Protein AF-0000000068272107 (afdb_homodimer)

Organism: Malus domestica (NCBI:txid3750)

Secondary structure (DSSP, 8-state):
-HHHHHHHT--EEEEEESSHHHHHHHHTSTTEEEEEEEEEETTEEEEEEEETTEEEEEEE--SHHHHHHHHHHHHHHHS-EEEEEEEEEEEE--TT--TT-EEEEEEEEETT-EEEPPTT--TTSPPTTTTTTS--SSS-EEEGGGGEESPPTT---EETT-EEEE-PEEE--TTSPTT--EEES-EEPPHHHHHHHGGGGG-----BSSSS-B-SS---EEEEEEEEE-SEEE--HHHHHHHHHHH-EEEEESSHHHHHHHHHHHT--EEEEEEE-S-TTS-S-HHHHHHHHHHHHHHHHHHHHHHHHHHHHHHHH-/-HHHHHHHT--EEEEEESSHHHHHHHHTSTTEEEEEEEEEETTEEEEEEEETTEEEEEEE--SHHHHHHHHHHHHHHHS-EEEEEEEEEEEE--TT--TT-EEEEEEEEETT-EEEPPTT--TTSPPTTTTTTS--SSS-EEEGGGGEESPPTT---EETT-EEEE-PEEE--TTSPTT--EEESSEEPPHHHHHHHGGGGG-----BSSSS-B-SS---EEEEEEEEE-SEEE--HHHHHHHHHHH-EEEEESSHHHHHHHHHHHT--EEEEEEE-S-TTS-S-HHHHHHHHHHHHHHHHHHHHHHHHHHHHHHHH-

Foldseek 3Di:
DVLVVQQVPDDAEEEEEADCLLVVLLVPDPQWAFPPDWDDDPNKIWTWTDGLNGTYIYIHQYFFAPSLLVRLLCPVVRHNYQFYEYEEAFAWLDQVAFALAKEWAFKEFAFPPKQQDAPPDDLVDDTPCVVVVQWDSPQDWDAPQVPDDPDDPPDDDHDRSGIIGGGWDWAAAPPDDPPDTDTDGIFGADPVLLVLLVVQQPPFADAAPDPVRGHPDGHGYYYAHYAYAGCDPDLDNVVSNVCCVRPVHTTYGRYVNSSRRSCRRHVHGYIYMHGYQDGSVSPDDPVVSVSCSSSSSNRRSSSVSVSVSSVVVVVVVD/DVLVVQQVPDDAEEEEEADCLLVVLLVPDPQWAFPPDWDDDPNKIWTWTDGLNGTYIYIHQYFFAPSLLVRLLCPVVRHNYQFYEYEEAFAWLDQVAFALAKEWAFKEFAFPPWQQDAPPDDLVDDTPCVVVVQWDSVQDWDAPQVPDDPDDPPDDDHDRSGIIGGGWDWAAAPPDDPPDTDTDGIFGADPVLLVLLVVQQPPFADAAPDPVRGDPDGHGYYYAHYAYAGCDPDLDLVVSNVCCVRPVHTTYGRYVNSSRRSCRRHVHGYIYMHGYQDGNVSPDDPVVSVSCSSSSSNRRSSSVSVSVSSVVVVVVVD

Radius of gyration: 24.65 Å; Cα contacts (8 Å, |Δi|>4): 1538; chains: 2; bounding box: 72×69×59 Å

Nearest PDB structures (foldseek):
  5b7p-assembly1_B  TM=8.555E-01  e=1.037E-16  Aeromonas hydrophila subsp. hydrophila ATCC 7966
  4bmy-assembly1_B  TM=8.231E-01  e=4.256E-17  Helicobacter pylori 26695
  4bn0-assembly2_D  TM=8.377E-01  e=5.085E-17  Helicobacter pylori 26695
  3bl6-assembly1_A-2  TM=8.206E-01  e=9.773E-17  unclassified
  6if8-assembly2_D  TM=8.158E-01  e=1.101E-16  Aeromonas hydrophila subsp. hydrophila ATCC 7966

Solvent-accessible surface area (backbone atoms only — not comparable to full-atom values): 32388 Å² total; per-residue (Å²): 109,70,53,60,57,54,39,71,70,43,65,20,40,32,35,46,24,46,42,64,81,49,40,46,57,42,73,68,31,92,61,41,46,73,66,84,43,66,47,77,55,89,21,32,45,39,36,35,31,28,40,71,84,36,47,30,36,40,32,60,33,40,65,28,34,53,34,19,25,37,42,48,46,48,51,62,72,63,41,44,60,68,29,37,42,34,46,29,60,22,38,52,39,41,84,91,61,54,58,32,18,30,40,34,41,45,25,31,19,50,73,54,33,31,43,31,34,35,58,92,61,56,94,87,50,84,57,84,53,29,92,77,67,69,37,59,82,81,79,38,65,48,56,56,42,80,38,58,34,70,70,63,87,89,62,62,70,40,29,47,66,26,37,40,26,40,32,49,43,68,40,40,33,50,89,48,62,56,86,50,73,44,74,45,47,68,41,68,42,25,68,65,56,53,57,58,49,60,70,44,48,76,49,86,49,70,40,50,78,49,98,84,46,61,54,96,56,74,27,46,43,41,80,44,65,23,26,35,12,26,40,42,52,78,47,26,59,56,59,34,44,48,44,20,74,75,65,53,25,31,43,37,33,32,32,61,24,30,42,47,51,47,26,58,22,63,72,41,45,34,44,52,40,29,2,22,34,36,58,69,69,72,63,59,57,71,66,59,37,57,64,38,37,59,45,3,27,48,32,22,41,54,51,50,53,52,46,45,38,52,51,48,54,50,63,72,75,104,107,69,53,59,58,56,39,71,72,42,65,21,42,33,36,46,25,46,41,63,82,49,40,48,56,43,72,68,30,93,61,41,46,75,67,84,43,68,51,78,55,90,22,34,46,39,34,36,31,28,40,71,83,35,48,31,34,41,33,60,32,39,65,27,34,54,33,19,27,38,43,48,46,49,50,61,72,62,40,46,60,68,28,37,42,34,45,28,60,20,39,52,39,41,84,88,62,54,57,31,18,28,41,35,42,45,26,31,20,50,74,55,32,31,42,30,34,35,57,92,62,54,94,86,50,83,57,81,54,29,92,78,66,69,37,58,82,81,78,39,64,50,56,57,37,80,37,57,35,67,69,63,90,91,63,64,68,40,29,48,64,25,37,40,27,40,33,50,44,64,40,39,33,48,89,48,63,58,86,50,73,45,73,46,48,70,41,68,40,26,68,66,56,55,58,58,51,59,69,44,48,76,48,88,49,69,41,51,78,50,99,85,47,60,53,98,56,73,28,46,42,41,81,44,66,23,27,34,11,27,39,42,52,78,48,25,62,56,60,34,46,47,44,21,74,73,65,53,25,31,43,37,31,31,31,61,22,28,43,46,50,47,26,60,22,63,71,40,44,33,44,51,39,28,2,21,33,38,58,70,74,71,64,59,57,70,65,59,37,56,64,38,36,58,45,3,29,46,32,21,41,53,51,50,54,52,46,46,39,53,50,46,54,49,63,74,74,102

InterPro domains:
  IPR000845 Nucleoside phosphorylase domain [PF01048] (13-309)
  IPR022357 Major intrinsic protein, conserved site [PS00221] (92-100)
  IPR035994 Nucleoside phosphorylase superfamily [G3DSA:3.40.50.1580] (13-311)
  IPR035994 Nucleoside phosphorylase superfamily [SSF53167] (14-311)

Structure (mmCIF, N/CA/C/O backbone):
data_AF-0000000068272107-model_v1
#
loop_
_entity.id
_entity.type
_entity.pdbx_description
1 polymer 'Nucleoside phosphorylase domain-containing protein'
#
loop_
_atom_site.group_PDB
_atom_site.id
_atom_site.type_symbol
_atom_site.label_atom_id
_atom_site.label_alt_id
_atom_site.label_comp_id
_atom_site.label_asym_id
_atom_site.label_entity_id
_atom_site.label_seq_id
_atom_site.pdbx_PDB_ins_code
_atom_site.Cartn_x
_atom_site.Cartn_y
_atom_site.Cartn_z
_atom_site.occupancy
_atom_site.B_iso_or_equiv
_atom_site.auth_seq_id
_atom_site.auth_comp_id
_atom_site.auth_asym_id
_atom_site.auth_atom_id
_atom_site.pdbx_PDB_model_num
ATOM 1 N N . MET A 1 1 ? -29.422 -3.615 -4.031 1 76.62 1 MET A N 1
ATOM 2 C CA . MET A 1 1 ? -30.375 -4.672 -4.371 1 76.62 1 MET A CA 1
ATOM 3 C C . MET A 1 1 ? -29.656 -5.852 -5.027 1 76.62 1 MET A C 1
ATOM 5 O O . MET A 1 1 ? -29.75 -6.98 -4.547 1 76.62 1 MET A O 1
ATOM 9 N N . LEU A 1 2 ? -28.828 -5.637 -6.035 1 91.19 2 LEU A N 1
ATOM 10 C CA . LEU A 1 2 ? -28.172 -6.723 -6.758 1 91.19 2 LEU A CA 1
ATOM 11 C C . LEU A 1 2 ? -27.219 -7.477 -5.848 1 91.19 2 LEU A C 1
ATOM 13 O O . LEU A 1 2 ? -27.156 -8.711 -5.879 1 91.19 2 LEU A O 1
ATOM 17 N N . ILE A 1 3 ? -26.562 -6.781 -4.984 1 94.88 3 ILE A N 1
ATOM 18 C CA . ILE A 1 3 ? -25.594 -7.395 -4.082 1 94.88 3 ILE A CA 1
ATOM 19 C C . ILE A 1 3 ? -26.328 -8.25 -3.053 1 94.88 3 ILE A C 1
ATOM 21 O O . ILE A 1 3 ? -25.891 -9.367 -2.75 1 94.88 3 ILE A O 1
ATOM 25 N N . GLU A 1 4 ? -27.422 -7.719 -2.564 1 94.06 4 GLU A N 1
ATOM 26 C CA . GLU A 1 4 ? -28.219 -8.484 -1.612 1 94.06 4 GLU A CA 1
ATOM 27 C C . GLU A 1 4 ? -28.719 -9.789 -2.232 1 94.06 4 GLU A C 1
ATOM 29 O O . GLU A 1 4 ? -28.672 -10.844 -1.591 1 94.06 4 GLU A O 1
ATOM 34 N N . GLU A 1 5 ? -29.156 -9.695 -3.393 1 95 5 GLU A N 1
ATOM 35 C CA . GLU A 1 5 ? -29.641 -10.875 -4.102 1 95 5 GLU A CA 1
ATOM 36 C C . GLU A 1 5 ? -28.5 -11.875 -4.316 1 95 5 GLU A C 1
ATOM 38 O O . GLU A 1 5 ? -28.688 -13.086 -4.137 1 95 5 GLU A O 1
ATOM 43 N N . ALA A 1 6 ? -27.375 -11.359 -4.742 1 96.38 6 ALA A N 1
ATOM 44 C CA . ALA A 1 6 ? -26.219 -12.227 -4.93 1 96.38 6 ALA A CA 1
ATOM 45 C C . ALA A 1 6 ? -25.844 -12.945 -3.631 1 96.38 6 ALA A C 1
ATOM 47 O O . ALA A 1 6 ? -25.516 -14.133 -3.645 1 96.38 6 ALA A O 1
ATOM 48 N N . ASN A 1 7 ? -25.953 -12.242 -2.525 1 96.94 7 ASN A N 1
ATOM 49 C CA . ASN A 1 7 ? -25.547 -12.781 -1.234 1 96.94 7 ASN A CA 1
ATOM 50 C C . ASN A 1 7 ? -26.516 -13.852 -0.734 1 96.94 7 ASN A C 1
ATOM 52 O O . ASN A 1 7 ? -26.156 -14.672 0.108 1 96.94 7 ASN A O 1
ATOM 56 N N . MET A 1 8 ? -27.719 -13.859 -1.234 1 95.81 8 MET A N 1
ATOM 57 C CA . MET A 1 8 ? -28.688 -14.891 -0.881 1 95.81 8 MET A CA 1
ATOM 58 C C . MET A 1 8 ? -28.266 -16.25 -1.438 1 95.81 8 MET A C 1
ATOM 60 O O . MET A 1 8 ? -28.641 -17.297 -0.903 1 95.81 8 MET A O 1
ATOM 64 N N . SER A 1 9 ? -27.422 -16.25 -2.447 1 93.94 9 SER A N 1
ATOM 65 C CA . SER A 1 9 ? -26.984 -17.484 -3.098 1 93.94 9 SER A CA 1
ATOM 66 C C . SER A 1 9 ? -25.594 -17.891 -2.621 1 93.94 9 SER A C 1
ATOM 68 O O . SER A 1 9 ? -25.016 -18.859 -3.133 1 93.94 9 SER A O 1
ATOM 70 N N . GLY A 1 10 ? -25.078 -17.125 -1.678 1 93.44 10 GLY A N 1
ATOM 71 C CA . GLY A 1 10 ? -23.766 -17.453 -1.148 1 93.44 10 GLY A CA 1
ATOM 72 C C . GLY A 1 10 ? -23.797 -18.578 -0.116 1 93.44 10 GLY A C 1
ATOM 73 O O . GLY A 1 10 ? -24.844 -19.203 0.097 1 93.44 10 GLY A O 1
ATOM 74 N N . PRO A 1 11 ? -22.672 -18.875 0.46 1 97.81 11 PRO A N 1
ATOM 75 C CA . PRO A 1 11 ? -21.391 -18.172 0.375 1 97.81 11 PRO A CA 1
ATOM 76 C C . PRO A 1 11 ? -20.594 -18.531 -0.873 1 97.81 11 PRO A C 1
ATOM 78 O O . PRO A 1 11 ? -20.844 -19.578 -1.485 1 97.81 11 PRO A O 1
ATOM 81 N N . TYR A 1 12 ? -19.656 -17.688 -1.314 1 98.75 12 TYR A N 1
ATOM 82 C CA . TYR A 1 12 ? -18.797 -17.875 -2.473 1 98.75 12 TYR A CA 1
ATOM 83 C C . TYR A 1 12 ? -17.344 -18.016 -2.047 1 98.75 12 TYR A C 1
ATOM 85 O O . TYR A 1 12 ? -16.953 -17.547 -0.975 1 98.75 12 TYR A O 1
ATOM 93 N N . LEU A 1 13 ? -16.578 -18.75 -2.775 1 98.88 13 LEU A N 1
ATOM 94 C CA . LEU A 1 13 ? -15.125 -18.625 -2.736 1 98.88 13 LEU A CA 1
ATOM 95 C C . LEU A 1 13 ? -14.656 -17.453 -3.588 1 98.88 13 LEU A C 1
ATOM 97 O O . LEU A 1 13 ? -15 -17.359 -4.766 1 98.88 13 LEU A O 1
ATOM 101 N N . GLY A 1 14 ? -13.969 -16.516 -2.961 1 98.94 14 GLY A N 1
ATOM 102 C CA . GLY A 1 14 ? -13.453 -15.375 -3.707 1 98.94 14 GLY A CA 1
ATOM 103 C C . GLY A 1 14 ? -12.125 -15.656 -4.375 1 98.94 14 GLY A C 1
ATOM 104 O O . GLY A 1 14 ? -11.18 -16.109 -3.723 1 98.94 14 GLY A O 1
ATOM 105 N N . LEU A 1 15 ? -12.031 -15.469 -5.648 1 98.94 15 LEU A N 1
ATOM 106 C CA . LEU A 1 15 ? -10.773 -15.5 -6.379 1 98.94 15 LEU A CA 1
ATOM 107 C C . LEU A 1 15 ? -10.289 -14.094 -6.707 1 98.94 15 LEU A C 1
ATOM 109 O O . LEU A 1 15 ? -10.961 -13.359 -7.441 1 98.94 15 LEU A O 1
ATOM 113 N N . VAL A 1 16 ? -9.18 -13.695 -6.156 1 98.94 16 VAL A N 1
ATOM 114 C CA . VAL A 1 16 ? -8.586 -12.367 -6.332 1 98.94 16 VAL A CA 1
ATOM 115 C C . VAL A 1 16 ? -7.395 -12.461 -7.277 1 98.94 16 VAL A C 1
ATOM 117 O O . VAL A 1 16 ? -6.453 -13.219 -7.031 1 98.94 16 VAL A O 1
ATOM 120 N N . ILE A 1 17 ? -7.438 -11.711 -8.383 1 98.81 17 ILE A N 1
ATOM 121 C CA . ILE A 1 17 ? -6.504 -11.914 -9.484 1 98.81 17 ILE A CA 1
ATOM 122 C C . ILE A 1 17 ? -5.902 -10.57 -9.898 1 98.81 17 ILE A C 1
ATOM 124 O O . ILE A 1 17 ? -6.621 -9.586 -10.07 1 98.81 17 ILE A O 1
ATOM 128 N N . PRO A 1 18 ? -4.629 -10.461 -10.125 1 97.06 18 PRO A N 1
ATOM 129 C CA . PRO A 1 18 ? -3.961 -9.164 -10.273 1 97.06 18 PRO A CA 1
ATOM 130 C C . PRO A 1 18 ? -4.328 -8.461 -11.578 1 97.06 18 PRO A C 1
ATOM 132 O O . PRO A 1 18 ? -4.441 -7.234 -11.609 1 97.06 18 PRO A O 1
ATOM 135 N N . ASN A 1 19 ? -4.43 -9.18 -12.648 1 95.12 19 ASN A N 1
ATOM 136 C CA . ASN A 1 19 ? -4.598 -8.547 -13.953 1 95.12 19 ASN A CA 1
ATOM 137 C C . ASN A 1 19 ? -5.219 -9.508 -14.969 1 95.12 19 ASN A C 1
ATOM 139 O O . ASN A 1 19 ? -5.473 -10.672 -14.648 1 95.12 19 ASN A O 1
ATOM 143 N N . SER A 1 20 ? -5.43 -9.008 -16.172 1 94 20 SER A N 1
ATOM 144 C CA . SER A 1 20 ? -6.133 -9.789 -17.188 1 94 20 SER A CA 1
ATOM 145 C C . SER A 1 20 ? -5.266 -10.938 -17.703 1 94 20 SER A C 1
ATOM 147 O O . SER A 1 20 ? -5.781 -12 -18.047 1 94 20 SER A O 1
ATOM 149 N N . TYR A 1 21 ? -4.012 -10.703 -17.75 1 91.5 21 TYR A N 1
ATOM 150 C CA . TYR A 1 21 ? -3.084 -11.742 -18.188 1 91.5 21 TYR A CA 1
ATOM 151 C C . TYR A 1 21 ? -3.227 -12.992 -17.328 1 91.5 21 TYR A C 1
ATOM 153 O O . TYR A 1 21 ? -3.084 -14.109 -17.828 1 91.5 21 TYR A O 1
ATOM 161 N N . GLU A 1 22 ? -3.504 -12.875 -16.062 1 96 22 GLU A N 1
ATOM 162 C CA . GLU A 1 22 ? -3.627 -13.969 -15.109 1 96 22 GLU A CA 1
ATOM 163 C C . GLU A 1 22 ? -5.07 -14.453 -15.008 1 96 22 GLU A C 1
ATOM 165 O O . GLU A 1 22 ? -5.316 -15.625 -14.711 1 96 22 GLU A O 1
ATOM 170 N N . MET A 1 23 ? -6.012 -13.625 -15.344 1 97.44 23 MET A N 1
ATOM 171 C CA . MET A 1 23 ? -7.426 -13.969 -15.211 1 97.44 23 MET A CA 1
ATOM 172 C C . MET A 1 23 ? -7.934 -14.68 -16.469 1 97.44 23 MET A C 1
ATOM 174 O O . MET A 1 23 ? -8.719 -15.625 -16.359 1 97.44 23 MET A O 1
ATOM 178 N N . ASP A 1 24 ? -7.465 -14.305 -17.625 1 96.88 24 ASP A N 1
ATOM 179 C CA . ASP A 1 24 ? -8 -14.766 -18.906 1 96.88 24 ASP A CA 1
ATOM 180 C C . ASP A 1 24 ? -7.875 -16.281 -19.031 1 96.88 24 ASP A C 1
ATOM 182 O O . ASP A 1 24 ? -8.805 -16.953 -19.484 1 96.88 24 ASP A O 1
ATOM 186 N N . PRO A 1 25 ? -6.711 -16.812 -18.672 1 96.38 25 PRO A N 1
ATOM 187 C CA . PRO A 1 25 ? -6.609 -18.281 -18.781 1 96.38 25 PRO A CA 1
ATOM 188 C C . PRO A 1 25 ? -7.688 -19 -17.969 1 96.38 25 PRO A C 1
ATOM 190 O O . PRO A 1 25 ? -8.164 -20.062 -18.391 1 96.38 25 PRO A O 1
ATOM 193 N N . LEU A 1 26 ? -8.086 -18.516 -16.797 1 98.25 26 LEU A N 1
ATOM 194 C CA . LEU A 1 26 ? -9.148 -19.125 -16.016 1 98.25 26 LEU A CA 1
ATOM 195 C C . LEU A 1 26 ? -10.5 -18.938 -16.703 1 98.25 26 LEU A C 1
ATOM 197 O O . LEU A 1 26 ? -11.289 -19.875 -16.781 1 98.25 26 LEU A O 1
ATOM 201 N N . LEU A 1 27 ? -10.781 -17.734 -17.172 1 97.56 27 LEU A N 1
ATOM 202 C CA . LEU A 1 27 ? -12.039 -17.453 -17.844 1 97.56 27 LEU A CA 1
ATOM 203 C C . LEU A 1 27 ? -12.227 -18.344 -19.078 1 97.56 27 LEU A C 1
ATOM 205 O O . LEU A 1 27 ? -13.352 -18.688 -19.438 1 97.56 27 LEU A O 1
ATOM 209 N N . GLN A 1 28 ? -11.117 -18.734 -19.641 1 96.19 28 GLN A N 1
ATOM 210 C CA . GLN A 1 28 ? -11.141 -19.547 -20.859 1 96.19 28 GLN A CA 1
ATOM 211 C C . GLN A 1 28 ? -11.055 -21.031 -20.516 1 96.19 28 GLN A C 1
ATOM 213 O O . GLN A 1 28 ? -11.188 -21.891 -21.406 1 96.19 28 GLN A O 1
ATOM 218 N N . SER A 1 29 ? -10.797 -21.344 -19.344 1 95.88 29 SER A N 1
ATOM 219 C CA . SER A 1 29 ? -10.688 -22.734 -18.906 1 95.88 29 SER A CA 1
ATOM 220 C C . SER A 1 29 ? -12.039 -23.438 -18.969 1 95.88 29 SER A C 1
ATOM 222 O O . SER A 1 29 ? -13.062 -22.859 -18.609 1 95.88 29 SER A O 1
ATOM 224 N N . PRO A 1 30 ? -12.062 -24.719 -19.422 1 96.31 30 PRO A N 1
ATOM 225 C CA . PRO A 1 30 ? -13.312 -25.5 -19.406 1 96.31 30 PRO A CA 1
ATOM 226 C C . PRO A 1 30 ? -13.812 -25.781 -18 1 96.31 30 PRO A C 1
ATOM 228 O O . PRO A 1 30 ? -14.953 -26.219 -17.812 1 96.31 30 PRO A O 1
ATOM 231 N N . ASN A 1 31 ? -12.984 -25.516 -17.031 1 96.88 31 ASN A N 1
ATOM 232 C CA . ASN A 1 31 ? -13.344 -25.828 -15.641 1 96.88 31 ASN A CA 1
ATOM 233 C C . ASN A 1 31 ? -14.078 -24.656 -14.977 1 96.88 31 ASN A C 1
ATOM 235 O O . ASN A 1 31 ? -14.578 -24.797 -13.859 1 96.88 31 ASN A O 1
ATOM 239 N N . PHE A 1 32 ? -14.117 -23.516 -15.609 1 98.06 32 PHE A N 1
ATOM 240 C CA . PHE A 1 32 ? -14.875 -22.375 -15.117 1 98.06 32 PHE A CA 1
ATOM 241 C C . PHE A 1 32 ? -16.188 -22.219 -15.891 1 98.06 32 PHE A C 1
ATOM 243 O O . PHE A 1 32 ? -16.172 -22.141 -17.125 1 98.06 32 PHE A O 1
ATOM 250 N N . THR A 1 33 ? -17.281 -22.219 -15.203 1 98.38 33 THR A N 1
ATOM 251 C CA . THR A 1 33 ? -18.594 -21.953 -15.797 1 98.38 33 THR A CA 1
ATOM 252 C C . THR A 1 33 ? -19.141 -20.609 -15.328 1 98.38 33 THR A C 1
ATOM 254 O O . THR A 1 33 ? -19.484 -20.453 -14.156 1 98.38 33 THR A O 1
ATOM 257 N N . SER A 1 34 ? -19.25 -19.719 -16.266 1 97.94 34 SER A N 1
ATOM 258 C CA . SER A 1 34 ? -19.781 -18.406 -15.945 1 97.94 34 SER A CA 1
ATOM 259 C C . SER A 1 34 ? -21.281 -18.453 -15.688 1 97.94 34 SER A C 1
ATOM 261 O O . SER A 1 34 ? -22.016 -19.156 -16.391 1 97.94 34 SER A O 1
ATOM 263 N N . SER A 1 35 ? -21.766 -17.672 -14.719 1 96.56 35 SER A N 1
ATOM 264 C CA . SER A 1 35 ? -23.203 -17.516 -14.531 1 96.56 35 SER A CA 1
ATOM 265 C C . SER A 1 35 ? -23.75 -16.406 -15.422 1 96.56 35 SER A C 1
ATOM 267 O O . SER A 1 35 ? -24.969 -16.203 -15.477 1 96.56 35 SER A O 1
ATOM 269 N N . ASN A 1 36 ? -22.906 -15.688 -16.047 1 95.25 36 ASN A N 1
ATOM 270 C CA . ASN A 1 36 ? -23.219 -14.523 -16.859 1 95.25 36 ASN A CA 1
ATOM 271 C C . ASN A 1 36 ? -23.703 -13.352 -15.984 1 95.25 36 ASN A C 1
ATOM 273 O O . ASN A 1 36 ? -24.344 -12.438 -16.484 1 95.25 36 ASN A O 1
ATOM 277 N N . LEU A 1 37 ? -23.453 -13.469 -14.742 1 95.75 37 LEU A N 1
ATOM 278 C CA . LEU A 1 37 ? -23.703 -12.367 -13.82 1 95.75 37 LEU A CA 1
ATOM 279 C C . LEU A 1 37 ? -22.406 -11.656 -13.453 1 95.75 37 LEU A C 1
ATOM 281 O O . LEU A 1 37 ? -21.391 -12.305 -13.203 1 95.75 37 LEU A O 1
ATOM 285 N N . PHE A 1 38 ? -22.406 -10.391 -13.523 1 97.06 38 PHE A N 1
ATOM 286 C CA . PHE A 1 38 ? -21.344 -9.578 -12.945 1 97.06 38 PHE A CA 1
ATOM 287 C C . PHE A 1 38 ? -21.906 -8.336 -12.266 1 97.06 38 PHE A C 1
ATOM 289 O O . PHE A 1 38 ? -22.984 -7.867 -12.625 1 97.06 38 PHE A O 1
ATOM 296 N N . ILE A 1 39 ? -21.281 -7.93 -11.289 1 97.94 39 ILE A N 1
ATOM 297 C CA . ILE A 1 39 ? -21.641 -6.723 -10.547 1 97.94 39 ILE A CA 1
ATOM 298 C C . ILE A 1 39 ? -20.469 -5.754 -10.539 1 97.94 39 ILE A C 1
ATOM 300 O O . ILE A 1 39 ? -19.375 -6.094 -10.078 1 97.94 39 ILE A O 1
ATOM 304 N N . ASP A 1 40 ? -20.656 -4.566 -11.141 1 97.19 40 ASP A N 1
ATOM 305 C CA . ASP A 1 40 ? -19.672 -3.496 -11.062 1 97.19 40 ASP A CA 1
ATOM 306 C C . ASP A 1 40 ? -19.875 -2.648 -9.812 1 97.19 40 ASP A C 1
ATOM 308 O O . ASP A 1 40 ? -20.984 -2.176 -9.547 1 97.19 40 ASP A O 1
ATOM 312 N N . PHE A 1 41 ? -18.844 -2.539 -9.016 1 96.38 41 PHE A N 1
ATOM 313 C CA . PHE A 1 41 ? -18.922 -1.777 -7.777 1 96.38 41 PHE A CA 1
ATOM 314 C C . PHE A 1 41 ? -17.594 -1.082 -7.5 1 96.38 41 PHE A C 1
ATOM 316 O O . PHE A 1 41 ? -16.547 -1.732 -7.418 1 96.38 41 PHE A O 1
ATOM 323 N N . SER A 1 42 ? -17.609 0.283 -7.344 1 96.56 42 SER A N 1
ATOM 324 C CA . SER A 1 42 ? -16.469 1.097 -6.949 1 96.56 42 SER A CA 1
ATOM 325 C C . SER A 1 42 ? -15.273 0.861 -7.875 1 96.56 42 SER A C 1
ATOM 327 O O . SER A 1 42 ? -14.141 0.693 -7.414 1 96.56 42 SER A O 1
ATOM 329 N N . GLY A 1 43 ? -15.492 0.733 -9.086 1 96.31 43 GLY A N 1
ATOM 330 C CA . GLY A 1 43 ? -14.438 0.655 -10.078 1 96.31 43 GLY A CA 1
ATOM 331 C C . GLY A 1 43 ? -13.938 -0.759 -10.312 1 96.31 43 GLY A C 1
ATOM 332 O O . GLY A 1 43 ? -12.977 -0.97 -11.055 1 96.31 43 GLY A O 1
ATOM 333 N N . ARG A 1 44 ? -14.594 -1.759 -9.633 1 97.62 44 ARG A N 1
ATOM 334 C CA . ARG A 1 44 ? -14.227 -3.162 -9.797 1 97.62 44 ARG A CA 1
ATOM 335 C C . ARG A 1 44 ? -15.383 -3.963 -10.383 1 97.62 44 ARG A C 1
ATOM 337 O O . ARG A 1 44 ? -16.547 -3.629 -10.172 1 97.62 44 ARG A O 1
ATOM 344 N N . ARG A 1 45 ? -15.094 -4.977 -11.203 1 98.38 45 ARG A N 1
ATOM 345 C CA . ARG A 1 45 ? -16.078 -5.926 -11.703 1 98.38 45 ARG A CA 1
ATOM 346 C C . ARG A 1 45 ? -15.977 -7.262 -10.977 1 98.38 45 ARG A C 1
ATOM 348 O O . ARG A 1 45 ? -14.906 -7.879 -10.969 1 98.38 45 ARG A O 1
ATOM 355 N N . PHE A 1 46 ? -17.031 -7.641 -10.352 1 98.75 46 PHE A N 1
ATOM 356 C CA . PHE A 1 46 ? -17.141 -8.945 -9.711 1 98.75 46 PHE A CA 1
ATOM 357 C C . PHE A 1 46 ? -17.906 -9.922 -10.602 1 98.75 46 PHE A C 1
ATOM 359 O O . PHE A 1 46 ? -19.078 -9.711 -10.898 1 98.75 46 PHE A O 1
ATOM 366 N N . ARG A 1 47 ? -17.203 -11.008 -10.992 1 98.5 47 ARG A N 1
ATOM 367 C CA . ARG A 1 47 ? -17.797 -12.008 -11.875 1 98.5 47 ARG A CA 1
ATOM 368 C C . ARG A 1 47 ? -18.203 -13.258 -11.102 1 98.5 47 ARG A C 1
ATOM 370 O O . ARG A 1 47 ? -17.453 -13.766 -10.281 1 98.5 47 ARG A O 1
ATOM 377 N N . PHE A 1 48 ? -19.359 -13.711 -11.414 1 98.62 48 PHE A N 1
ATOM 378 C CA . PHE A 1 48 ? -19.891 -14.867 -10.711 1 98.62 48 PHE A CA 1
ATOM 379 C C . PHE A 1 48 ? -19.844 -16.109 -11.586 1 98.62 48 PHE A C 1
ATOM 381 O O . PHE A 1 48 ? -20.031 -16.031 -12.797 1 98.62 48 PHE A O 1
ATOM 388 N N . GLY A 1 49 ? -19.594 -17.281 -10.977 1 98.44 49 GLY A N 1
ATOM 389 C CA . GLY A 1 49 ? -19.562 -18.562 -11.672 1 98.44 49 GLY A CA 1
ATOM 390 C C . GLY A 1 49 ? -19.312 -19.734 -10.75 1 98.44 49 GLY A C 1
ATOM 391 O O . GLY A 1 49 ? -19.641 -19.672 -9.555 1 98.44 49 GLY A O 1
ATOM 392 N N . THR A 1 50 ? -18.844 -20.828 -11.367 1 98.44 50 THR A N 1
ATOM 393 C CA . THR A 1 50 ? -18.516 -22.016 -10.602 1 98.44 50 THR A CA 1
ATOM 394 C C . THR A 1 50 ? -17.234 -22.656 -11.125 1 98.44 50 THR A C 1
ATOM 396 O O . THR A 1 50 ? -16.906 -22.531 -12.305 1 98.44 50 THR A O 1
ATOM 399 N N . ILE A 1 51 ? -16.484 -23.156 -10.234 1 98.31 51 ILE A N 1
ATOM 400 C CA . ILE A 1 51 ? -15.367 -24.047 -10.492 1 98.31 51 ILE A CA 1
ATOM 401 C C . ILE A 1 51 ? -15.539 -25.344 -9.711 1 98.31 51 ILE A C 1
ATOM 403 O O . ILE A 1 51 ? -15.656 -25.328 -8.484 1 98.31 51 ILE A O 1
ATOM 407 N N . ALA A 1 52 ? -15.57 -26.547 -10.375 1 93.31 52 ALA A N 1
ATOM 408 C CA . ALA A 1 52 ? -15.852 -27.828 -9.719 1 93.31 52 ALA A CA 1
ATOM 409 C C . ALA A 1 52 ? -17.109 -27.75 -8.867 1 93.31 52 ALA A C 1
ATOM 411 O O . ALA A 1 52 ? -17.109 -28.125 -7.695 1 93.31 52 ALA A O 1
ATOM 412 N N . ASN A 1 53 ? -18.094 -27.078 -9.359 1 91.81 53 ASN A N 1
ATOM 413 C CA . ASN A 1 53 ? -19.422 -26.922 -8.766 1 91.81 53 ASN A CA 1
ATOM 414 C C . ASN A 1 53 ? -19.391 -26.031 -7.531 1 91.81 53 ASN A C 1
ATOM 416 O O . ASN A 1 53 ? -20.375 -25.922 -6.809 1 91.81 53 ASN A O 1
ATOM 420 N N . LYS A 1 54 ? -18.25 -25.484 -7.25 1 96.69 54 LYS A N 1
ATOM 421 C CA . LYS A 1 54 ? -18.141 -24.516 -6.16 1 96.69 54 LYS A CA 1
ATOM 422 C C . LYS A 1 54 ? -18.469 -23.109 -6.641 1 96.69 54 LYS A C 1
ATOM 424 O O . LYS A 1 54 ? -17.906 -22.641 -7.633 1 96.69 54 LYS A O 1
ATOM 429 N N . PRO A 1 55 ? -19.453 -22.453 -5.992 1 98.31 55 PRO A N 1
ATOM 430 C CA . PRO A 1 55 ? -19.719 -21.047 -6.359 1 98.31 55 PRO A CA 1
ATOM 431 C C . PRO A 1 55 ? -18.531 -20.141 -6.086 1 98.31 55 PRO A C 1
ATOM 433 O O . PRO A 1 55 ? -17.953 -20.188 -5 1 98.31 55 PRO A O 1
ATOM 436 N N . VAL A 1 56 ? -18.141 -19.328 -7.078 1 98.88 56 VAL A N 1
ATOM 437 C CA . VAL A 1 56 ? -16.984 -18.469 -6.941 1 98.88 56 VAL A CA 1
ATOM 438 C C . VAL A 1 56 ? -17.312 -17.047 -7.406 1 98.88 56 VAL A C 1
ATOM 440 O O . VAL A 1 56 ? -18.266 -16.859 -8.172 1 98.88 56 VAL A O 1
ATOM 443 N N . ILE A 1 57 ? -16.672 -16.031 -6.891 1 98.88 57 ILE A N 1
ATOM 444 C CA . ILE A 1 57 ? -16.609 -14.672 -7.402 1 98.88 57 ILE A CA 1
ATOM 445 C C . ILE A 1 57 ? -15.18 -14.352 -7.824 1 98.88 57 ILE A C 1
ATOM 447 O O . ILE A 1 57 ? -14.242 -14.516 -7.043 1 98.88 57 ILE A O 1
ATOM 451 N N . LEU A 1 58 ? -14.984 -13.992 -9.086 1 98.88 58 LEU A N 1
ATOM 452 C CA . LEU A 1 58 ? -13.688 -13.539 -9.586 1 98.88 58 LEU A CA 1
ATOM 453 C C . LEU A 1 58 ? -13.609 -12.023 -9.586 1 98.88 58 LEU A C 1
ATOM 455 O O . LEU A 1 58 ? -14.555 -11.344 -10.016 1 98.88 58 LEU A O 1
ATOM 459 N N . VAL A 1 59 ? -12.523 -11.477 -9.133 1 98.88 59 VAL A N 1
ATOM 460 C CA . VAL A 1 59 ? -12.328 -10.031 -9.219 1 98.88 59 VAL A CA 1
ATOM 461 C C . VAL A 1 59 ? -10.867 -9.727 -9.516 1 98.88 59 VAL A C 1
ATOM 463 O O . VAL A 1 59 ? -9.969 -10.375 -8.969 1 98.88 59 VAL A O 1
ATOM 466 N N . MET A 1 60 ? -10.633 -8.797 -10.422 1 98.5 60 MET A N 1
ATOM 467 C CA . MET A 1 60 ? -9.297 -8.32 -10.766 1 98.5 60 MET A CA 1
ATOM 468 C C . MET A 1 60 ? -8.898 -7.141 -9.891 1 98.5 60 MET A C 1
ATOM 470 O O . MET A 1 60 ? -9.672 -6.188 -9.742 1 98.5 60 MET A O 1
ATOM 474 N N . THR A 1 61 ? -7.742 -7.117 -9.336 1 97.69 61 THR A N 1
ATOM 475 C CA . THR A 1 61 ? -7.352 -6.086 -8.375 1 97.69 61 THR A CA 1
ATOM 476 C C . THR A 1 61 ? -6.688 -4.91 -9.086 1 97.69 61 THR A C 1
ATOM 478 O O . THR A 1 61 ? -6.875 -3.756 -8.695 1 97.69 61 THR A O 1
ATOM 481 N N . GLY A 1 62 ? -5.938 -5.16 -10.086 1 95.12 62 GLY A N 1
ATOM 482 C CA . GLY A 1 62 ? -4.898 -4.246 -10.531 1 95.12 62 GLY A CA 1
ATOM 483 C C . GLY A 1 62 ? -3.578 -4.449 -9.812 1 95.12 62 GLY A C 1
ATOM 484 O O . GLY A 1 62 ? -3.531 -5.082 -8.758 1 95.12 62 GLY A O 1
ATOM 485 N N . LEU A 1 63 ? -2.602 -3.818 -10.32 1 94.88 63 LEU A N 1
ATOM 486 C CA . LEU A 1 63 ? -1.27 -4.086 -9.789 1 94.88 63 LEU A CA 1
ATOM 487 C C . LEU A 1 63 ? -1.058 -3.367 -8.461 1 94.88 63 LEU A C 1
ATOM 489 O O . LEU A 1 63 ? -1.643 -2.309 -8.219 1 94.88 63 LEU A O 1
ATOM 493 N N . SER A 1 64 ? -0.245 -4.035 -7.641 1 96.06 64 SER A N 1
ATOM 494 C CA . SER A 1 64 ? 0.481 -3.529 -6.48 1 96.06 64 SER A CA 1
ATOM 495 C C . SER A 1 64 ? -0.405 -3.512 -5.238 1 96.06 64 SER A C 1
ATOM 497 O O . SER A 1 64 ? -1.547 -3.971 -5.277 1 96.06 64 SER A O 1
ATOM 499 N N . MET A 1 65 ? 0.145 -3.1 -4.137 1 98.56 65 MET A N 1
ATOM 500 C CA . MET A 1 65 ? -0.32 -3.334 -2.773 1 98.56 65 MET A CA 1
ATOM 501 C C . MET A 1 65 ? -1.638 -2.611 -2.516 1 98.56 65 MET A C 1
ATOM 503 O O . MET A 1 65 ? -2.568 -3.191 -1.953 1 98.56 65 MET A O 1
ATOM 507 N N . ILE A 1 66 ? -1.782 -1.382 -2.998 1 98.62 66 ILE A N 1
ATOM 508 C CA . ILE A 1 66 ? -2.934 -0.542 -2.689 1 98.62 66 ILE A CA 1
ATOM 509 C C . ILE A 1 66 ? -4.184 -1.113 -3.359 1 98.62 66 ILE A C 1
ATOM 511 O O . ILE A 1 66 ? -5.203 -1.328 -2.703 1 98.62 66 ILE A O 1
ATOM 515 N N . ASN A 1 67 ? -4.098 -1.458 -4.609 1 98.5 67 ASN A N 1
ATOM 516 C CA . ASN A 1 67 ? -5.234 -1.98 -5.355 1 98.5 67 ASN A CA 1
ATOM 517 C C . ASN A 1 67 ? -5.652 -3.359 -4.852 1 98.5 67 ASN A C 1
ATOM 519 O O . ASN A 1 67 ? -6.844 -3.656 -4.754 1 98.5 67 ASN A O 1
ATOM 523 N N . ALA A 1 68 ? -4.672 -4.176 -4.57 1 98.81 68 ALA A N 1
ATOM 524 C CA . ALA A 1 68 ? -4.977 -5.5 -4.043 1 98.81 68 ALA A CA 1
ATOM 525 C C . ALA A 1 68 ? -5.734 -5.406 -2.721 1 98.81 68 ALA A C 1
ATOM 527 O O . ALA A 1 68 ? -6.695 -6.145 -2.494 1 98.81 68 ALA A O 1
ATOM 528 N N . ALA A 1 69 ? -5.316 -4.492 -1.876 1 98.75 69 ALA A N 1
ATOM 529 C CA . ALA A 1 69 ? -5.957 -4.309 -0.577 1 98.75 69 ALA A CA 1
ATOM 530 C C . ALA A 1 69 ? -7.395 -3.82 -0.739 1 98.75 69 ALA A C 1
ATOM 532 O O . ALA A 1 69 ? -8.32 -4.387 -0.15 1 98.75 69 ALA A O 1
ATOM 533 N N . ILE A 1 70 ? -7.578 -2.799 -1.596 1 98.62 70 ILE A N 1
ATOM 534 C CA . ILE A 1 70 ? -8.891 -2.188 -1.794 1 98.62 70 ILE A CA 1
ATOM 535 C C . ILE A 1 70 ? -9.859 -3.221 -2.363 1 98.62 70 ILE A C 1
ATOM 537 O O . ILE A 1 70 ? -10.977 -3.377 -1.861 1 98.62 70 ILE A O 1
ATOM 541 N N . THR A 1 71 ? -9.414 -3.924 -3.34 1 98.81 71 THR A N 1
ATOM 542 C CA . THR A 1 71 ? -10.273 -4.871 -4.043 1 98.81 71 THR A CA 1
ATOM 543 C C . THR A 1 71 ? -10.656 -6.031 -3.129 1 98.81 71 THR A C 1
ATOM 545 O O . THR A 1 71 ? -11.82 -6.438 -3.09 1 98.81 71 THR A O 1
ATOM 548 N N . THR A 1 72 ? -9.664 -6.547 -2.408 1 98.94 72 THR A N 1
ATOM 549 C CA . THR A 1 72 ? -9.945 -7.637 -1.48 1 98.94 72 THR A CA 1
ATOM 550 C C . THR A 1 72 ? -10.922 -7.188 -0.397 1 98.94 72 THR A C 1
ATOM 552 O O . THR A 1 72 ? -11.867 -7.902 -0.07 1 98.94 72 THR A O 1
ATOM 555 N N . GLN A 1 73 ? -10.711 -6.012 0.138 1 98.81 73 GLN A N 1
ATOM 556 C CA . GLN A 1 73 ? -11.602 -5.477 1.166 1 98.81 73 GLN A CA 1
ATOM 557 C C . GLN A 1 73 ? -13.016 -5.301 0.63 1 98.81 73 GLN A C 1
ATOM 559 O O . GLN A 1 73 ? -13.992 -5.621 1.318 1 98.81 73 GLN A O 1
ATOM 564 N N . LEU A 1 74 ? -13.164 -4.773 -0.601 1 98.69 74 LEU A N 1
ATOM 565 C CA . LEU A 1 74 ? -14.477 -4.613 -1.214 1 98.69 74 LEU A CA 1
ATOM 566 C C . LEU A 1 74 ? -15.172 -5.965 -1.359 1 98.69 74 LEU A C 1
ATOM 568 O O . LEU A 1 74 ? -16.359 -6.09 -1.047 1 98.69 74 LEU A O 1
ATOM 572 N N . LEU A 1 75 ? -14.406 -6.949 -1.843 1 98.88 75 LEU A N 1
ATOM 573 C CA . LEU A 1 75 ? -14.953 -8.289 -1.993 1 98.88 75 LEU A CA 1
ATOM 574 C C . LEU A 1 75 ? -15.531 -8.797 -0.673 1 98.88 75 LEU A C 1
ATOM 576 O O . LEU A 1 75 ? -16.672 -9.25 -0.624 1 98.88 75 LEU A O 1
ATOM 580 N N . LEU A 1 76 ? -14.781 -8.633 0.416 1 98.75 76 LEU A N 1
ATOM 581 C CA . LEU A 1 76 ? -15.148 -9.211 1.705 1 98.75 76 LEU A CA 1
ATOM 582 C C . LEU A 1 76 ? -16.234 -8.391 2.385 1 98.75 76 LEU A C 1
ATOM 584 O O . LEU A 1 76 ? -16.984 -8.906 3.211 1 98.75 76 LEU A O 1
ATOM 588 N N . SER A 1 77 ? -16.328 -7.105 2.016 1 97.69 77 SER A N 1
ATOM 589 C CA . SER A 1 77 ? -17.297 -6.227 2.646 1 97.69 77 SER A CA 1
ATOM 590 C C . SER A 1 77 ? -18.656 -6.305 1.942 1 97.69 77 SER A C 1
ATOM 592 O O . SER A 1 77 ? -19.703 -6.082 2.561 1 97.69 77 SER A O 1
ATOM 594 N N . GLN A 1 78 ? -18.656 -6.648 0.642 1 97.62 78 GLN A N 1
ATOM 595 C CA . GLN A 1 78 ? -19.875 -6.543 -0.146 1 97.62 78 GLN A CA 1
ATOM 596 C C . GLN A 1 78 ? -20.531 -7.906 -0.33 1 97.62 78 GLN A C 1
ATOM 598 O O . GLN A 1 78 ? -21.75 -7.992 -0.505 1 97.62 78 GLN A O 1
ATOM 603 N N . PHE A 1 79 ? -19.75 -8.969 -0.29 1 98.44 79 PHE A N 1
ATOM 604 C CA . PHE A 1 79 ? -20.312 -10.266 -0.664 1 98.44 79 PHE A CA 1
ATOM 605 C C . PHE A 1 79 ? -20.125 -11.281 0.457 1 98.44 79 PHE A C 1
ATOM 607 O O . PHE A 1 79 ? -19.281 -11.086 1.342 1 98.44 79 PHE A O 1
ATOM 614 N N . ASP A 1 80 ? -20.953 -12.289 0.478 1 98.5 80 ASP A N 1
ATOM 615 C CA . ASP A 1 80 ? -20.828 -13.406 1.405 1 98.5 80 ASP A CA 1
ATOM 616 C C . ASP A 1 80 ? -19.734 -14.375 0.952 1 98.5 80 ASP A C 1
ATOM 618 O O . ASP A 1 80 ? -19.984 -15.25 0.123 1 98.5 80 ASP A O 1
ATOM 622 N N . ILE A 1 81 ? -18.547 -14.297 1.555 1 98.81 81 ILE A N 1
ATOM 623 C CA . ILE A 1 81 ? -17.359 -15.016 1.108 1 98.81 81 ILE A CA 1
ATOM 624 C C . ILE A 1 81 ? -16.938 -16.031 2.17 1 98.81 81 ILE A C 1
ATOM 626 O O . ILE A 1 81 ? -16.797 -15.68 3.348 1 98.81 81 ILE A O 1
ATOM 630 N N . GLU A 1 82 ? -16.672 -17.234 1.787 1 98.56 82 GLU A N 1
ATOM 631 C CA . GLU A 1 82 ? -16.266 -18.25 2.74 1 98.56 82 GLU A CA 1
ATOM 632 C C . GLU A 1 82 ? -14.742 -18.359 2.811 1 98.56 82 GLU A C 1
ATOM 634 O O . GLU A 1 82 ? -14.203 -18.953 3.752 1 98.56 82 GLU A O 1
ATOM 639 N N . GLY A 1 83 ? -14.055 -17.891 1.858 1 98.88 83 GLY A N 1
ATOM 640 C CA . GLY A 1 83 ? -12.602 -17.922 1.759 1 98.88 83 GLY A CA 1
ATOM 641 C C . GLY A 1 83 ? -12.07 -17.25 0.511 1 98.88 83 GLY A C 1
ATOM 642 O O . GLY A 1 83 ? -12.836 -16.906 -0.39 1 98.88 83 GLY A O 1
ATOM 643 N N . VAL A 1 84 ? -10.789 -17.031 0.507 1 99 84 VAL A N 1
ATOM 644 C CA . VAL A 1 84 ? -10.156 -16.328 -0.609 1 99 84 VAL A CA 1
ATOM 645 C C . VAL A 1 84 ? -9.023 -17.172 -1.179 1 99 84 VAL A C 1
ATOM 647 O O . VAL A 1 84 ? -8.227 -17.75 -0.428 1 99 84 VAL A O 1
ATOM 650 N N . VAL A 1 85 ? -9.016 -17.328 -2.479 1 98.94 85 VAL A N 1
ATOM 651 C CA . VAL A 1 85 ? -7.863 -17.844 -3.217 1 98.94 85 VAL A CA 1
ATOM 652 C C . VAL A 1 85 ? -7.258 -16.719 -4.059 1 98.94 85 VAL A C 1
ATOM 654 O O . VAL A 1 85 ? -7.922 -16.172 -4.941 1 98.94 85 VAL A O 1
ATOM 657 N N . HIS A 1 86 ? -6.086 -16.344 -3.691 1 98.94 86 HIS A N 1
ATOM 658 C CA . HIS A 1 86 ? -5.316 -15.445 -4.539 1 98.94 86 HIS A CA 1
ATOM 659 C C . HIS A 1 86 ? -4.305 -16.203 -5.387 1 98.94 86 HIS A C 1
ATOM 661 O O . HIS A 1 86 ? -3.592 -17.078 -4.879 1 98.94 86 HIS A O 1
ATOM 667 N N . TYR A 1 87 ? -4.293 -15.891 -6.664 1 98.81 87 TYR A N 1
ATOM 668 C CA . TYR A 1 87 ? -3.357 -16.609 -7.516 1 98.81 87 TYR A CA 1
ATOM 669 C C . TYR A 1 87 ? -2.797 -15.711 -8.609 1 98.81 87 TYR A C 1
ATOM 671 O O . TYR A 1 87 ? -3.277 -14.594 -8.805 1 98.81 87 TYR A O 1
ATOM 679 N N . GLY A 1 88 ? -1.838 -16.188 -9.273 1 97.88 88 GLY A N 1
ATOM 680 C CA . GLY A 1 88 ? -1.178 -15.484 -10.367 1 97.88 88 GLY A CA 1
ATOM 681 C C . GLY A 1 88 ? 0.255 -15.93 -10.578 1 97.88 88 GLY A C 1
ATOM 682 O O . GLY A 1 88 ? 0.566 -17.125 -10.461 1 97.88 88 GLY A O 1
ATOM 683 N N . ILE A 1 89 ? 1.073 -14.984 -11.055 1 96.44 89 ILE A N 1
ATOM 684 C CA . ILE A 1 89 ? 2.477 -15.289 -11.312 1 96.44 89 ILE A CA 1
ATOM 685 C C . ILE A 1 89 ? 3.361 -14.469 -10.367 1 96.44 89 ILE A C 1
ATOM 687 O O . ILE A 1 89 ? 2.902 -13.5 -9.766 1 96.44 89 ILE A O 1
ATOM 691 N N . ALA A 1 90 ? 4.551 -14.852 -10.172 1 96.44 90 ALA A N 1
ATOM 692 C CA . ALA A 1 90 ? 5.496 -14.188 -9.281 1 96.44 90 ALA A CA 1
ATOM 693 C C . ALA A 1 90 ? 6.934 -14.406 -9.75 1 96.44 90 ALA A C 1
ATOM 695 O O . ALA A 1 90 ? 7.223 -15.367 -10.469 1 96.44 90 ALA A O 1
ATOM 696 N N . GLY A 1 91 ? 7.777 -13.414 -9.375 1 93.69 91 GLY A N 1
ATOM 697 C CA . GLY A 1 91 ? 9.203 -13.719 -9.398 1 93.69 91 GLY A CA 1
ATOM 698 C C . GLY A 1 91 ? 9.633 -14.609 -8.25 1 93.69 91 GLY A C 1
ATOM 699 O O . GLY A 1 91 ? 8.805 -15.055 -7.449 1 93.69 91 GLY A O 1
ATOM 700 N N . HIS A 1 92 ? 10.875 -14.945 -8.25 1 93.44 92 HIS A N 1
ATOM 701 C CA . HIS A 1 92 ? 11.336 -15.773 -7.141 1 93.44 92 HIS A CA 1
ATOM 702 C C . HIS A 1 92 ? 12.797 -15.492 -6.816 1 93.44 92 HIS A C 1
ATOM 704 O O . HIS A 1 92 ? 13.523 -14.914 -7.629 1 93.44 92 HIS A O 1
ATOM 710 N N . ALA A 1 93 ? 13.156 -15.844 -5.582 1 94.06 93 ALA A N 1
ATOM 711 C CA . ALA A 1 93 ? 14.508 -15.656 -5.066 1 94.06 93 ALA A CA 1
ATOM 712 C C . ALA A 1 93 ? 15.148 -16.984 -4.695 1 94.06 93 ALA A C 1
ATOM 714 O O . ALA A 1 93 ? 16.344 -17.047 -4.375 1 94.06 93 ALA A O 1
ATOM 715 N N . ASN A 1 94 ? 14.477 -18.047 -4.715 1 94.19 94 ASN A N 1
ATOM 716 C CA . ASN A 1 94 ? 14.93 -19.375 -4.301 1 94.19 94 ASN A CA 1
ATOM 717 C C . ASN A 1 94 ? 15.586 -20.125 -5.453 1 94.19 94 ASN A C 1
ATOM 719 O O . ASN A 1 94 ? 14.906 -20.516 -6.41 1 94.19 94 ASN A O 1
ATOM 723 N N . PRO A 1 95 ? 16.875 -20.453 -5.367 1 91.94 95 PRO A N 1
ATOM 724 C CA . PRO A 1 95 ? 17.594 -21.047 -6.492 1 91.94 95 PRO A CA 1
ATOM 725 C C . PRO A 1 95 ? 17.156 -22.484 -6.762 1 91.94 95 PRO A C 1
ATOM 727 O O . PRO A 1 95 ? 17.484 -23.047 -7.812 1 91.94 95 PRO A O 1
ATOM 730 N N . SER A 1 96 ? 16.469 -23.078 -5.891 1 93 96 SER A N 1
ATOM 731 C CA . SER A 1 96 ? 16.062 -24.469 -6.066 1 93 96 SER A CA 1
ATOM 732 C C . SER A 1 96 ? 14.781 -24.578 -6.891 1 93 96 SER A C 1
ATOM 734 O O . SER A 1 96 ? 14.352 -25.672 -7.254 1 93 96 SER A O 1
ATOM 736 N N . LEU A 1 97 ? 14.148 -23.453 -7.195 1 94.12 97 LEU A N 1
ATOM 737 C CA . LEU A 1 97 ? 12.898 -23.438 -7.953 1 94.12 97 LEU A CA 1
ATOM 738 C C . LEU A 1 97 ? 13.156 -23.047 -9.406 1 94.12 97 LEU A C 1
ATOM 740 O O . LEU A 1 97 ? 14.203 -22.469 -9.727 1 94.12 97 LEU A O 1
ATOM 744 N N . SER A 1 98 ? 12.188 -23.359 -10.242 1 90.75 98 SER A N 1
ATOM 745 C CA . SER A 1 98 ? 12.375 -23.141 -11.672 1 90.75 98 SER A CA 1
ATOM 746 C C . SER A 1 98 ? 11.172 -22.438 -12.281 1 90.75 98 SER A C 1
ATOM 748 O O . SER A 1 98 ? 10.086 -22.406 -11.688 1 90.75 98 SER A O 1
ATOM 750 N N . LEU A 1 99 ? 11.43 -21.953 -13.414 1 91.38 99 LEU A N 1
ATOM 751 C CA . LEU A 1 99 ? 10.391 -21.297 -14.195 1 91.38 99 LEU A CA 1
ATOM 752 C C . LEU A 1 99 ? 9.164 -22.188 -14.336 1 91.38 99 LEU A C 1
ATOM 754 O O . LEU A 1 99 ? 9.297 -23.391 -14.578 1 91.38 99 LEU A O 1
ATOM 758 N N . ALA A 1 100 ? 8.008 -21.656 -14.133 1 94.31 100 ALA A N 1
ATOM 759 C CA . ALA A 1 100 ? 6.684 -22.25 -14.328 1 94.31 100 ALA A CA 1
ATOM 760 C C . ALA A 1 100 ? 6.352 -23.234 -13.211 1 94.31 100 ALA A C 1
ATOM 762 O O . ALA A 1 100 ? 5.258 -23.812 -13.188 1 94.31 100 ALA A O 1
ATOM 763 N N . ASP A 1 101 ? 7.277 -23.453 -12.242 1 96.38 101 ASP A N 1
ATOM 764 C CA . ASP A 1 101 ? 6.859 -24.125 -11.016 1 96.38 101 ASP A CA 1
ATOM 765 C C . ASP A 1 101 ? 5.715 -23.359 -10.344 1 96.38 101 ASP A C 1
ATOM 767 O O . ASP A 1 101 ? 5.621 -22.141 -10.461 1 96.38 101 ASP A O 1
ATOM 771 N N . VAL A 1 102 ? 4.855 -24.109 -9.742 1 98.5 102 VAL A N 1
ATOM 772 C CA . VAL A 1 102 ? 3.834 -23.484 -8.906 1 98.5 102 VAL A CA 1
ATOM 773 C C . VAL A 1 102 ? 4.262 -23.547 -7.438 1 98.5 102 VAL A C 1
ATOM 775 O O . VAL A 1 102 ? 4.707 -24.594 -6.961 1 98.5 102 VAL A O 1
ATOM 778 N N . VAL A 1 103 ? 4.195 -22.422 -6.758 1 98.69 103 VAL A N 1
ATOM 779 C CA . VAL A 1 103 ? 4.621 -22.375 -5.363 1 98.69 103 VAL A CA 1
ATOM 780 C C . VAL A 1 103 ? 3.455 -21.938 -4.484 1 98.69 103 VAL A C 1
ATOM 782 O O . VAL A 1 103 ? 2.648 -21.094 -4.879 1 98.69 103 VAL A O 1
ATOM 785 N N . ILE A 1 104 ? 3.344 -22.516 -3.303 1 98.94 104 ILE A N 1
ATOM 786 C CA . ILE A 1 104 ? 2.311 -22.234 -2.312 1 98.94 104 ILE A CA 1
ATOM 787 C C . ILE A 1 104 ? 2.959 -21.969 -0.956 1 98.94 104 ILE A C 1
ATOM 789 O O . ILE A 1 104 ? 3.236 -22.891 -0.196 1 98.94 104 ILE A O 1
ATOM 793 N N . PRO A 1 105 ? 3.205 -20.719 -0.618 1 98.88 105 PRO A N 1
ATOM 794 C CA . PRO A 1 105 ? 3.854 -20.391 0.652 1 98.88 105 PRO A CA 1
ATOM 795 C C . PRO A 1 105 ? 2.922 -20.562 1.851 1 98.88 105 PRO A C 1
ATOM 797 O O . PRO A 1 105 ? 1.728 -20.266 1.753 1 98.88 105 PRO A O 1
ATOM 800 N N . GLN A 1 106 ? 3.525 -20.875 2.992 1 98.88 106 GLN A N 1
ATOM 801 C CA . GLN A 1 106 ? 2.799 -20.953 4.254 1 98.88 106 GLN A CA 1
ATOM 802 C C . GLN A 1 106 ? 2.578 -19.578 4.859 1 98.88 106 GLN A C 1
ATOM 804 O O . GLN A 1 106 ? 1.568 -19.328 5.527 1 98.88 106 GLN A O 1
ATOM 809 N N . TYR A 1 107 ? 3.535 -18.656 4.711 1 98.88 107 TYR A N 1
ATOM 810 C CA . TYR A 1 107 ? 3.473 -17.312 5.277 1 98.88 107 TYR A CA 1
ATOM 811 C C . TYR A 1 107 ? 3.732 -16.25 4.207 1 98.88 107 TYR A C 1
ATOM 813 O O . TYR A 1 107 ? 4.543 -16.469 3.303 1 98.88 107 TYR A O 1
ATOM 821 N N . TRP A 1 108 ? 3.09 -15.172 4.332 1 98.94 108 TRP A N 1
ATOM 822 C CA . TRP A 1 108 ? 3.328 -14.023 3.459 1 98.94 108 TRP A CA 1
ATOM 823 C C . TRP A 1 108 ? 3.686 -12.789 4.273 1 98.94 108 TRP A C 1
ATOM 825 O O . TRP A 1 108 ? 3.115 -12.555 5.344 1 98.94 108 TRP A O 1
ATOM 835 N N . SER A 1 109 ? 4.566 -11.938 3.777 1 98.88 109 SER A N 1
ATOM 836 C CA . SER A 1 109 ? 4.93 -10.68 4.43 1 98.88 109 SER A CA 1
ATOM 837 C C . SER A 1 109 ? 4.926 -9.523 3.438 1 98.88 109 SER A C 1
ATOM 839 O O . SER A 1 109 ? 5.09 -9.734 2.232 1 98.88 109 SER A O 1
ATOM 841 N N . HIS A 1 110 ? 4.629 -8.352 3.906 1 98.81 110 HIS A N 1
ATOM 842 C CA . HIS A 1 110 ? 4.898 -7.105 3.195 1 98.81 110 HIS A CA 1
ATOM 843 C C . HIS A 1 110 ? 6.305 -6.598 3.492 1 98.81 110 HIS A C 1
ATOM 845 O O . HIS A 1 110 ? 6.594 -6.176 4.613 1 98.81 110 HIS A O 1
ATOM 851 N N . SER A 1 111 ? 7.145 -6.586 2.516 1 98.38 111 SER A N 1
ATOM 852 C CA . SER A 1 111 ? 8.555 -6.312 2.777 1 98.38 111 SER A CA 1
ATOM 853 C C . SER A 1 111 ? 8.922 -4.883 2.393 1 98.38 111 SER A C 1
ATOM 855 O O . SER A 1 111 ? 10.086 -4.582 2.137 1 98.38 111 SER A O 1
ATOM 857 N N . ALA A 1 112 ? 7.906 -4.051 2.301 1 98.25 112 ALA A N 1
ATOM 858 C CA . ALA A 1 112 ? 8.242 -2.678 1.926 1 98.25 112 ALA A CA 1
ATOM 859 C C . ALA A 1 112 ? 7.566 -1.675 2.857 1 98.25 112 ALA A C 1
ATOM 861 O O . ALA A 1 112 ? 7.25 -0.554 2.451 1 98.25 112 ALA A O 1
ATOM 862 N N . LEU A 1 113 ? 7.191 -1.998 4.012 1 98.56 113 LEU A N 1
ATOM 863 C CA . LEU A 1 113 ? 7.039 -1.057 5.117 1 98.56 113 LEU A CA 1
ATOM 864 C C . LEU A 1 113 ? 8.367 -0.863 5.848 1 98.56 113 LEU A C 1
ATOM 866 O O . LEU A 1 113 ? 8.898 -1.808 6.43 1 98.56 113 LEU A O 1
ATOM 870 N N . TRP A 1 114 ? 8.852 0.41 5.77 1 98.69 114 TRP A N 1
ATOM 871 C CA . TRP A 1 114 ? 10.234 0.6 6.184 1 98.69 114 TRP A CA 1
ATOM 872 C C . TRP A 1 114 ? 10.352 1.74 7.191 1 98.69 114 TRP A C 1
ATOM 874 O O . TRP A 1 114 ? 9.555 2.676 7.172 1 98.69 114 TRP A O 1
ATOM 884 N N . SER A 1 115 ? 11.258 1.647 8.125 1 97.69 115 SER A N 1
ATOM 885 C CA . SER A 1 115 ? 11.898 2.773 8.789 1 97.69 115 SER A CA 1
ATOM 886 C C . SER A 1 115 ? 13.273 3.059 8.195 1 97.69 115 SER A C 1
ATOM 888 O O . SER A 1 115 ? 14.195 2.26 8.344 1 97.69 115 SER A O 1
ATOM 890 N N . TRP A 1 116 ? 13.328 4.094 7.438 1 97.81 116 TRP A N 1
ATOM 891 C CA . TRP A 1 116 ? 14.594 4.445 6.797 1 97.81 116 TRP A CA 1
ATOM 892 C C . TRP A 1 116 ? 15.469 5.262 7.738 1 97.81 116 TRP A C 1
ATOM 894 O O . TRP A 1 116 ? 15.219 6.449 7.957 1 97.81 116 TRP A O 1
ATOM 904 N N . GLN A 1 117 ? 16.531 4.691 8.219 1 97.12 117 GLN A N 1
ATOM 905 C CA . GLN A 1 117 ? 17.328 5.168 9.352 1 97.12 117 GLN A CA 1
ATOM 906 C C . GLN A 1 117 ? 18.188 6.355 8.945 1 97.12 117 GLN A C 1
ATOM 908 O O . GLN A 1 117 ? 18.766 6.367 7.859 1 97.12 117 GLN A O 1
ATOM 913 N N . ARG A 1 118 ? 18.344 7.262 9.828 1 95.88 118 ARG A N 1
ATOM 914 C CA . ARG A 1 118 ? 19.219 8.414 9.672 1 95.88 118 ARG A CA 1
ATOM 915 C C . ARG A 1 118 ? 20.656 7.977 9.445 1 95.88 118 ARG A C 1
ATOM 917 O O . ARG A 1 118 ? 21.141 7.047 10.102 1 95.88 118 ARG A O 1
ATOM 924 N N . TYR A 1 119 ? 21.266 8.703 8.547 1 96.56 119 TYR A N 1
ATOM 925 C CA . TYR A 1 119 ? 22.688 8.445 8.367 1 96.56 119 TYR A CA 1
ATOM 926 C C . TYR A 1 119 ? 23.469 8.758 9.633 1 96.56 119 TYR A C 1
ATOM 928 O O . TYR A 1 119 ? 23.219 9.773 10.289 1 96.56 119 TYR A O 1
ATOM 936 N N . GLY A 1 120 ? 24.406 7.922 10 1 94.94 120 GLY A N 1
ATOM 937 C CA . GLY A 1 120 ? 25.188 8.094 11.227 1 94.94 120 GLY A CA 1
ATOM 938 C C . GLY A 1 120 ? 24.734 7.176 12.344 1 94.94 120 GLY A C 1
ATOM 939 O O . GLY A 1 120 ? 25.5 6.895 13.273 1 94.94 120 GLY A O 1
ATOM 940 N N . ASN A 1 121 ? 23.453 6.75 12.289 1 96.31 121 ASN A N 1
ATOM 941 C CA . ASN A 1 121 ? 22.969 5.773 13.258 1 96.31 121 ASN A CA 1
ATOM 942 C C . ASN A 1 121 ? 23.219 4.344 12.781 1 96.31 121 ASN A C 1
ATOM 944 O O . ASN A 1 121 ? 23.297 4.09 11.586 1 96.31 121 ASN A O 1
ATOM 948 N N . GLY A 1 122 ? 23.375 3.428 13.742 1 96.56 122 GLY A N 1
ATOM 949 C CA . GLY A 1 122 ? 23.562 2.016 13.453 1 96.56 122 GLY A CA 1
ATOM 950 C C . GLY A 1 122 ? 22.5 1.13 14.062 1 96.56 122 GLY A C 1
ATOM 951 O O . GLY A 1 122 ? 21.484 1.624 14.555 1 96.56 122 GLY A O 1
ATOM 952 N N . PRO A 1 123 ? 22.688 -0.194 13.93 1 96.19 123 PRO A N 1
ATOM 953 C CA . PRO A 1 123 ? 21.688 -1.17 14.367 1 96.19 123 PRO A CA 1
ATOM 954 C C . PRO A 1 123 ? 21.359 -1.056 15.852 1 96.19 123 PRO A C 1
ATOM 956 O O . PRO A 1 123 ? 20.297 -1.514 16.281 1 96.19 123 PRO A O 1
ATOM 959 N N . GLU A 1 124 ? 22.219 -0.452 16.672 1 96.81 124 GLU A N 1
ATOM 960 C CA . GLU A 1 124 ? 22.016 -0.377 18.109 1 96.81 124 GLU A CA 1
ATOM 961 C C . GLU A 1 124 ? 21.234 0.881 18.484 1 96.81 124 GLU A C 1
ATOM 963 O O . GLU A 1 124 ? 20.766 1.015 19.609 1 96.81 124 GLU A O 1
ATOM 968 N N . ASP A 1 125 ? 21.109 1.752 17.516 1 96.81 125 ASP A N 1
ATOM 969 C CA . ASP A 1 125 ? 20.391 2.994 17.781 1 96.81 125 ASP A CA 1
ATOM 970 C C . ASP A 1 125 ? 18.875 2.795 17.656 1 96.81 125 ASP A C 1
ATOM 972 O O . ASP A 1 125 ? 18.406 2.219 16.672 1 96.81 125 ASP A O 1
ATOM 976 N N . GLU A 1 126 ? 18.156 3.311 18.625 1 95.5 126 GLU A N 1
ATOM 977 C CA . GLU A 1 126 ? 16.703 3.182 18.656 1 95.5 126 GLU A CA 1
ATOM 978 C C . GLU A 1 126 ? 16.062 3.838 17.422 1 95.5 126 GLU A C 1
ATOM 980 O O . GLU A 1 126 ? 16.484 4.918 17.016 1 95.5 126 GLU A O 1
ATOM 985 N N . LEU A 1 127 ? 15.062 3.117 16.828 1 94.88 127 LEU A N 1
ATOM 986 C CA . LEU A 1 127 ? 14.305 3.689 15.727 1 94.88 127 LEU A CA 1
ATOM 987 C C . LEU A 1 127 ? 13.258 4.672 16.234 1 94.88 127 LEU A C 1
ATOM 989 O O . LEU A 1 127 ? 12.789 4.555 17.359 1 94.88 127 LEU A O 1
ATOM 993 N N . PRO A 1 128 ? 12.914 5.637 15.367 1 89.12 128 PRO A N 1
ATOM 994 C CA . PRO A 1 128 ? 11.75 6.445 15.727 1 89.12 128 PRO A CA 1
ATOM 995 C C . PRO A 1 128 ? 10.508 5.598 15.992 1 89.12 128 PRO A C 1
ATOM 997 O O . PRO A 1 128 ? 10.273 4.602 15.305 1 89.12 128 PRO A O 1
ATOM 1000 N N . LEU A 1 129 ? 9.703 5.922 17.031 1 87.81 129 LEU A N 1
ATOM 1001 C CA . LEU A 1 129 ? 8.43 5.309 17.391 1 87.81 129 LEU A CA 1
ATOM 1002 C C . LEU A 1 129 ? 8.641 3.896 17.938 1 87.81 129 LEU A C 1
ATOM 1004 O O . LEU A 1 129 ? 7.68 3.154 18.141 1 87.81 129 LEU A O 1
ATOM 1008 N N . GLU A 1 130 ? 9.906 3.482 18.125 1 92.88 130 GLU A N 1
ATOM 1009 C CA . GLU A 1 130 ? 10.18 2.154 18.656 1 92.88 130 GLU A CA 1
ATOM 1010 C C . GLU A 1 130 ? 9.719 2.045 20.109 1 92.88 130 GLU A C 1
ATOM 1012 O O . GLU A 1 130 ? 9.102 1.052 20.5 1 92.88 130 GLU A O 1
ATOM 1017 N N . LYS A 1 131 ? 10 3.055 20.859 1 89.38 131 LYS A N 1
ATOM 1018 C CA . LYS A 1 131 ? 9.648 3.07 22.281 1 89.38 131 LYS A CA 1
ATOM 1019 C C . LYS A 1 131 ? 8.141 2.998 22.469 1 89.38 131 LYS A C 1
ATOM 1021 O O . LYS A 1 131 ? 7.66 2.459 23.469 1 89.38 131 LYS A O 1
ATOM 1026 N N . ASP A 1 132 ? 7.418 3.521 21.469 1 85.5 132 ASP A N 1
ATOM 1027 C CA . ASP A 1 132 ? 5.961 3.537 21.531 1 85.5 132 ASP A CA 1
ATOM 1028 C C . ASP A 1 132 ? 5.375 2.211 21.047 1 85.5 132 ASP A C 1
ATOM 1030 O O . ASP A 1 132 ? 4.16 2.008 21.094 1 85.5 132 ASP A O 1
ATOM 1034 N N . GLY A 1 133 ? 6.25 1.273 20.562 1 88.31 133 GLY A N 1
ATOM 1035 C CA . GLY A 1 133 ? 5.812 -0.04 20.109 1 88.31 133 GLY A CA 1
ATOM 1036 C C . GLY A 1 133 ? 5.359 -0.061 18.672 1 88.31 133 GLY A C 1
ATOM 1037 O O . GLY A 1 133 ? 4.781 -1.046 18.203 1 88.31 133 GLY A O 1
ATOM 1038 N N . ASP A 1 134 ? 5.594 1.027 17.953 1 88.12 134 ASP A N 1
ATOM 1039 C CA . ASP A 1 134 ? 5.141 1.117 16.562 1 88.12 134 ASP A CA 1
ATOM 1040 C C . ASP A 1 134 ? 6.105 0.397 15.625 1 88.12 134 ASP A C 1
ATOM 1042 O O . ASP A 1 134 ? 5.68 -0.246 14.664 1 88.12 134 ASP A O 1
ATOM 1046 N N . TYR A 1 135 ? 7.355 0.564 15.883 1 94.06 135 TYR A N 1
ATOM 1047 C CA . TYR A 1 135 ? 8.375 -0.041 15.039 1 94.06 135 TYR A CA 1
ATOM 1048 C C . TYR A 1 135 ? 9.297 -0.94 15.852 1 94.06 135 TYR A C 1
ATOM 1050 O O . TYR A 1 135 ? 9.297 -0.888 17.078 1 94.06 135 TYR A O 1
ATOM 1058 N N . THR A 1 136 ? 10.016 -1.788 15.211 1 97.5 136 THR A N 1
ATOM 1059 C CA . THR A 1 136 ? 10.883 -2.75 15.883 1 97.5 136 THR A CA 1
ATOM 1060 C C . THR A 1 136 ? 12.18 -2.943 15.109 1 97.5 136 THR A C 1
ATOM 1062 O O . THR A 1 136 ? 12.203 -2.814 13.883 1 97.5 136 THR A O 1
ATOM 1065 N N . ARG A 1 137 ? 13.266 -3.211 15.852 1 97.75 137 ARG A N 1
ATOM 1066 C CA . ARG A 1 137 ? 14.555 -3.541 15.25 1 97.75 137 ARG A CA 1
ATOM 1067 C C . ARG A 1 137 ? 14.742 -5.051 15.148 1 97.75 137 ARG A C 1
ATOM 1069 O O . ARG A 1 137 ? 15.766 -5.523 14.664 1 97.75 137 ARG A O 1
ATOM 1076 N N . GLU A 1 138 ? 13.633 -5.812 15.453 1 97.31 138 GLU A N 1
ATOM 1077 C CA . GLU A 1 138 ? 13.758 -7.262 15.602 1 97.31 138 GLU A CA 1
ATOM 1078 C C . GLU A 1 138 ? 13.695 -7.957 14.242 1 97.31 138 GLU A C 1
ATOM 1080 O O . GLU A 1 138 ? 14.203 -9.07 14.086 1 97.31 138 GLU A O 1
ATOM 1085 N N . ILE A 1 139 ? 13.094 -7.422 13.242 1 98.06 139 ILE A N 1
ATOM 1086 C CA . ILE A 1 139 ? 12.859 -8.086 11.969 1 98.06 139 ILE A CA 1
ATOM 1087 C C . ILE A 1 139 ? 14.133 -8.07 11.133 1 98.06 139 ILE A C 1
ATOM 1089 O O . ILE A 1 139 ? 14.508 -9.078 10.531 1 98.06 139 ILE A O 1
ATOM 1093 N N . GLY A 1 140 ? 14.781 -6.902 11.148 1 97.69 140 GLY A N 1
ATOM 1094 C CA . GLY A 1 140 ? 16.031 -6.793 10.414 1 97.69 140 GLY A CA 1
ATOM 1095 C C . GLY A 1 140 ? 16.062 -5.617 9.453 1 97.69 140 GLY A C 1
ATOM 1096 O O . GLY A 1 140 ? 15.086 -4.871 9.352 1 97.69 140 GLY A O 1
ATOM 1097 N N . TYR A 1 141 ? 17.234 -5.395 8.859 1 98.44 141 TYR A N 1
ATOM 1098 C CA . TYR A 1 141 ? 17.453 -4.246 7.988 1 98.44 141 TYR A CA 1
ATOM 1099 C C . TYR A 1 141 ? 18.375 -4.602 6.832 1 98.44 141 TYR A C 1
ATOM 1101 O O . TYR A 1 141 ? 19.047 -5.633 6.859 1 98.44 141 TYR A O 1
ATOM 1109 N N . LEU A 1 142 ? 18.328 -3.875 5.785 1 98.5 142 LEU A N 1
ATOM 1110 C CA . LEU A 1 142 ? 19.297 -3.855 4.695 1 98.5 142 LEU A CA 1
ATOM 1111 C C . LEU A 1 142 ? 20.234 -2.666 4.828 1 98.5 142 LEU A C 1
ATOM 1113 O O . LEU A 1 142 ? 19.797 -1.524 4.961 1 98.5 142 LEU A O 1
ATOM 1117 N N . ASN A 1 143 ? 21.516 -2.914 4.914 1 98.06 143 ASN A N 1
ATOM 1118 C CA . ASN A 1 143 ? 22.5 -1.851 4.871 1 98.06 143 ASN A CA 1
ATOM 1119 C C . ASN A 1 143 ? 22.969 -1.568 3.443 1 98.06 143 ASN A C 1
ATOM 1121 O O . ASN A 1 143 ? 23.625 -2.4 2.824 1 98.06 143 ASN A O 1
ATOM 1125 N N . VAL A 1 144 ? 22.703 -0.417 2.941 1 98.12 144 VAL A N 1
ATOM 1126 C CA . VAL A 1 144 ? 22.906 -0.068 1.54 1 98.12 144 VAL A CA 1
ATOM 1127 C C . VAL A 1 144 ? 24.406 -0.138 1.2 1 98.12 144 VAL A C 1
ATOM 1129 O O . VAL A 1 144 ? 24.766 -0.569 0.107 1 98.12 144 VAL A O 1
ATOM 1132 N N . ALA A 1 145 ? 25.219 0.19 2.104 1 95.81 145 ALA A N 1
ATOM 1133 C CA . ALA A 1 145 ? 26.656 0.254 1.865 1 95.81 145 ALA A CA 1
ATOM 1134 C C . ALA A 1 145 ? 27.234 -1.13 1.57 1 95.81 145 ALA A C 1
ATOM 1136 O O . ALA A 1 145 ? 28.266 -1.255 0.906 1 95.81 145 ALA A O 1
ATOM 1137 N N . ASN A 1 146 ? 26.578 -2.162 2.066 1 94.88 146 ASN A N 1
ATOM 1138 C CA . ASN A 1 146 ? 27.078 -3.525 1.935 1 94.88 146 ASN A CA 1
ATOM 1139 C C . ASN A 1 146 ? 27.094 -3.977 0.477 1 94.88 146 ASN A C 1
ATOM 1141 O O . ASN A 1 146 ? 27.703 -4.996 0.146 1 94.88 146 ASN A O 1
ATOM 1145 N N . TYR A 1 147 ? 26.547 -3.225 -0.428 1 96.12 147 TYR A N 1
ATOM 1146 C CA . TYR A 1 147 ? 26.406 -3.646 -1.817 1 96.12 147 TYR A CA 1
ATOM 1147 C C . TYR A 1 147 ? 27.312 -2.82 -2.73 1 96.12 147 TYR A C 1
ATOM 1149 O O . TYR A 1 147 ? 27.219 -2.916 -3.957 1 96.12 147 TYR A O 1
ATOM 1157 N N . THR A 1 148 ? 28.094 -1.991 -2.154 1 93.81 148 THR A N 1
ATOM 1158 C CA . THR A 1 148 ? 29.047 -1.202 -2.92 1 93.81 148 THR A CA 1
ATOM 1159 C C . THR A 1 148 ? 30.078 -2.105 -3.6 1 93.81 148 THR A C 1
ATOM 1161 O O . THR A 1 148 ? 30.547 -3.074 -3.004 1 93.81 148 THR A O 1
ATOM 1164 N N . THR A 1 149 ? 30.312 -1.813 -4.871 1 90.62 149 THR A N 1
ATOM 1165 C CA . THR A 1 149 ? 31.297 -2.586 -5.621 1 90.62 149 THR A CA 1
ATOM 1166 C C . THR A 1 149 ? 32.344 -1.668 -6.254 1 90.62 149 THR A C 1
ATOM 1168 O O . THR A 1 149 ? 32.25 -0.444 -6.152 1 90.62 149 THR A O 1
ATOM 1171 N N . ASN A 1 150 ? 33.312 -2.295 -6.898 1 83.75 150 ASN A N 1
ATOM 1172 C CA . ASN A 1 150 ? 34.438 -1.6 -7.508 1 83.75 150 ASN A CA 1
ATOM 1173 C C . ASN A 1 150 ? 35.25 -0.809 -6.473 1 83.75 150 ASN A C 1
ATOM 1175 O O . ASN A 1 150 ? 35.594 0.355 -6.699 1 83.75 150 ASN A O 1
ATOM 1179 N N . VAL A 1 151 ? 35.375 -1.451 -5.328 1 77 151 VAL A N 1
ATOM 1180 C CA . VAL A 1 151 ? 36.094 -0.812 -4.234 1 77 151 VAL A CA 1
ATOM 1181 C C . VAL A 1 151 ? 37.5 -1.394 -4.145 1 77 151 VAL A C 1
ATOM 1183 O O . VAL A 1 151 ? 37.719 -2.551 -4.504 1 77 151 VAL A O 1
ATOM 1186 N N . THR A 1 152 ? 38.438 -0.47 -3.98 1 69 152 THR A N 1
ATOM 1187 C CA . THR A 1 152 ? 39.812 -0.932 -3.797 1 69 152 THR A CA 1
ATOM 1188 C C . THR A 1 152 ? 40 -1.546 -2.412 1 69 152 THR A C 1
ATOM 1190 O O . THR A 1 152 ? 39.406 -1.095 -1.441 1 69 152 THR A O 1
ATOM 1193 N N . ASP A 1 153 ? 40.719 -2.576 -2.324 1 62.5 153 ASP A N 1
ATOM 1194 C CA . ASP A 1 153 ? 41.031 -3.303 -1.091 1 62.5 153 ASP A CA 1
ATOM 1195 C C . ASP A 1 153 ? 41.438 -2.348 0.027 1 62.5 153 ASP A C 1
ATOM 1197 O O . ASP A 1 153 ? 42.219 -1.432 -0.192 1 62.5 153 ASP A O 1
ATOM 1201 N N . GLY A 1 154 ? 40.906 -2.523 1.212 1 63.56 154 GLY A N 1
ATOM 1202 C CA . GLY A 1 154 ? 41.25 -1.785 2.416 1 63.56 154 GLY A CA 1
ATOM 1203 C C . GLY A 1 154 ? 40.5 -0.477 2.553 1 63.56 154 GLY A C 1
ATOM 1204 O O . GLY A 1 154 ? 40.625 0.218 3.562 1 63.56 154 GLY A O 1
ATOM 1205 N N . SER A 1 155 ? 39.844 -0.064 1.475 1 62.56 155 SER A N 1
ATOM 1206 C CA . SER A 1 155 ? 39.125 1.205 1.572 1 62.56 155 SER A CA 1
ATOM 1207 C C . SER A 1 155 ? 37.781 1.037 2.299 1 62.56 155 SER A C 1
ATOM 1209 O O . SER A 1 155 ? 37.188 -0.028 2.236 1 62.56 155 SER A O 1
ATOM 1211 N N . SER A 1 156 ? 37.656 1.951 3.293 1 72.81 156 SER A N 1
ATOM 1212 C CA . SER A 1 156 ? 36.375 1.958 3.992 1 72.81 156 SER A CA 1
ATOM 1213 C C . SER A 1 156 ? 35.281 2.703 3.191 1 72.81 156 SER A C 1
ATOM 1215 O O . SER A 1 156 ? 35.594 3.734 2.58 1 72.81 156 SER A O 1
ATOM 1217 N N . TYR A 1 157 ? 34.25 2.1 2.881 1 83.5 157 TYR A N 1
ATOM 1218 C CA . TYR A 1 157 ? 33.156 2.773 2.186 1 83.5 157 TYR A CA 1
ATOM 1219 C C . TYR A 1 157 ? 31.906 2.795 3.041 1 83.5 157 TYR A C 1
ATOM 1221 O O . TYR A 1 157 ? 31.766 2.004 3.977 1 83.5 157 TYR A O 1
ATOM 1229 N N . ASP A 1 158 ? 31.188 3.857 2.84 1 92.56 158 ASP A N 1
ATOM 1230 C CA . ASP A 1 158 ? 29.875 4.023 3.457 1 92.56 158 ASP A CA 1
ATOM 1231 C C . ASP A 1 158 ? 28.844 4.539 2.445 1 92.56 158 ASP A C 1
ATOM 1233 O O . ASP A 1 158 ? 29.172 4.703 1.266 1 92.56 158 ASP A O 1
ATOM 1237 N N . ASN A 1 159 ? 27.625 4.586 2.764 1 96.75 159 ASN A N 1
ATOM 1238 C CA . ASN A 1 159 ? 26.562 5.078 1.897 1 96.75 159 ASN A CA 1
ATOM 1239 C C . ASN A 1 159 ? 25.562 5.949 2.666 1 96.75 159 ASN A C 1
ATOM 1241 O O . ASN A 1 159 ? 25.062 5.547 3.715 1 96.75 159 ASN A O 1
ATOM 1245 N N . LEU A 1 160 ? 25.234 7.141 2.156 1 97.62 160 LEU A N 1
ATOM 1246 C CA . LEU A 1 160 ? 24.406 8.125 2.83 1 97.62 160 LEU A CA 1
ATOM 1247 C C . LEU A 1 160 ? 22.984 7.598 3.031 1 97.62 160 LEU A C 1
ATOM 1249 O O . LEU A 1 160 ? 22.234 8.109 3.867 1 97.62 160 LEU A O 1
ATOM 1253 N N . LEU A 1 161 ? 22.562 6.562 2.289 1 98.31 161 LEU A N 1
ATOM 1254 C CA . LEU A 1 161 ? 21.219 5.992 2.412 1 98.31 161 LEU A CA 1
ATOM 1255 C C . LEU A 1 161 ? 21.125 5.094 3.641 1 98.31 161 LEU A C 1
ATOM 1257 O O . LEU A 1 161 ? 20.031 4.82 4.129 1 98.31 161 LEU A O 1
ATOM 1261 N N . ASN A 1 162 ? 22.188 4.578 4.148 1 98.12 162 ASN A N 1
ATOM 1262 C CA . ASN A 1 162 ? 22.297 3.91 5.441 1 98.12 162 ASN A CA 1
ATOM 1263 C C . ASN A 1 162 ? 21.391 2.678 5.508 1 98.12 162 ASN A C 1
ATOM 1265 O O . ASN A 1 162 ? 21.344 1.889 4.562 1 98.12 162 ASN A O 1
ATOM 1269 N N . ASN A 1 163 ? 20.766 2.395 6.676 1 98.56 163 ASN A N 1
ATOM 1270 C CA . ASN A 1 163 ? 20.016 1.168 6.914 1 98.56 163 ASN A CA 1
ATOM 1271 C C . ASN A 1 163 ? 18.531 1.363 6.645 1 98.56 163 ASN A C 1
ATOM 1273 O O . ASN A 1 163 ? 17.953 2.387 7.02 1 98.56 163 ASN A O 1
ATOM 1277 N N . ILE A 1 164 ? 17.922 0.41 5.98 1 98.69 164 ILE A N 1
ATOM 1278 C CA . ILE A 1 164 ? 16.484 0.327 5.77 1 98.69 164 ILE A CA 1
ATOM 1279 C C . ILE A 1 164 ? 15.906 -0.817 6.602 1 98.69 164 ILE A C 1
ATOM 1281 O O . ILE A 1 164 ? 16.141 -1.99 6.301 1 98.69 164 ILE A O 1
ATOM 1285 N N . TRP A 1 165 ? 15.133 -0.468 7.613 1 98.75 165 TRP A N 1
ATOM 1286 C CA . TRP A 1 165 ? 14.594 -1.447 8.555 1 98.75 165 TRP A CA 1
ATOM 1287 C C . TRP A 1 165 ? 13.203 -1.906 8.117 1 98.75 165 TRP A C 1
ATOM 1289 O O . TRP A 1 165 ? 12.328 -1.082 7.852 1 98.75 165 TRP A O 1
ATOM 1299 N N . PHE A 1 166 ? 12.992 -3.234 8.055 1 98.81 166 PHE A N 1
ATOM 1300 C CA . PHE A 1 166 ? 11.68 -3.797 7.754 1 98.81 166 PHE A CA 1
ATOM 1301 C C . PHE A 1 166 ? 10.766 -3.707 8.969 1 98.81 166 PHE A C 1
ATOM 1303 O O . PHE A 1 166 ? 11.195 -3.943 10.102 1 98.81 166 PHE A O 1
ATOM 1310 N N . GLN A 1 167 ? 9.516 -3.314 8.758 1 98.69 167 GLN A N 1
ATOM 1311 C CA . GLN A 1 167 ? 8.562 -3.131 9.852 1 98.69 167 GLN A CA 1
ATOM 1312 C C . GLN A 1 167 ? 7.289 -3.938 9.609 1 98.69 167 GLN A C 1
ATOM 1314 O O . GLN A 1 167 ? 6.914 -4.191 8.461 1 98.69 167 GLN A O 1
ATOM 1319 N N . PRO A 1 168 ? 6.613 -4.363 10.664 1 98.38 168 PRO A N 1
ATOM 1320 C CA . PRO A 1 168 ? 5.316 -5.023 10.516 1 98.38 168 PRO A CA 1
ATOM 1321 C C . PRO A 1 168 ? 4.18 -4.043 10.242 1 98.38 168 PRO A C 1
ATOM 1323 O O . PRO A 1 168 ? 4.211 -2.906 10.719 1 98.38 168 PRO A O 1
ATOM 1326 N N . GLU A 1 169 ? 3.191 -4.492 9.531 1 98.12 169 GLU A N 1
ATOM 1327 C CA . GLU A 1 169 ? 1.993 -3.693 9.289 1 98.12 169 GLU A CA 1
ATOM 1328 C C . GLU A 1 169 ? 1.123 -3.611 10.539 1 98.12 169 GLU A C 1
ATOM 1330 O O . GLU A 1 169 ? 1.084 -4.551 11.336 1 98.12 169 GLU A O 1
ATOM 1335 N N . GLU A 1 170 ? 0.49 -2.436 10.695 1 97.44 170 GLU A N 1
ATOM 1336 C CA . GLU A 1 170 ? -0.626 -2.404 11.633 1 97.44 170 GLU A CA 1
ATOM 1337 C C . GLU A 1 170 ? -1.835 -3.154 11.086 1 97.44 170 GLU A C 1
ATOM 1339 O O . GLU A 1 170 ? -2.121 -3.088 9.883 1 97.44 170 GLU A O 1
ATOM 1344 N N . VAL A 1 171 ? -2.477 -3.867 11.93 1 97.62 171 VAL A N 1
ATOM 1345 C CA . VAL A 1 171 ? -3.695 -4.559 11.523 1 97.62 171 VAL A CA 1
ATOM 1346 C C . VAL A 1 171 ? -4.812 -4.266 12.523 1 97.62 171 VAL A C 1
ATOM 1348 O O . VAL A 1 171 ? -4.559 -4.109 13.719 1 97.62 171 VAL A O 1
ATOM 1351 N N . PHE A 1 172 ? -6.023 -4.172 12.031 1 97.44 172 PHE A N 1
ATOM 1352 C CA . PHE A 1 172 ? -7.227 -3.889 12.805 1 97.44 172 PHE A CA 1
ATOM 1353 C C . PHE A 1 172 ? -8.266 -4.984 12.602 1 97.44 172 PHE A C 1
ATOM 1355 O O . PHE A 1 172 ? -9.188 -4.836 11.789 1 97.44 172 PHE A O 1
ATOM 1362 N N . PRO A 1 173 ? -8.172 -6.039 13.383 1 96.81 173 PRO A N 1
ATOM 1363 C CA . PRO A 1 173 ? -9.062 -7.184 13.18 1 96.81 173 PRO A CA 1
ATOM 1364 C C . PRO A 1 173 ? -10.531 -6.836 13.43 1 96.81 173 PRO A C 1
ATOM 1366 O O . PRO A 1 173 ? -10.836 -6.062 14.344 1 96.81 173 PRO A O 1
ATOM 1369 N N . ILE A 1 174 ? -11.422 -7.453 12.68 1 96.38 174 ILE A N 1
ATOM 1370 C CA . ILE A 1 174 ? -12.852 -7.172 12.711 1 96.38 174 ILE A CA 1
ATOM 1371 C C . ILE A 1 174 ? -13.414 -7.539 14.086 1 96.38 174 ILE A C 1
ATOM 1373 O O . ILE A 1 174 ? -14.414 -6.965 14.523 1 96.38 174 ILE A O 1
ATOM 1377 N N . ASP A 1 175 ? -12.758 -8.422 14.773 1 95.56 175 ASP A N 1
ATOM 1378 C CA . ASP A 1 175 ? -13.227 -8.859 16.078 1 95.56 175 ASP A CA 1
ATOM 1379 C C . ASP A 1 175 ? -12.445 -8.18 17.203 1 95.56 175 ASP A C 1
ATOM 1381 O O . ASP A 1 175 ? -12.586 -8.539 18.375 1 95.56 175 ASP A O 1
ATOM 1385 N N . GLY A 1 176 ? -11.57 -7.246 16.844 1 92.62 176 GLY A N 1
ATOM 1386 C CA . GLY A 1 176 ? -10.844 -6.477 17.828 1 92.62 176 GLY A CA 1
ATOM 1387 C C . GLY A 1 176 ? -11.508 -5.156 18.172 1 92.62 176 GLY A C 1
ATOM 1388 O O . GLY A 1 176 ? -12.547 -4.812 17.609 1 92.62 176 GLY A O 1
ATOM 1389 N N . THR A 1 177 ? -10.984 -4.457 19.219 1 93.25 177 THR A N 1
ATOM 1390 C CA . THR A 1 177 ? -11.414 -3.09 19.484 1 93.25 177 THR A CA 1
ATOM 1391 C C . THR A 1 177 ? -10.977 -2.158 18.359 1 93.25 177 THR A C 1
ATOM 1393 O O . THR A 1 177 ? -9.781 -2.039 18.078 1 93.25 177 THR A O 1
ATOM 1396 N N . PRO A 1 178 ? -12.078 -1.59 17.734 1 91.38 178 PRO A N 1
ATOM 1397 C CA . PRO A 1 178 ? -11.664 -0.664 16.672 1 91.38 178 PRO A CA 1
ATOM 1398 C C . PRO A 1 178 ? -10.656 0.378 17.172 1 91.38 178 PRO A C 1
ATOM 1400 O O . PRO A 1 178 ? -10.727 0.805 18.328 1 91.38 178 PRO A O 1
ATOM 1403 N N . GLU A 1 179 ? -9.656 0.729 16.328 1 92.94 179 GLU A N 1
ATOM 1404 C CA . GLU A 1 179 ? -8.672 1.779 16.578 1 92.94 179 GLU A CA 1
ATOM 1405 C C . GLU A 1 179 ? -7.551 1.282 17.484 1 92.94 179 GLU A C 1
ATOM 1407 O O . GLU A 1 179 ? -6.582 2.002 17.734 1 92.94 179 GLU A O 1
ATOM 1412 N N . GLU A 1 180 ? -7.719 0.098 18.047 1 93.5 180 GLU A N 1
ATOM 1413 C CA . GLU A 1 180 ? -6.59 -0.562 18.703 1 93.5 180 GLU A CA 1
ATOM 1414 C C . GLU A 1 180 ? -5.805 -1.414 17.719 1 93.5 180 GLU A C 1
ATOM 1416 O O . GLU A 1 180 ? -6.301 -2.434 17.234 1 93.5 180 GLU A O 1
ATOM 1421 N N . ARG A 1 181 ? -4.641 -1.096 17.578 1 93.12 181 ARG A N 1
ATOM 1422 C CA . ARG A 1 181 ? -3.834 -1.706 16.516 1 93.12 181 ARG A CA 1
ATOM 1423 C C . ARG A 1 181 ? -3.17 -2.988 17.016 1 93.12 181 ARG A C 1
ATOM 1425 O O . ARG A 1 181 ? -2.895 -3.133 18.203 1 93.12 181 ARG A O 1
ATOM 1432 N N . GLN A 1 182 ? -2.947 -3.932 16.234 1 96.25 182 GLN A N 1
ATOM 1433 C CA . GLN A 1 182 ? -2.012 -5.047 16.297 1 96.25 182 GLN A CA 1
ATOM 1434 C C . GLN A 1 182 ? -0.968 -4.961 15.188 1 96.25 182 GLN A C 1
ATOM 1436 O O . GLN A 1 182 ? -0.989 -4.027 14.383 1 96.25 182 GLN A O 1
ATOM 1441 N N . HIS A 1 183 ? 0 -5.848 15.258 1 97.31 183 HIS A N 1
ATOM 1442 C CA . HIS A 1 183 ? 1.044 -5.832 14.242 1 97.31 183 HIS A CA 1
ATOM 1443 C C . HIS A 1 183 ? 1.222 -7.211 13.609 1 97.31 183 HIS A C 1
ATOM 1445 O O . HIS A 1 183 ? 1.09 -8.227 14.289 1 97.31 183 HIS A O 1
ATOM 1451 N N . ALA A 1 184 ? 1.496 -7.211 12.367 1 98.25 184 ALA A N 1
ATOM 1452 C CA . ALA A 1 184 ? 1.761 -8.461 11.656 1 98.25 184 ALA A CA 1
ATOM 1453 C C . ALA A 1 184 ? 2.834 -8.273 10.586 1 98.25 184 ALA A C 1
ATOM 1455 O O . ALA A 1 184 ? 2.699 -7.414 9.711 1 98.25 184 ALA A O 1
ATOM 1456 N N . PHE A 1 185 ? 3.906 -9.047 10.695 1 98.56 185 PHE A N 1
ATOM 1457 C CA . PHE A 1 185 ? 4.887 -9.109 9.617 1 98.56 185 PHE A CA 1
ATOM 1458 C C . PHE A 1 185 ? 4.672 -10.359 8.766 1 98.56 185 PHE A C 1
ATOM 1460 O O . PHE A 1 185 ? 4.641 -10.281 7.535 1 98.56 185 PHE A O 1
ATOM 1467 N N . TRP A 1 186 ? 4.496 -11.477 9.391 1 98.81 186 TRP A N 1
ATOM 1468 C CA . TRP A 1 186 ? 4.164 -12.734 8.719 1 98.81 186 TRP A CA 1
ATOM 1469 C C . TRP A 1 186 ? 2.691 -13.078 8.906 1 98.81 186 TRP A C 1
ATOM 1471 O O . TRP A 1 186 ? 2.193 -13.109 10.039 1 98.81 186 TRP A O 1
ATOM 1481 N N . VAL A 1 187 ? 2.01 -13.328 7.855 1 98.94 187 VAL A N 1
ATOM 1482 C CA . VAL A 1 187 ? 0.62 -13.773 7.887 1 98.94 187 VAL A CA 1
ATOM 1483 C C . VAL A 1 187 ? 0.528 -15.211 7.383 1 98.94 187 VAL A C 1
ATOM 1485 O O . VAL A 1 187 ? 0.905 -15.5 6.246 1 98.94 187 VAL A O 1
ATOM 1488 N N . ALA A 1 188 ? -0.009 -16.062 8.141 1 98.88 188 ALA A N 1
ATOM 1489 C CA . ALA A 1 188 ? -0.122 -17.484 7.781 1 98.88 188 ALA A CA 1
ATOM 1490 C C . ALA A 1 188 ? -1.362 -17.734 6.93 1 98.88 188 ALA A C 1
ATOM 1492 O O . ALA A 1 188 ? -2.424 -17.156 7.184 1 98.88 188 ALA A O 1
ATOM 1493 N N . VAL A 1 189 ? -1.209 -18.594 5.906 1 98.88 189 VAL A N 1
ATOM 1494 C CA . VAL A 1 189 ? -2.387 -19.047 5.172 1 98.88 189 VAL A CA 1
ATOM 1495 C C . VAL A 1 189 ? -3.244 -19.938 6.074 1 98.88 189 VAL A C 1
ATOM 1497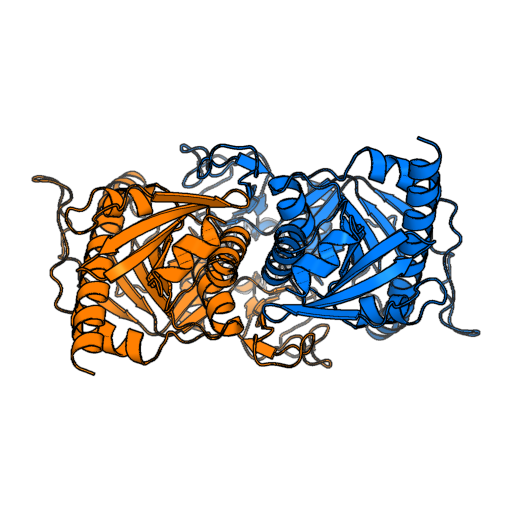 O O . VAL A 1 189 ? -2.777 -20.422 7.109 1 98.88 189 VAL A O 1
ATOM 1500 N N . ASP A 1 190 ? -4.473 -20.109 5.703 1 98.81 190 ASP A N 1
ATOM 1501 C CA . ASP A 1 190 ? -5.387 -20.938 6.48 1 98.81 190 ASP A CA 1
ATOM 1502 C C . ASP A 1 190 ? -4.855 -22.359 6.621 1 98.81 190 ASP A C 1
ATOM 1504 O O . ASP A 1 190 ? -4.449 -22.984 5.633 1 98.81 190 ASP A O 1
ATOM 1508 N N . PRO A 1 191 ? -4.855 -22.875 7.863 1 98.56 191 PRO A N 1
ATOM 1509 C CA . PRO A 1 191 ? -4.262 -24.203 8.07 1 98.56 191 PRO A CA 1
ATOM 1510 C C . PRO A 1 191 ? -4.961 -25.281 7.258 1 98.56 191 PRO A C 1
ATOM 1512 O O . PRO A 1 191 ? -4.301 -26.188 6.738 1 98.56 191 PRO A O 1
ATOM 1515 N N . LEU A 1 192 ? -6.25 -25.234 7.145 1 98.56 192 LEU A N 1
ATOM 1516 C CA . LEU A 1 192 ? -6.969 -26.219 6.355 1 98.56 192 LEU A CA 1
ATOM 1517 C C . LEU A 1 192 ? -6.633 -26.094 4.875 1 98.56 192 LEU A C 1
ATOM 1519 O O . LEU A 1 192 ? -6.387 -27.094 4.195 1 98.56 192 LEU A O 1
ATOM 1523 N N . TYR A 1 193 ? -6.672 -24.828 4.387 1 98.88 193 TYR A N 1
ATOM 1524 C CA . TYR A 1 193 ? -6.309 -24.594 2.992 1 98.88 193 TYR A CA 1
ATOM 1525 C C . TYR A 1 193 ? -4.902 -25.094 2.701 1 98.88 193 TYR A C 1
ATOM 1527 O O . TYR A 1 193 ? -4.664 -25.719 1.667 1 98.88 193 TYR A O 1
ATOM 1535 N N . TYR A 1 194 ? -4.043 -24.828 3.629 1 98.81 194 TYR A N 1
ATOM 1536 C CA . TYR A 1 194 ? -2.666 -25.25 3.439 1 98.81 194 TYR A CA 1
ATOM 1537 C C . TYR A 1 194 ? -2.566 -26.781 3.434 1 98.81 194 TYR A C 1
ATOM 1539 O O . TYR A 1 194 ? -1.815 -27.359 2.643 1 98.81 194 TYR A O 1
ATOM 1547 N N . GLU A 1 195 ? -3.258 -27.406 4.297 1 98.5 195 GLU A N 1
ATOM 1548 C CA . GLU A 1 195 ? -3.289 -28.859 4.328 1 98.5 195 GLU A CA 1
ATOM 1549 C C . GLU A 1 195 ? -3.803 -29.438 3.01 1 98.5 195 GLU A C 1
ATOM 1551 O O . GLU A 1 195 ? -3.211 -30.359 2.455 1 98.5 195 GLU A O 1
ATOM 1556 N N . ILE A 1 196 ? -4.824 -28.922 2.508 1 98.31 196 ILE A N 1
ATOM 1557 C CA . ILE A 1 196 ? -5.418 -29.375 1.254 1 98.31 196 ILE A CA 1
ATOM 1558 C C . ILE A 1 196 ? -4.418 -29.188 0.115 1 98.31 196 ILE A C 1
ATOM 1560 O O . ILE A 1 196 ? -4.344 -30.016 -0.796 1 98.31 196 ILE A O 1
ATOM 1564 N N . SER A 1 197 ? -3.621 -28.109 0.189 1 98.69 197 SER A N 1
ATOM 1565 C CA . SER A 1 197 ? -2.67 -27.797 -0.875 1 98.69 197 SER A CA 1
ATOM 1566 C C . SER A 1 197 ? -1.619 -28.891 -1.015 1 98.69 197 SER A C 1
ATOM 1568 O O . SER A 1 197 ? -0.952 -29 -2.047 1 98.69 197 SER A O 1
ATOM 1570 N N . GLN A 1 198 ? -1.435 -29.734 0.013 1 98.31 198 GLN A N 1
ATOM 1571 C CA . GLN A 1 198 ? -0.503 -30.844 -0.062 1 98.31 198 GLN A CA 1
ATOM 1572 C C . GLN A 1 198 ? -0.873 -31.797 -1.199 1 98.31 198 GLN A C 1
ATOM 1574 O O . GLN A 1 198 ? 0.005 -32.375 -1.837 1 98.31 198 GLN A O 1
ATOM 1579 N N . LYS A 1 199 ? -2.09 -31.906 -1.485 1 97 199 LYS A N 1
ATOM 1580 C CA . LYS A 1 199 ? -2.598 -32.812 -2.51 1 97 199 LYS A CA 1
ATOM 1581 C C . LYS A 1 199 ? -2.254 -32.312 -3.908 1 97 199 LYS A C 1
ATOM 1583 O O . LYS A 1 199 ? -2.371 -33.062 -4.887 1 97 199 LYS A O 1
ATOM 1588 N N . LEU A 1 200 ? -1.828 -31.094 -4.008 1 98.38 200 LEU A N 1
ATOM 1589 C CA . LEU A 1 200 ? -1.499 -30.516 -5.305 1 98.38 200 LEU A CA 1
ATOM 1590 C C . LEU A 1 200 ? -0.085 -30.891 -5.73 1 98.38 200 LEU A C 1
ATOM 1592 O O . LEU A 1 200 ? 0.284 -30.734 -6.895 1 98.38 200 LEU A O 1
ATOM 1596 N N . GLU A 1 201 ? 0.692 -31.422 -4.844 1 97.31 201 GLU A N 1
ATOM 1597 C CA . GLU A 1 201 ? 2.104 -31.688 -5.113 1 97.31 201 GLU A CA 1
ATOM 1598 C C . GLU A 1 201 ? 2.271 -32.719 -6.211 1 97.31 201 GLU A C 1
ATOM 1600 O O . GLU A 1 201 ? 3.297 -32.75 -6.895 1 97.31 201 GLU A O 1
ATOM 1605 N N . ASP A 1 202 ? 1.262 -33.562 -6.516 1 95.5 202 ASP A N 1
ATOM 1606 C CA . ASP A 1 202 ? 1.323 -34.594 -7.535 1 95.5 202 ASP A CA 1
ATOM 1607 C C . ASP A 1 202 ? 0.663 -34.125 -8.828 1 95.5 202 ASP A C 1
ATOM 1609 O O . ASP A 1 202 ? 0.564 -34.906 -9.789 1 95.5 202 ASP A O 1
ATOM 1613 N N . LEU A 1 203 ? 0.196 -32.906 -8.812 1 97.75 203 LEU A N 1
ATOM 1614 C CA . LEU A 1 203 ? -0.47 -32.375 -10 1 97.75 203 LEU A CA 1
ATOM 1615 C C . LEU A 1 203 ? 0.501 -32.281 -11.172 1 97.75 203 LEU A C 1
ATOM 1617 O O . LEU A 1 203 ? 1.604 -31.766 -11.023 1 97.75 203 LEU A O 1
ATOM 1621 N N . GLU A 1 204 ? 0.159 -32.875 -12.305 1 95.81 204 GLU A N 1
ATOM 1622 C CA . GLU A 1 204 ? 0.96 -32.75 -13.516 1 95.81 204 GLU A CA 1
ATOM 1623 C C . GLU A 1 204 ? 0.748 -31.391 -14.172 1 95.81 204 GLU A C 1
ATOM 1625 O O . GLU A 1 204 ? -0.342 -31.094 -14.664 1 95.81 204 GLU A O 1
ATOM 1630 N N . LEU A 1 205 ? 1.779 -30.594 -14.188 1 97.31 205 LEU A N 1
ATOM 1631 C CA . LEU A 1 205 ? 1.719 -29.25 -14.766 1 97.31 205 LEU A CA 1
ATOM 1632 C C . LEU A 1 205 ? 2.193 -29.266 -16.219 1 97.31 205 LEU A C 1
ATOM 1634 O O . LEU A 1 205 ? 2.799 -30.234 -16.656 1 97.31 205 LEU A O 1
ATOM 1638 N N . GLU A 1 206 ? 1.827 -28.25 -16.875 1 95.06 206 GLU A N 1
ATOM 1639 C CA . GLU A 1 206 ? 2.217 -28.125 -18.266 1 95.06 206 GLU A CA 1
ATOM 1640 C C . GLU A 1 206 ? 3.686 -27.734 -18.406 1 95.06 206 GLU A C 1
ATOM 1642 O O . GLU A 1 206 ? 4.152 -26.828 -17.703 1 95.06 206 GLU A O 1
ATOM 1647 N N . ARG A 1 207 ? 4.332 -28.406 -19.297 1 94.19 207 ARG A N 1
ATOM 1648 C CA . ARG A 1 207 ? 5.754 -28.188 -19.547 1 94.19 207 ARG A CA 1
ATOM 1649 C C . ARG A 1 207 ? 5.969 -27.406 -20.844 1 94.19 207 ARG A C 1
ATOM 1651 O O . ARG A 1 207 ? 6.973 -26.703 -20.984 1 94.19 207 ARG A O 1
ATOM 1658 N N . CYS A 1 208 ? 5.02 -27.562 -21.75 1 93.19 208 CYS A N 1
ATOM 1659 C CA . CYS A 1 208 ? 5.211 -27.031 -23.094 1 93.19 208 CYS A CA 1
ATOM 1660 C C . CYS A 1 208 ? 4.191 -25.938 -23.391 1 93.19 208 CYS A C 1
ATOM 1662 O O . CYS A 1 208 ? 3.02 -26.062 -23.031 1 93.19 208 CYS A O 1
ATOM 1664 N N . LEU A 1 209 ? 4.688 -24.859 -23.969 1 87.12 209 LEU A N 1
ATOM 1665 C CA . LEU A 1 209 ? 3.805 -23.812 -24.453 1 87.12 209 LEU A CA 1
ATOM 1666 C C . LEU A 1 209 ? 3.027 -24.281 -25.688 1 87.12 209 LEU A C 1
ATOM 1668 O O . LEU A 1 209 ? 1.859 -23.922 -25.859 1 87.12 209 LEU A O 1
ATOM 1672 N N . ASN A 1 210 ? 3.762 -24.859 -26.516 1 85.69 210 ASN A N 1
ATOM 1673 C CA . ASN A 1 210 ? 3.246 -25.516 -27.703 1 85.69 210 ASN A CA 1
ATOM 1674 C C . ASN A 1 210 ? 4.086 -26.734 -28.078 1 85.69 210 ASN A C 1
ATOM 1676 O O . ASN A 1 210 ? 4.906 -27.203 -27.281 1 85.69 210 ASN A O 1
ATOM 1680 N N . SER A 1 211 ? 3.842 -27.25 -29.281 1 87.69 211 SER A N 1
ATOM 1681 C CA . SER A 1 211 ? 4.43 -28.516 -29.672 1 87.69 211 SER A CA 1
ATOM 1682 C C . SER A 1 211 ? 5.945 -28.422 -29.812 1 87.69 211 SER A C 1
ATOM 1684 O O . SER A 1 211 ? 6.652 -29.422 -29.75 1 87.69 211 SER A O 1
ATOM 1686 N N . THR A 1 212 ? 6.488 -27.188 -29.938 1 88.31 212 THR A N 1
ATOM 1687 C CA . THR A 1 212 ? 7.91 -27.047 -30.25 1 88.31 212 THR A CA 1
ATOM 1688 C C . THR A 1 212 ? 8.633 -26.297 -29.141 1 88.31 212 THR A C 1
ATOM 1690 O O . THR A 1 212 ? 9.859 -26.188 -29.172 1 88.31 212 THR A O 1
ATOM 1693 N N . THR A 1 213 ? 7.891 -25.703 -28.25 1 88.69 213 THR A N 1
ATOM 1694 C CA . THR A 1 213 ? 8.5 -24.875 -27.203 1 88.69 213 THR A CA 1
ATOM 1695 C C . THR A 1 213 ? 8.188 -25.422 -25.812 1 88.69 213 THR A C 1
ATOM 1697 O O . THR A 1 213 ? 7.117 -25.141 -25.266 1 88.69 213 THR A O 1
ATOM 1700 N N . CYS A 1 214 ? 9.234 -26.156 -25.344 1 92.06 214 CYS A N 1
ATOM 1701 C CA . CYS A 1 214 ? 9.047 -26.797 -24.047 1 92.06 214 CYS A CA 1
ATOM 1702 C C . CYS A 1 214 ? 10.188 -26.469 -23.094 1 92.06 214 CYS A C 1
ATOM 1704 O O . CYS A 1 214 ? 11.312 -26.219 -23.531 1 92.06 214 CYS A O 1
ATOM 1706 N N . LEU A 1 215 ? 9.797 -26.484 -21.812 1 90.06 215 LEU A N 1
ATOM 1707 C CA . LEU A 1 215 ? 10.828 -26.375 -20.797 1 90.06 215 LEU A CA 1
ATOM 1708 C C . LEU A 1 215 ? 11.648 -27.656 -20.703 1 90.06 215 LEU A C 1
ATOM 1710 O O . LEU A 1 215 ? 11.156 -28.734 -21.016 1 90.06 215 LEU A O 1
ATOM 1714 N N . PRO A 1 216 ? 12.969 -27.438 -20.297 1 88 216 PRO A N 1
ATOM 1715 C CA . PRO A 1 216 ? 13.812 -28.625 -20.156 1 88 216 PRO A CA 1
ATOM 1716 C C . PRO A 1 216 ? 13.375 -29.547 -19.016 1 88 216 PRO A C 1
ATOM 1718 O O . PRO A 1 216 ? 13.727 -30.719 -19 1 88 216 PRO A O 1
ATOM 1721 N N . HIS A 1 217 ? 12.656 -29.078 -18.078 1 88.56 217 HIS A N 1
ATOM 1722 C CA . HIS A 1 217 ? 12.133 -29.844 -16.953 1 88.56 217 HIS A CA 1
ATOM 1723 C C . HIS A 1 217 ? 10.617 -29.703 -16.844 1 88.56 217 HIS A C 1
ATOM 1725 O O . HIS A 1 217 ? 10.047 -28.719 -17.328 1 88.56 217 HIS A O 1
ATOM 1731 N N . THR A 1 218 ? 10.008 -30.703 -16.219 1 93.12 218 THR A N 1
ATOM 1732 C CA . THR A 1 218 ? 8.578 -30.578 -15.945 1 93.12 218 THR A CA 1
ATOM 1733 C C . THR A 1 218 ? 8.336 -29.781 -14.672 1 93.12 218 THR A C 1
ATOM 1735 O O . THR A 1 218 ? 8.82 -30.141 -13.602 1 93.12 218 THR A O 1
ATOM 1738 N N . PRO A 1 219 ? 7.598 -28.688 -14.812 1 96.12 219 PRO A N 1
ATOM 1739 C CA . PRO A 1 219 ? 7.293 -27.891 -13.617 1 96.12 219 PRO A CA 1
ATOM 1740 C C . PRO A 1 219 ? 6.566 -28.703 -12.547 1 96.12 219 PRO A C 1
ATOM 1742 O O . PRO A 1 219 ? 5.848 -29.656 -12.867 1 96.12 219 PRO A O 1
ATOM 1745 N N . LYS A 1 220 ? 6.711 -28.344 -11.281 1 97.44 220 LYS A N 1
ATOM 1746 C CA . LYS A 1 220 ? 6.09 -29.016 -10.148 1 97.44 220 LYS A CA 1
ATOM 1747 C C . LYS A 1 220 ? 5.422 -28.016 -9.211 1 97.44 220 LYS A C 1
ATOM 1749 O O . LYS A 1 220 ? 5.711 -26.812 -9.266 1 97.44 220 LYS A O 1
ATOM 1754 N N . VAL A 1 221 ? 4.516 -28.547 -8.406 1 98.62 221 VAL A N 1
ATOM 1755 C CA . VAL A 1 221 ? 3.953 -27.766 -7.309 1 98.62 221 VAL A CA 1
ATOM 1756 C C . VAL A 1 221 ? 4.82 -27.922 -6.062 1 98.62 221 VAL A C 1
ATOM 1758 O O . VAL A 1 221 ? 5.105 -29.047 -5.637 1 98.62 221 VAL A O 1
ATOM 1761 N N . ASN A 1 222 ? 5.27 -26.828 -5.551 1 98.25 222 ASN A N 1
ATOM 1762 C CA . ASN A 1 222 ? 6.09 -26.828 -4.348 1 98.25 222 ASN A CA 1
ATOM 1763 C C . ASN A 1 222 ? 5.438 -26.016 -3.227 1 98.25 222 ASN A C 1
ATOM 1765 O O . ASN A 1 222 ? 5.129 -24.844 -3.404 1 98.25 222 ASN A O 1
ATOM 1769 N N . ARG A 1 223 ? 5.176 -26.688 -2.092 1 98.38 223 ARG A N 1
ATOM 1770 C CA . ARG A 1 223 ? 4.855 -25.938 -0.883 1 98.38 223 ARG A CA 1
ATOM 1771 C C . ARG A 1 223 ? 6.113 -25.375 -0.23 1 98.38 223 ARG A C 1
ATOM 1773 O O . ARG A 1 223 ? 7.074 -26.109 0.012 1 98.38 223 ARG A O 1
ATOM 1780 N N . VAL A 1 224 ? 6.188 -24.062 -0.092 1 98.31 224 VAL A N 1
ATOM 1781 C CA . VAL A 1 224 ? 7.371 -23.391 0.457 1 98.31 224 VAL A CA 1
ATOM 1782 C C . VAL A 1 224 ? 7 -22.656 1.736 1 98.31 224 VAL A C 1
ATOM 1784 O O . VAL A 1 224 ? 5.816 -22.531 2.07 1 98.31 224 VAL A O 1
ATOM 1787 N N . GLU A 1 225 ? 7.996 -22.156 2.455 1 98.56 225 GLU A N 1
ATOM 1788 C CA . GLU A 1 225 ? 7.738 -21.594 3.773 1 98.56 225 GLU A CA 1
ATOM 1789 C C . GLU A 1 225 ? 7.207 -20.156 3.662 1 98.56 225 GLU A C 1
ATOM 1791 O O . GLU A 1 225 ? 6.238 -19.797 4.336 1 98.56 225 GLU A O 1
ATOM 1796 N N . ARG A 1 226 ? 7.898 -19.359 2.777 1 98.88 226 ARG A N 1
ATOM 1797 C CA . ARG A 1 226 ? 7.617 -17.922 2.885 1 98.88 226 ARG A CA 1
ATOM 1798 C C . ARG A 1 226 ? 7.59 -17.266 1.508 1 98.88 226 ARG A C 1
ATOM 1800 O O . ARG A 1 226 ? 8.414 -17.578 0.646 1 98.88 226 ARG A O 1
ATOM 1807 N N . GLY A 1 227 ? 6.625 -16.438 1.286 1 98.75 227 GLY A N 1
ATOM 1808 C CA . GLY A 1 227 ? 6.586 -15.461 0.204 1 98.75 227 GLY A CA 1
ATOM 1809 C C . GLY A 1 227 ? 6.516 -14.031 0.691 1 98.75 227 GLY A C 1
ATOM 1810 O O . GLY A 1 227 ? 6.293 -13.781 1.878 1 98.75 227 GLY A O 1
ATOM 1811 N N . THR A 1 228 ? 6.777 -13.086 -0.193 1 98.81 228 THR A N 1
ATOM 1812 C CA . THR A 1 228 ? 6.652 -11.68 0.179 1 98.81 228 THR A CA 1
ATOM 1813 C C . THR A 1 228 ? 6.102 -10.859 -0.982 1 98.81 228 THR A C 1
ATOM 1815 O O . THR A 1 228 ? 6.141 -11.297 -2.133 1 98.81 228 THR A O 1
ATOM 1818 N N . SER A 1 229 ? 5.496 -9.805 -0.651 1 98.75 229 SER A N 1
ATOM 1819 C CA . SER A 1 229 ? 5.023 -8.836 -1.637 1 98.75 229 SER A CA 1
ATOM 1820 C C . SER A 1 229 ? 5.453 -7.418 -1.271 1 98.75 229 SER A C 1
ATOM 1822 O O . SER A 1 229 ? 5.652 -7.109 -0.093 1 98.75 229 SER A O 1
ATOM 1824 N N . ALA A 1 230 ? 5.594 -6.586 -2.223 1 98.5 230 ALA A N 1
ATOM 1825 C CA . ALA A 1 230 ? 5.844 -5.152 -2.113 1 98.5 230 ALA A CA 1
ATOM 1826 C C . ALA A 1 230 ? 5.434 -4.426 -3.391 1 98.5 230 ALA A C 1
ATOM 1828 O O . ALA A 1 230 ? 5.246 -5.051 -4.438 1 98.5 230 ALA A O 1
ATOM 1829 N N . GLY A 1 231 ? 5.195 -3.09 -3.254 1 98 231 GLY A N 1
ATOM 1830 C CA . GLY A 1 231 ? 5.051 -2.285 -4.457 1 98 231 GLY A CA 1
ATOM 1831 C C . GLY A 1 231 ? 6.34 -2.146 -5.238 1 98 231 GLY A C 1
ATOM 1832 O O . GLY A 1 231 ? 6.75 -1.035 -5.582 1 98 231 GLY A O 1
ATOM 1833 N N . ILE A 1 232 ? 7.02 -3.236 -5.457 1 97.94 232 ILE A N 1
ATOM 1834 C CA . ILE A 1 232 ? 8.305 -3.26 -6.148 1 97.94 232 ILE A CA 1
ATOM 1835 C C . ILE A 1 232 ? 8.305 -4.371 -7.195 1 97.94 232 ILE A C 1
ATOM 1837 O O . ILE A 1 232 ? 8.18 -5.551 -6.855 1 97.94 232 ILE A O 1
ATOM 1841 N N . PHE A 1 233 ? 8.305 -4.008 -8.453 1 96.88 233 PHE A N 1
ATOM 1842 C CA . PHE A 1 233 ? 8.703 -4.977 -9.461 1 96.88 233 PHE A CA 1
ATOM 1843 C C . PHE A 1 233 ? 10.211 -5.234 -9.398 1 96.88 233 PHE A C 1
ATOM 1845 O O . PHE A 1 233 ? 11.008 -4.395 -9.812 1 96.88 233 PHE A O 1
ATOM 1852 N N . LEU A 1 234 ? 10.586 -6.398 -8.922 1 95.88 234 LEU A N 1
ATOM 1853 C CA . LEU A 1 234 ? 11.961 -6.629 -8.492 1 95.88 234 LEU A CA 1
ATOM 1854 C C . LEU A 1 234 ? 12.75 -7.375 -9.562 1 95.88 234 LEU A C 1
ATOM 1856 O O . LEU A 1 234 ? 12.602 -8.586 -9.711 1 95.88 234 LEU A O 1
ATOM 1860 N N . SER A 1 235 ? 13.57 -6.688 -10.258 1 93.88 235 SER A N 1
ATOM 1861 C CA . SER A 1 235 ? 14.492 -7.281 -11.219 1 93.88 235 SER A CA 1
ATOM 1862 C C . SER A 1 235 ? 15.938 -7.176 -10.75 1 93.88 235 SER A C 1
ATOM 1864 O O . SER A 1 235 ? 16.859 -7.176 -11.562 1 93.88 235 SER A O 1
ATOM 1866 N N . ASN A 1 236 ? 16.219 -7.039 -9.531 1 95.94 236 ASN A N 1
ATOM 1867 C CA . ASN A 1 236 ? 17.547 -6.875 -8.961 1 95.94 236 ASN A CA 1
ATOM 1868 C C . ASN A 1 236 ? 17.984 -8.109 -8.18 1 95.94 236 ASN A C 1
ATOM 1870 O O . ASN A 1 236 ? 17.422 -8.414 -7.125 1 95.94 236 ASN A O 1
ATOM 1874 N N . ALA A 1 237 ? 19 -8.758 -8.625 1 95.31 237 ALA A N 1
ATOM 1875 C CA . ALA A 1 237 ? 19.438 -10.039 -8.07 1 95.31 237 ALA A CA 1
ATOM 1876 C C . ALA A 1 237 ? 19.984 -9.867 -6.656 1 95.31 237 ALA A C 1
ATOM 1878 O O . ALA A 1 237 ? 19.812 -10.75 -5.809 1 95.31 237 ALA A O 1
ATOM 1879 N N . ALA A 1 238 ? 20.672 -8.758 -6.383 1 97.31 238 ALA A N 1
ATOM 1880 C CA . ALA A 1 238 ? 21.266 -8.539 -5.066 1 97.31 238 ALA A CA 1
ATOM 1881 C C . ALA A 1 238 ? 20.188 -8.422 -3.992 1 97.31 238 ALA A C 1
ATOM 1883 O O . ALA A 1 238 ? 20.297 -9.039 -2.928 1 97.31 238 ALA A O 1
ATOM 1884 N N . TYR A 1 239 ? 19.188 -7.68 -4.277 1 97.5 239 TYR A N 1
ATOM 1885 C CA . TYR A 1 239 ? 18.109 -7.527 -3.314 1 97.5 239 TYR A CA 1
ATOM 1886 C C . TYR A 1 239 ? 17.328 -8.828 -3.162 1 97.5 239 TYR A C 1
ATOM 1888 O O . TYR A 1 239 ? 16.906 -9.188 -2.057 1 97.5 239 TYR A O 1
ATOM 1896 N N . ARG A 1 240 ? 17.125 -9.57 -4.234 1 96.56 240 ARG A N 1
ATOM 1897 C CA . ARG A 1 240 ? 16.469 -10.867 -4.164 1 96.56 240 ARG A CA 1
ATOM 1898 C C . ARG A 1 240 ? 17.234 -11.82 -3.256 1 96.56 240 ARG A C 1
ATOM 1900 O O . ARG A 1 240 ? 16.625 -12.516 -2.43 1 96.56 240 ARG A O 1
ATOM 1907 N N . SER A 1 241 ? 18.5 -11.844 -3.48 1 96.69 241 SER A N 1
ATOM 1908 C CA . SER A 1 241 ? 19.344 -12.719 -2.674 1 96.69 241 SER A CA 1
ATOM 1909 C C . SER A 1 241 ? 19.266 -12.344 -1.196 1 96.69 241 SER A C 1
ATOM 1911 O O . SER A 1 241 ? 19.25 -13.219 -0.329 1 96.69 241 SER A O 1
ATOM 1913 N N . PHE A 1 242 ? 19.25 -11.078 -0.937 1 98.12 242 PHE A N 1
ATOM 1914 C CA . PHE A 1 242 ? 19.109 -10.625 0.441 1 98.12 242 PHE A CA 1
ATOM 1915 C C . PHE A 1 242 ? 17.828 -11.172 1.062 1 98.12 242 PHE A C 1
ATOM 1917 O O . PHE A 1 242 ? 17.859 -11.688 2.182 1 98.12 242 PHE A O 1
ATOM 1924 N N . LEU A 1 243 ? 16.688 -11.031 0.346 1 98 243 LEU A N 1
ATOM 1925 C CA . LEU A 1 243 ? 15.406 -11.484 0.849 1 98 243 LEU A CA 1
ATOM 1926 C C . LEU A 1 243 ? 15.414 -12.984 1.112 1 98 243 LEU A C 1
ATOM 1928 O O . LEU A 1 243 ? 14.859 -13.453 2.107 1 98 243 LEU A O 1
ATOM 1932 N N . PHE A 1 244 ? 16.016 -13.711 0.21 1 97.81 244 PHE A N 1
ATOM 1933 C CA . PHE A 1 244 ? 16.109 -15.156 0.38 1 97.81 244 PHE A CA 1
ATOM 1934 C C . PHE A 1 244 ? 16.953 -15.5 1.598 1 97.81 244 PHE A C 1
ATOM 1936 O O . PHE A 1 244 ? 16.531 -16.281 2.455 1 97.81 244 PHE A O 1
ATOM 1943 N N . ASP A 1 245 ? 18.156 -14.898 1.696 1 97.81 245 ASP A N 1
ATOM 1944 C CA . ASP A 1 245 ? 19.109 -15.227 2.748 1 97.81 245 ASP A CA 1
ATOM 1945 C C . ASP A 1 245 ? 18.578 -14.812 4.121 1 97.81 245 ASP A C 1
ATOM 1947 O O . ASP A 1 245 ? 18.719 -15.547 5.098 1 97.81 245 ASP A O 1
ATOM 1951 N N . LYS A 1 246 ? 17.953 -13.688 4.137 1 97.5 246 LYS A N 1
ATOM 1952 C CA . LYS A 1 246 ? 17.531 -13.125 5.418 1 97.5 246 LYS A CA 1
ATOM 1953 C C . LYS A 1 246 ? 16.219 -13.734 5.871 1 97.5 246 LYS A C 1
ATOM 1955 O O . LYS A 1 246 ? 16 -13.961 7.062 1 97.5 246 LYS A O 1
ATOM 1960 N N . PHE A 1 247 ? 15.258 -13.977 4.922 1 98.31 247 PHE A N 1
ATOM 1961 C CA . PHE A 1 247 ? 13.883 -14.258 5.32 1 98.31 247 PHE A CA 1
ATOM 1962 C C . PHE A 1 247 ? 13.422 -15.594 4.754 1 98.31 247 PHE A C 1
ATOM 1964 O O . PHE A 1 247 ? 12.289 -16.016 4.992 1 98.31 247 PHE A O 1
ATOM 1971 N N . ASN A 1 248 ? 14.234 -16.266 3.998 1 98 248 ASN A N 1
ATOM 1972 C CA . ASN A 1 248 ? 13.883 -17.531 3.352 1 98 248 ASN A CA 1
ATOM 1973 C C . ASN A 1 248 ? 12.695 -17.359 2.41 1 98 248 ASN A C 1
ATOM 1975 O O . ASN A 1 248 ? 11.789 -18.188 2.395 1 98 248 ASN A O 1
ATOM 1979 N N . ILE A 1 249 ? 12.75 -16.266 1.701 1 98.12 249 ILE A N 1
ATOM 1980 C CA . ILE A 1 249 ? 11.695 -15.953 0.748 1 98.12 249 ILE A CA 1
ATOM 1981 C C . ILE A 1 249 ? 11.891 -16.781 -0.526 1 98.12 249 ILE A C 1
ATOM 1983 O O . ILE A 1 249 ? 13.008 -16.875 -1.044 1 98.12 249 ILE A O 1
ATOM 1987 N N . SER A 1 250 ? 10.812 -17.328 -1.02 1 97.38 250 SER A N 1
ATOM 1988 C CA . SER A 1 250 ? 10.859 -17.984 -2.322 1 97.38 250 SER A CA 1
ATOM 1989 C C . SER A 1 250 ? 10.164 -17.141 -3.389 1 97.38 250 SER A C 1
ATOM 1991 O O . SER A 1 250 ? 10.812 -16.391 -4.117 1 97.38 250 SER A O 1
ATOM 1993 N N . PRO A 1 251 ? 8.75 -17.047 -3.395 1 97.88 251 PRO A N 1
ATOM 1994 C CA . PRO A 1 251 ? 8.156 -16.156 -4.387 1 97.88 251 PRO A CA 1
ATOM 1995 C C . PRO A 1 251 ? 8.102 -14.703 -3.904 1 97.88 251 PRO A C 1
ATOM 1997 O O . PRO A 1 251 ? 8.008 -14.453 -2.699 1 97.88 251 PRO A O 1
ATOM 2000 N N . LEU A 1 252 ? 8.219 -13.805 -4.793 1 97.38 252 LEU A N 1
ATOM 2001 C CA . LEU A 1 252 ? 8.039 -12.375 -4.59 1 97.38 252 LEU A CA 1
ATOM 2002 C C . LEU A 1 252 ? 7.043 -11.805 -5.598 1 97.38 252 LEU A C 1
ATOM 2004 O O . LEU A 1 252 ? 7.184 -12.023 -6.805 1 97.38 252 LEU A O 1
ATOM 2008 N N . ASP A 1 253 ? 6.082 -11.18 -5.145 1 97.5 253 ASP A N 1
ATOM 2009 C CA . ASP A 1 253 ? 5.109 -10.562 -6.047 1 97.5 253 ASP A CA 1
ATOM 2010 C C . ASP A 1 253 ? 4.684 -9.188 -5.539 1 97.5 253 ASP A C 1
ATOM 2012 O O . ASP A 1 253 ? 5.387 -8.57 -4.738 1 97.5 253 ASP A O 1
ATOM 2016 N N . MET A 1 254 ? 3.639 -8.648 -6.129 1 98.25 254 MET A N 1
ATOM 2017 C CA . MET A 1 254 ? 3.322 -7.258 -5.84 1 98.25 254 MET A CA 1
ATOM 2018 C C . MET A 1 254 ? 1.967 -7.137 -5.152 1 98.25 254 MET A C 1
ATOM 2020 O O . MET A 1 254 ? 1.503 -6.031 -4.875 1 98.25 254 MET A O 1
ATOM 2024 N N . GLU A 1 255 ? 1.283 -8.32 -4.848 1 98.69 255 GLU A N 1
ATOM 2025 C CA . GLU A 1 255 ? -0.095 -8.164 -4.395 1 98.69 255 GLU A CA 1
ATOM 2026 C C . GLU A 1 255 ? -0.382 -9.039 -3.18 1 98.69 255 GLU A C 1
ATOM 2028 O O . GLU A 1 255 ? -1.219 -8.695 -2.342 1 98.69 255 GLU A O 1
ATOM 2033 N N . SER A 1 256 ? 0.217 -10.164 -2.975 1 98.88 256 SER A N 1
ATOM 2034 C CA . SER A 1 256 ? -0.254 -11.266 -2.143 1 98.88 256 SER A CA 1
ATOM 2035 C C . SER A 1 256 ? -0.325 -10.859 -0.674 1 98.88 256 SER A C 1
ATOM 2037 O O . SER A 1 256 ? -1.262 -11.234 0.035 1 98.88 256 SER A O 1
ATOM 2039 N N . ALA A 1 257 ? 0.645 -10.125 -0.249 1 98.94 257 ALA A N 1
ATOM 2040 C CA . ALA A 1 257 ? 0.681 -9.75 1.162 1 98.94 257 ALA A CA 1
ATOM 2041 C C . ALA A 1 257 ? -0.502 -8.852 1.521 1 98.94 257 ALA A C 1
ATOM 2043 O O . ALA A 1 257 ? -1.018 -8.914 2.639 1 98.94 257 ALA A O 1
ATOM 2044 N N . SER A 1 258 ? -0.915 -8.008 0.6 1 98.75 258 SER A N 1
ATOM 2045 C CA . SER A 1 258 ? -2.094 -7.184 0.841 1 98.75 258 SER A CA 1
ATOM 2046 C C . SER A 1 258 ? -3.342 -8.039 1.018 1 98.75 258 SER A C 1
ATOM 2048 O O . SER A 1 258 ? -4.145 -7.797 1.92 1 98.75 258 SER A O 1
ATOM 2050 N N . VAL A 1 259 ? -3.496 -9.016 0.114 1 98.94 259 VAL A N 1
ATOM 2051 C CA . VAL A 1 259 ? -4.621 -9.938 0.221 1 98.94 259 VAL A CA 1
ATOM 2052 C C . VAL A 1 259 ? -4.578 -10.648 1.57 1 98.94 259 VAL A C 1
ATOM 2054 O O . VAL A 1 259 ? -5.594 -10.734 2.266 1 98.94 259 VAL A O 1
ATOM 2057 N N . ALA A 1 260 ? -3.396 -11.125 1.964 1 98.94 260 ALA A N 1
ATOM 2058 C CA . ALA A 1 260 ? -3.201 -11.836 3.227 1 98.94 260 ALA A CA 1
ATOM 2059 C C . ALA A 1 260 ? -3.572 -10.953 4.414 1 98.94 260 ALA A C 1
ATOM 2061 O O . ALA A 1 260 ? -4.277 -11.391 5.324 1 98.94 260 ALA A O 1
ATOM 2062 N N . LEU A 1 261 ? -3.113 -9.719 4.395 1 98.88 261 LEU A N 1
ATOM 2063 C CA . LEU A 1 261 ? -3.34 -8.789 5.5 1 98.88 261 LEU A CA 1
ATOM 2064 C C . LEU A 1 261 ? -4.824 -8.477 5.652 1 98.88 261 LEU A C 1
ATOM 2066 O O . LEU A 1 261 ? -5.336 -8.406 6.77 1 98.88 261 LEU A O 1
ATOM 2070 N N . VAL A 1 262 ? -5.516 -8.258 4.512 1 98.88 262 VAL A N 1
ATOM 2071 C CA . VAL A 1 262 ? -6.945 -7.988 4.566 1 98.88 262 VAL A CA 1
ATOM 2072 C C . VAL A 1 262 ? -7.688 -9.211 5.102 1 98.88 262 VAL A C 1
ATOM 2074 O O . VAL A 1 262 ? -8.57 -9.078 5.953 1 98.88 262 VAL A O 1
ATOM 2077 N N . CYS A 1 263 ? -7.328 -10.406 4.645 1 98.94 263 CYS A N 1
ATOM 2078 C CA . CYS A 1 263 ? -7.969 -11.625 5.121 1 98.94 263 CYS A CA 1
ATOM 2079 C C . CYS A 1 263 ? -7.715 -11.828 6.609 1 98.94 263 CYS A C 1
ATOM 2081 O O . CYS A 1 263 ? -8.609 -12.266 7.34 1 98.94 263 CYS A O 1
ATOM 2083 N N . LEU A 1 264 ? -6.484 -11.523 7.039 1 98.88 264 LEU A N 1
ATOM 2084 C CA . LEU A 1 264 ? -6.16 -11.594 8.461 1 98.88 264 LEU A CA 1
ATOM 2085 C C . LEU A 1 264 ? -7.082 -10.688 9.273 1 98.88 264 LEU A C 1
ATOM 2087 O O . LEU A 1 264 ? -7.664 -11.125 10.266 1 98.88 264 LEU A O 1
ATOM 2091 N N . GLN A 1 265 ? -7.234 -9.438 8.836 1 98.56 265 GLN A N 1
ATOM 2092 C CA . GLN A 1 265 ? -8.031 -8.445 9.547 1 98.56 265 GLN A CA 1
ATOM 2093 C C . GLN A 1 265 ? -9.508 -8.836 9.562 1 98.56 265 GLN A C 1
ATOM 2095 O O . GLN A 1 265 ? -10.219 -8.562 10.531 1 98.56 265 GLN A O 1
ATOM 2100 N N . GLN A 1 266 ? -9.977 -9.461 8.492 1 98.56 266 GLN A N 1
ATOM 2101 C CA . GLN A 1 266 ? -11.391 -9.773 8.344 1 98.56 266 GLN A CA 1
ATOM 2102 C C . GLN A 1 266 ? -11.695 -11.195 8.812 1 98.56 266 GLN A C 1
ATOM 2104 O O . GLN A 1 266 ? -12.844 -11.633 8.797 1 98.56 266 GLN A O 1
ATOM 2109 N N . ARG A 1 267 ? -10.688 -11.93 9.281 1 98.38 267 ARG A N 1
ATOM 2110 C CA . ARG A 1 267 ? -10.812 -13.297 9.766 1 98.38 267 ARG A CA 1
ATOM 2111 C C . ARG A 1 267 ? -11.422 -14.203 8.703 1 98.38 267 ARG A C 1
ATOM 2113 O O . ARG A 1 267 ? -12.359 -14.953 8.977 1 98.38 267 ARG A O 1
ATOM 2120 N N . VAL A 1 268 ? -10.891 -14.109 7.48 1 98.88 268 VAL A N 1
ATOM 2121 C CA . VAL A 1 268 ? -11.32 -14.945 6.363 1 98.88 268 VAL A CA 1
ATOM 2122 C C . VAL A 1 268 ? -10.18 -15.852 5.93 1 98.88 268 VAL A C 1
ATOM 2124 O O . VAL A 1 268 ? -9.047 -15.398 5.738 1 98.88 268 VAL A O 1
ATOM 2127 N N . PRO A 1 269 ? -10.43 -17.188 5.852 1 98.88 269 PRO A N 1
ATOM 2128 C CA . PRO A 1 269 ? -9.375 -18.078 5.352 1 98.88 269 PRO A CA 1
ATOM 2129 C C . PRO A 1 269 ? -8.875 -17.672 3.967 1 98.88 269 PRO A C 1
ATOM 2131 O O . PRO A 1 269 ? -9.656 -17.234 3.123 1 98.88 269 PRO A O 1
ATOM 2134 N N . PHE A 1 270 ? -7.578 -17.875 3.746 1 98.94 270 PHE A N 1
ATOM 2135 C CA . PHE A 1 270 ? -7.039 -17.562 2.428 1 98.94 270 PHE A CA 1
ATOM 2136 C C . PHE A 1 270 ? -5.879 -18.484 2.082 1 98.94 270 PHE A C 1
ATOM 2138 O O . PHE A 1 270 ? -5.312 -19.125 2.963 1 98.94 270 PHE A O 1
ATOM 2145 N N . ILE A 1 271 ? -5.586 -18.578 0.86 1 98.94 271 ILE A N 1
ATOM 2146 C CA . ILE A 1 271 ? -4.387 -19.219 0.338 1 98.94 271 ILE A CA 1
ATOM 2147 C C . ILE A 1 271 ? -3.912 -18.484 -0.916 1 98.94 271 ILE A C 1
ATOM 2149 O O . ILE A 1 271 ? -4.707 -17.844 -1.601 1 98.94 271 ILE A O 1
ATOM 2153 N N . VAL A 1 272 ? -2.619 -18.516 -1.113 1 98.94 272 VAL A N 1
ATOM 2154 C CA . VAL A 1 272 ? -2.02 -17.891 -2.293 1 98.94 272 VAL A CA 1
ATOM 2155 C C . VAL A 1 272 ? -1.298 -18.953 -3.119 1 98.94 272 VAL A C 1
ATOM 2157 O O . VAL A 1 272 ? -0.496 -19.734 -2.588 1 98.94 272 VAL A O 1
ATOM 2160 N N . ILE A 1 273 ? -1.603 -19 -4.391 1 98.94 273 ILE A N 1
ATOM 2161 C CA . ILE A 1 273 ? -1.002 -19.938 -5.336 1 98.94 273 ILE A CA 1
ATOM 2162 C C . ILE A 1 273 ? -0.37 -19.156 -6.492 1 98.94 273 ILE A C 1
ATOM 2164 O O . ILE A 1 273 ? -1.07 -18.5 -7.258 1 98.94 273 ILE A O 1
ATOM 2168 N N . LYS A 1 274 ? 0.922 -19.25 -6.629 1 98.69 274 LYS A N 1
ATOM 2169 C CA . LYS A 1 274 ? 1.631 -18.484 -7.652 1 98.69 274 LYS A CA 1
ATOM 2170 C C . LYS A 1 274 ? 2.484 -19.406 -8.531 1 98.69 274 LYS A C 1
ATOM 2172 O O . LYS A 1 274 ? 3.125 -20.328 -8.031 1 98.69 274 LYS A O 1
ATOM 2177 N N . ALA A 1 275 ? 2.455 -19.141 -9.812 1 97.62 275 ALA A N 1
ATOM 2178 C CA . ALA A 1 275 ? 3.436 -19.766 -10.695 1 97.62 275 ALA A CA 1
ATOM 2179 C C . ALA A 1 275 ? 4.609 -18.828 -10.961 1 97.62 275 ALA A C 1
ATOM 2181 O O . ALA A 1 275 ? 4.422 -17.625 -11.141 1 97.62 275 ALA A O 1
ATOM 2182 N N . LEU A 1 276 ? 5.793 -19.406 -11.008 1 95.38 276 LEU A N 1
ATOM 2183 C CA . LEU A 1 276 ? 6.996 -18.594 -11.172 1 95.38 276 LEU A CA 1
ATOM 2184 C C . LEU A 1 276 ? 7.191 -18.203 -12.625 1 95.38 276 LEU A C 1
ATOM 2186 O O . LEU A 1 276 ? 7.184 -19.047 -13.516 1 95.38 276 LEU A O 1
ATOM 2190 N N . SER A 1 277 ? 7.348 -16.875 -12.875 1 89.06 277 SER A N 1
ATOM 2191 C CA . SER A 1 277 ? 7.336 -16.344 -14.234 1 89.06 277 SER A CA 1
ATOM 2192 C C . SER A 1 277 ? 8.727 -15.906 -14.672 1 89.06 277 SER A C 1
ATOM 2194 O O . SER A 1 277 ? 8.906 -15.422 -15.789 1 89.06 277 SER A O 1
ATOM 2196 N N . SER A 1 278 ? 9.648 -15.859 -13.805 1 76.69 278 SER A N 1
ATOM 2197 C CA . SER A 1 278 ? 10.977 -15.398 -14.195 1 76.69 278 SER A CA 1
ATOM 2198 C C . SER A 1 278 ? 12.047 -16.391 -13.75 1 76.69 278 SER A C 1
ATOM 2200 O O . SER A 1 278 ? 11.836 -17.172 -12.82 1 76.69 278 SER A O 1
ATOM 2202 N N . SER A 1 279 ? 13.016 -16.469 -14.656 1 61.09 279 SER A N 1
ATOM 2203 C CA . SER A 1 279 ? 14.195 -17.203 -14.219 1 61.09 279 SER A CA 1
ATOM 2204 C C . SER A 1 279 ? 14.969 -16.438 -13.148 1 61.09 279 SER A C 1
ATOM 2206 O O . SER A 1 279 ? 14.812 -15.227 -13.008 1 61.09 279 SER A O 1
ATOM 2208 N N . LEU A 1 280 ? 15.547 -17.297 -12.164 1 54.28 280 LEU A N 1
ATOM 2209 C CA . LEU A 1 280 ? 16.328 -16.688 -11.102 1 54.28 280 LEU A CA 1
ATOM 2210 C C . LEU A 1 280 ? 17.375 -15.734 -11.68 1 54.28 280 LEU A C 1
ATOM 2212 O O . LEU A 1 280 ? 17.672 -14.695 -11.086 1 54.28 280 LEU A O 1
ATOM 2216 N N . SER A 1 281 ? 18.109 -16.391 -12.68 1 50.09 281 SER A N 1
ATOM 2217 C CA . SER A 1 281 ? 19.328 -15.719 -13.109 1 50.09 281 SER A CA 1
ATOM 2218 C C . SER A 1 281 ? 19.016 -14.391 -13.781 1 50.09 281 SER A C 1
ATOM 2220 O O . SER A 1 281 ? 19.922 -13.586 -14.031 1 50.09 281 SER A O 1
ATOM 2222 N N . GLY A 1 282 ? 18.094 -13.562 -13.297 1 48.66 282 GLY A N 1
ATOM 2223 C CA . GLY A 1 282 ? 17.938 -12.289 -13.984 1 48.66 282 GLY A CA 1
ATOM 2224 C C . GLY A 1 282 ? 18.531 -12.297 -15.383 1 48.66 282 GLY A C 1
ATOM 2225 O O . GLY A 1 282 ? 18.547 -11.266 -16.062 1 48.66 282 GLY A O 1
ATOM 2226 N N . THR A 1 283 ? 19.375 -13.281 -15.688 1 41.78 283 THR A N 1
ATOM 2227 C CA . THR A 1 283 ? 20.203 -13.328 -16.891 1 41.78 283 THR A CA 1
ATOM 2228 C C . THR A 1 283 ? 19.406 -13.914 -18.062 1 41.78 283 THR A C 1
ATOM 2230 O O . THR A 1 283 ? 19.938 -14.047 -19.172 1 41.78 283 THR A O 1
ATOM 2233 N N . SER A 1 284 ? 18.359 -14.469 -17.703 1 46.97 284 SER A N 1
ATOM 2234 C CA . SER A 1 284 ? 17.828 -15.07 -18.922 1 46.97 284 SER A CA 1
ATOM 2235 C C . SER A 1 284 ? 17.453 -14 -19.953 1 46.97 284 SER A C 1
ATOM 2237 O O . SER A 1 284 ? 17.125 -12.867 -19.578 1 46.97 284 SER A O 1
ATOM 2239 N N . GLU A 1 285 ? 17.656 -14.281 -21.156 1 46.44 285 GLU A N 1
ATOM 2240 C CA . GLU A 1 285 ? 17.234 -13.414 -22.25 1 46.44 285 GLU A CA 1
ATOM 2241 C C . GLU A 1 285 ? 15.773 -12.992 -22.078 1 46.44 285 GLU A C 1
ATOM 2243 O O . GLU A 1 285 ? 14.914 -13.828 -21.781 1 46.44 285 GLU A O 1
ATOM 2248 N N . PRO A 1 286 ? 15.555 -11.656 -21.844 1 48.78 286 PRO A N 1
ATOM 2249 C CA . PRO A 1 286 ? 14.219 -11.086 -21.688 1 48.78 286 PRO A CA 1
ATOM 2250 C C . PRO A 1 286 ? 13.164 -11.836 -22.516 1 48.78 286 PRO A C 1
ATOM 2252 O O . PRO A 1 286 ? 12.016 -11.977 -22.062 1 48.78 286 PRO A O 1
ATOM 2255 N N . SER A 1 287 ? 13.562 -12.273 -23.719 1 48.09 287 SER A N 1
ATOM 2256 C CA . SER A 1 287 ? 12.648 -12.938 -24.641 1 48.09 287 SER A CA 1
ATOM 2257 C C . SER A 1 287 ? 12.125 -14.25 -24.062 1 48.09 287 SER A C 1
ATOM 2259 O O . SER A 1 287 ? 10.953 -14.586 -24.234 1 48.09 287 SER A O 1
ATOM 2261 N N . GLU A 1 288 ? 12.984 -14.953 -23.531 1 50.91 288 GLU A N 1
ATOM 2262 C CA . GLU A 1 288 ? 12.578 -16.25 -23.016 1 50.91 288 GLU A CA 1
ATOM 2263 C C . GLU A 1 288 ? 11.625 -16.094 -21.828 1 50.91 288 GLU A C 1
ATOM 2265 O O . GLU A 1 288 ? 10.633 -16.828 -21.734 1 50.91 288 GLU A O 1
ATOM 2270 N N . ALA A 1 289 ? 11.906 -15.164 -21.125 1 55.41 289 ALA A N 1
ATOM 2271 C CA . ALA A 1 289 ? 11.062 -14.953 -19.953 1 55.41 289 ALA A CA 1
ATOM 2272 C C . ALA A 1 289 ? 9.648 -14.547 -20.359 1 55.41 289 ALA A C 1
ATOM 2274 O O . ALA A 1 289 ? 8.672 -15.031 -19.781 1 55.41 289 ALA A O 1
ATOM 2275 N N . ALA A 1 290 ? 9.695 -13.898 -21.422 1 62 290 ALA A N 1
ATOM 2276 C CA . ALA A 1 290 ? 8.398 -13.406 -21.891 1 62 290 ALA A CA 1
ATOM 2277 C C . ALA A 1 290 ? 7.543 -14.555 -22.422 1 62 290 ALA A C 1
ATOM 2279 O O . ALA A 1 290 ? 6.324 -14.57 -22.234 1 62 290 ALA A O 1
ATOM 2280 N N . ASN A 1 291 ? 8.195 -15.453 -22.969 1 63.34 291 ASN A N 1
ATOM 2281 C CA . ASN A 1 291 ? 7.488 -16.562 -23.609 1 63.34 291 ASN A CA 1
ATOM 2282 C C . ASN A 1 291 ? 6.871 -17.5 -22.578 1 63.34 291 ASN A C 1
ATOM 2284 O O . ASN A 1 291 ? 5.809 -18.078 -22.828 1 63.34 291 ASN A O 1
ATOM 2288 N N . PHE A 1 292 ? 7.453 -17.469 -21.484 1 79.44 292 PHE A N 1
ATOM 2289 C CA . PHE A 1 292 ? 6.977 -18.5 -20.578 1 79.44 292 PHE A CA 1
ATOM 2290 C C . PHE A 1 292 ? 6.074 -17.906 -19.5 1 79.44 292 PHE A C 1
ATOM 2292 O O . PHE A 1 292 ? 5.602 -18.625 -18.625 1 79.44 292 PHE A O 1
ATOM 2299 N N . ILE A 1 293 ? 5.832 -16.672 -19.672 1 84.69 293 ILE A N 1
ATOM 2300 C CA . ILE A 1 293 ? 4.895 -16.031 -18.75 1 84.69 293 ILE A CA 1
ATOM 2301 C C . ILE A 1 293 ? 3.498 -16.609 -18.953 1 84.69 293 ILE A C 1
ATOM 2303 O O . ILE A 1 293 ? 2.771 -16.828 -17.969 1 84.69 293 ILE A O 1
ATOM 2307 N N . SER A 1 294 ? 3.199 -16.922 -20.188 1 89.38 294 SER A N 1
ATOM 2308 C CA . SER A 1 294 ? 1.897 -17.516 -20.484 1 89.38 294 SER A CA 1
ATOM 2309 C C . SER A 1 294 ? 1.794 -18.922 -19.891 1 89.38 294 SER A C 1
ATOM 2311 O O . SER A 1 294 ? 0.737 -19.328 -19.406 1 89.38 294 SER A O 1
ATOM 2313 N N . LEU A 1 295 ? 2.887 -19.656 -20.016 1 93.12 295 LEU A N 1
ATOM 2314 C CA . LEU A 1 295 ? 2.92 -21 -19.438 1 93.12 295 LEU A CA 1
ATOM 2315 C C . LEU A 1 295 ? 2.736 -20.953 -17.922 1 93.12 295 LEU A C 1
ATOM 2317 O O . LEU A 1 295 ? 2 -21.766 -17.359 1 93.12 295 LEU A O 1
ATOM 2321 N N . ALA A 1 296 ? 3.4 -20.016 -17.297 1 94.56 296 ALA A N 1
ATOM 2322 C CA . ALA A 1 296 ? 3.264 -19.844 -15.844 1 94.56 296 ALA A CA 1
ATOM 2323 C C . ALA A 1 296 ? 1.82 -19.531 -15.469 1 94.56 296 ALA A C 1
ATOM 2325 O O . ALA A 1 296 ? 1.282 -20.109 -14.523 1 94.56 296 ALA A O 1
ATOM 2326 N N . SER A 1 297 ? 1.214 -18.656 -16.188 1 95.12 297 SER A N 1
ATOM 2327 C CA . SER A 1 297 ? -0.173 -18.297 -15.914 1 95.12 297 SER A CA 1
ATOM 2328 C C . SER A 1 297 ? -1.095 -19.5 -16.047 1 95.12 297 SER A C 1
ATOM 2330 O O . SER A 1 297 ? -1.992 -19.703 -15.234 1 95.12 297 SER A O 1
ATOM 2332 N N . LYS A 1 298 ? -0.893 -20.297 -17.078 1 95.06 298 LYS A N 1
ATOM 2333 C CA . LYS A 1 298 ? -1.678 -21.5 -17.281 1 95.06 298 LYS A CA 1
ATOM 2334 C C . LYS A 1 298 ? -1.498 -22.484 -16.125 1 95.06 298 LYS A C 1
ATOM 2336 O O . LYS A 1 298 ? -2.471 -23.062 -15.633 1 95.06 298 LYS A O 1
ATOM 2341 N N . ASN A 1 299 ? -0.263 -22.688 -15.695 1 97.38 299 ASN A N 1
ATOM 2342 C CA . ASN A 1 299 ? 0.03 -23.609 -14.602 1 97.38 299 ASN A CA 1
ATOM 2343 C C . ASN A 1 299 ? -0.598 -23.141 -13.289 1 97.38 299 ASN A C 1
ATOM 2345 O O . ASN A 1 299 ? -1.048 -23.953 -12.484 1 97.38 299 ASN A O 1
ATOM 2349 N N . SER A 1 300 ? -0.552 -21.828 -13.055 1 98.06 300 SER A N 1
ATOM 2350 C CA . SER A 1 300 ? -1.218 -21.297 -11.875 1 98.06 300 SER A CA 1
ATOM 2351 C C . SER A 1 300 ? -2.705 -21.641 -11.875 1 98.06 300 SER A C 1
ATOM 2353 O O . SER A 1 300 ? -3.264 -22.016 -10.844 1 98.06 300 SER A O 1
ATOM 2355 N N . VAL A 1 301 ? -3.35 -21.5 -13.047 1 98.12 301 VAL A N 1
ATOM 2356 C CA . VAL A 1 301 ? -4.777 -21.781 -13.172 1 98.12 301 VAL A CA 1
ATOM 2357 C C . VAL A 1 301 ? -5.031 -23.266 -12.938 1 98.12 301 VAL A C 1
ATOM 2359 O O . VAL A 1 301 ? -5.98 -23.641 -12.25 1 98.12 301 VAL A O 1
ATOM 2362 N N . MET A 1 302 ? -4.191 -24.125 -13.484 1 97.94 302 MET A N 1
ATOM 2363 C CA . MET A 1 302 ? -4.332 -25.562 -13.266 1 97.94 302 MET A CA 1
ATOM 2364 C C . MET A 1 302 ? -4.297 -25.891 -11.781 1 97.94 302 MET A C 1
ATOM 2366 O O . MET A 1 302 ? -5.121 -26.672 -11.297 1 97.94 302 MET A O 1
ATOM 2370 N N . ALA A 1 303 ? -3.365 -25.312 -11.086 1 98.75 303 ALA A N 1
ATOM 2371 C CA . ALA A 1 303 ? -3.225 -25.562 -9.648 1 98.75 303 ALA A CA 1
ATOM 2372 C C . ALA A 1 303 ? -4.441 -25.062 -8.883 1 98.75 303 ALA A C 1
ATOM 2374 O O . ALA A 1 303 ? -4.926 -25.719 -7.965 1 98.75 303 ALA A O 1
ATOM 2375 N N . VAL A 1 304 ? -4.934 -23.906 -9.219 1 98.81 304 VAL A N 1
ATOM 2376 C CA . VAL A 1 304 ? -6.07 -23.297 -8.539 1 98.81 304 VAL A CA 1
ATOM 2377 C C . VAL A 1 304 ? -7.312 -24.156 -8.734 1 98.81 304 VAL A C 1
ATOM 2379 O O . VAL A 1 304 ? -8.055 -24.406 -7.781 1 98.81 304 VAL A O 1
ATOM 2382 N N . VAL A 1 305 ? -7.574 -24.594 -9.961 1 98.56 305 VAL A N 1
ATOM 2383 C CA . VAL A 1 305 ? -8.734 -25.406 -10.273 1 98.56 305 VAL A CA 1
ATOM 2384 C C . VAL A 1 305 ? -8.672 -26.703 -9.461 1 98.56 305 VAL A C 1
ATOM 2386 O O . VAL A 1 305 ? -9.664 -27.125 -8.859 1 98.56 305 VAL A O 1
ATOM 2389 N N . GLU A 1 306 ? -7.535 -27.328 -9.453 1 98.56 306 GLU A N 1
ATOM 2390 C CA . GLU A 1 306 ? -7.379 -28.562 -8.695 1 98.56 306 GLU A CA 1
ATOM 2391 C C . GLU A 1 306 ? -7.574 -28.312 -7.199 1 98.56 306 GLU A C 1
ATOM 2393 O O . GLU A 1 306 ? -8.18 -29.141 -6.504 1 98.56 306 GLU A O 1
ATOM 2398 N N . PHE A 1 307 ? -7.004 -27.219 -6.656 1 98.81 307 PHE A N 1
ATOM 2399 C CA . PHE A 1 307 ? -7.188 -26.875 -5.254 1 98.81 307 PHE A CA 1
ATOM 2400 C C . PHE A 1 307 ? -8.672 -26.75 -4.91 1 98.81 307 PHE A C 1
ATOM 2402 O O . PHE A 1 307 ? -9.125 -27.297 -3.902 1 98.81 307 PHE A O 1
ATOM 2409 N N . ILE A 1 308 ? -9.367 -26.016 -5.719 1 98.69 308 ILE A N 1
ATOM 2410 C CA . ILE A 1 308 ? -10.781 -25.766 -5.457 1 98.69 308 ILE A CA 1
ATOM 2411 C C . ILE A 1 308 ? -11.555 -27.078 -5.523 1 98.69 308 ILE A C 1
ATOM 2413 O O . ILE A 1 308 ? -12.469 -27.312 -4.723 1 98.69 308 ILE A O 1
ATOM 2417 N N . ARG A 1 309 ? -11.227 -27.969 -6.5 1 97.81 309 ARG A N 1
ATOM 2418 C CA . ARG A 1 309 ? -11.828 -29.297 -6.574 1 97.81 309 ARG A CA 1
ATOM 2419 C C . ARG A 1 309 ? -11.625 -30.062 -5.273 1 97.81 309 ARG A C 1
ATOM 2421 O O . ARG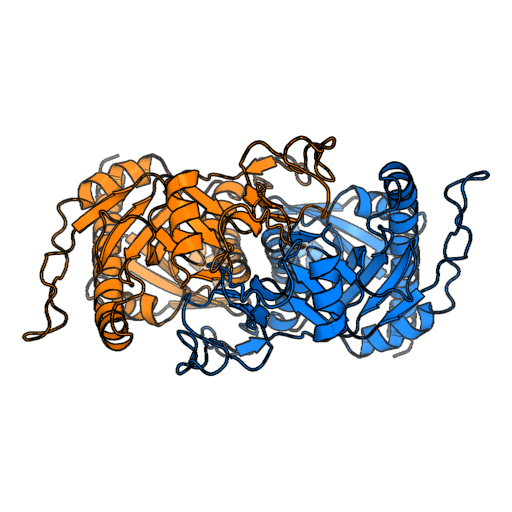 A 1 309 ? -12.57 -30.641 -4.73 1 97.81 309 ARG A O 1
ATOM 2428 N N . ARG A 1 310 ? -10.391 -30.031 -4.762 1 97.75 310 ARG A N 1
ATOM 2429 C CA . ARG A 1 310 ? -10.062 -30.75 -3.531 1 97.75 310 ARG A CA 1
ATOM 2430 C C . ARG A 1 310 ? -10.781 -30.141 -2.334 1 97.75 310 ARG A C 1
ATOM 2432 O O . ARG A 1 310 ? -11.203 -30.844 -1.422 1 97.75 310 ARG A O 1
ATOM 2439 N N . LEU A 1 311 ? -10.844 -28.812 -2.348 1 97.75 311 LEU A N 1
ATOM 2440 C CA . LEU A 1 311 ? -11.547 -28.109 -1.281 1 97.75 311 LEU A CA 1
ATOM 2441 C C . LEU A 1 311 ? -13.023 -28.516 -1.257 1 97.75 311 LEU A C 1
ATOM 2443 O O . LEU A 1 311 ? -13.578 -28.766 -0.189 1 97.75 311 LEU A O 1
ATOM 2447 N N . SER A 1 312 ? -13.633 -28.547 -2.432 1 95.56 312 SER A N 1
ATOM 2448 C CA . SER A 1 312 ? -15.031 -28.938 -2.555 1 95.56 312 SER A CA 1
ATOM 2449 C C . SER A 1 312 ? -15.266 -30.359 -2.057 1 95.56 312 SER A C 1
ATOM 2451 O O . SER A 1 312 ? -16.25 -30.625 -1.361 1 95.56 312 SER A O 1
ATOM 2453 N N . LEU A 1 313 ? -14.422 -31.25 -2.422 1 94.44 313 LEU A N 1
ATOM 2454 C CA . LEU A 1 313 ? -14.516 -32.656 -1.988 1 94.44 313 LEU A CA 1
ATOM 2455 C C . LEU A 1 313 ? -14.398 -32.75 -0.472 1 94.44 313 LEU A C 1
ATOM 2457 O O . LEU A 1 313 ? -15.117 -33.531 0.16 1 94.44 313 LEU A O 1
ATOM 2461 N N . HIS A 1 314 ? -13.5 -31.984 0.097 1 93.5 314 HIS A N 1
ATOM 2462 C CA . HIS A 1 314 ? -13.305 -32 1.543 1 93.5 314 HIS A CA 1
ATOM 2463 C C . HIS A 1 314 ? -14.555 -31.5 2.266 1 93.5 314 HIS A C 1
ATOM 2465 O O . HIS A 1 314 ? -14.953 -32.062 3.289 1 93.5 314 HIS A O 1
ATOM 2471 N N . GLN A 1 315 ? -15.172 -30.469 1.762 1 90.31 315 GLN A N 1
ATOM 2472 C CA . GLN A 1 315 ? -16.328 -29.844 2.41 1 90.31 315 GLN A CA 1
ATOM 2473 C C . GLN A 1 315 ? -17.562 -30.734 2.285 1 90.31 315 GLN A C 1
ATOM 2475 O O . GLN A 1 315 ? -18.484 -30.641 3.1 1 90.31 315 GLN A O 1
ATOM 2480 N N . GLN A 1 316 ? -17.531 -31.578 1.286 1 86.75 316 GLN A N 1
ATOM 2481 C CA . GLN A 1 316 ? -18.625 -32.531 1.116 1 86.75 316 GLN A CA 1
ATOM 2482 C C . GLN A 1 316 ? -18.516 -33.688 2.092 1 86.75 316 GLN A C 1
ATOM 2484 O O . GLN A 1 316 ? -19.516 -34.281 2.469 1 86.75 316 GLN A O 1
ATOM 2489 N N . THR A 1 317 ? -17.328 -33.969 2.486 1 86.12 317 THR A N 1
ATOM 2490 C CA . THR A 1 317 ? -17.094 -35.156 3.309 1 86.12 317 THR A CA 1
ATOM 2491 C C . THR A 1 317 ? -16.984 -34.75 4.785 1 86.12 317 THR A C 1
ATOM 2493 O O . THR A 1 317 ? -16.969 -35.625 5.652 1 86.12 317 THR A O 1
ATOM 2496 N N . HIS A 1 318 ? -16.812 -33.562 5.117 1 81.5 318 HIS A N 1
ATOM 2497 C CA . HIS A 1 318 ? -16.719 -33.094 6.496 1 81.5 318 HIS A CA 1
ATOM 2498 C C . HIS A 1 318 ? -17.734 -31.984 6.781 1 81.5 318 HIS A C 1
ATOM 2500 O O . HIS A 1 318 ? -18.297 -31.922 7.875 1 81.5 318 HIS A O 1
ATOM 2506 N N . MET B 1 1 ? -28.688 -1.798 8.102 1 76.69 1 MET B N 1
ATOM 2507 C CA . MET B 1 1 ? -29.75 -0.924 8.586 1 76.69 1 MET B CA 1
ATOM 2508 C C . MET B 1 1 ? -29.172 0.373 9.148 1 76.69 1 MET B C 1
ATOM 2510 O O . MET B 1 1 ? -29.547 1.462 8.695 1 76.69 1 MET B O 1
ATOM 2514 N N . LEU B 1 2 ? -28.188 0.322 10.023 1 91.25 2 LEU B N 1
ATOM 2515 C CA . LEU B 1 2 ? -27.641 1.517 10.648 1 91.25 2 LEU B CA 1
ATOM 2516 C C . LEU B 1 2 ? -26.969 2.416 9.617 1 91.25 2 LEU B C 1
ATOM 2518 O O . LEU B 1 2 ? -27.125 3.637 9.648 1 91.25 2 LEU B O 1
ATOM 2522 N N . ILE B 1 3 ? -26.328 1.828 8.656 1 94.81 3 ILE B N 1
ATOM 2523 C CA . ILE B 1 3 ? -25.625 2.586 7.625 1 94.81 3 ILE B CA 1
ATOM 2524 C C . ILE B 1 3 ? -26.641 3.291 6.723 1 94.81 3 ILE B C 1
ATOM 2526 O O . ILE B 1 3 ? -26.469 4.461 6.375 1 94.81 3 ILE B O 1
ATOM 2530 N N . GLU B 1 4 ? -27.688 2.566 6.402 1 94 4 GLU B N 1
ATOM 2531 C CA . GLU B 1 4 ? -28.75 3.168 5.586 1 94 4 GLU B CA 1
ATOM 2532 C C . GLU B 1 4 ? -29.359 4.375 6.289 1 94 4 GLU B C 1
ATOM 2534 O O . GLU B 1 4 ? -29.594 5.41 5.66 1 94 4 GLU B O 1
ATOM 2539 N N . GLU B 1 5 ? -29.609 4.215 7.504 1 95 5 GLU B N 1
ATOM 2540 C CA . GLU B 1 5 ? -30.172 5.309 8.289 1 95 5 GLU B CA 1
ATOM 2541 C C . GLU B 1 5 ? -29.219 6.496 8.352 1 95 5 GLU B C 1
ATOM 2543 O O . GLU B 1 5 ? -29.641 7.648 8.211 1 95 5 GLU B O 1
ATOM 2548 N N . ALA B 1 6 ? -27.969 6.195 8.586 1 96.38 6 ALA B N 1
ATOM 2549 C CA . ALA B 1 6 ? -26.953 7.254 8.609 1 96.38 6 ALA B CA 1
ATOM 2550 C C . ALA B 1 6 ? -26.922 8.008 7.285 1 96.38 6 ALA B C 1
ATOM 2552 O O . ALA B 1 6 ? -26.797 9.234 7.266 1 96.38 6 ALA B O 1
ATOM 2553 N N . ASN B 1 7 ? -27.062 7.273 6.199 1 96.94 7 ASN B N 1
ATOM 2554 C CA . ASN B 1 7 ? -26.953 7.855 4.867 1 96.94 7 ASN B CA 1
ATOM 2555 C C . ASN B 1 7 ? -28.156 8.734 4.531 1 96.94 7 ASN B C 1
ATOM 2557 O O . ASN B 1 7 ? -28.078 9.594 3.65 1 96.94 7 ASN B O 1
ATOM 2561 N N . MET B 1 8 ? -29.25 8.547 5.207 1 95.75 8 MET B N 1
ATOM 2562 C CA . MET B 1 8 ? -30.422 9.391 5.016 1 95.75 8 MET B CA 1
ATOM 2563 C C . MET B 1 8 ? -30.172 10.805 5.52 1 95.75 8 MET B C 1
ATOM 2565 O O . MET B 1 8 ? -30.812 11.75 5.066 1 95.75 8 MET B O 1
ATOM 2569 N N . SER B 1 9 ? -29.203 10.977 6.387 1 94 9 SER B N 1
ATOM 2570 C CA . SER B 1 9 ? -28.906 12.273 6.98 1 94 9 SER B CA 1
ATOM 2571 C C . SER B 1 9 ? -27.703 12.914 6.312 1 94 9 SER B C 1
ATOM 2573 O O . SER B 1 9 ? -27.219 13.969 6.754 1 94 9 SER B O 1
A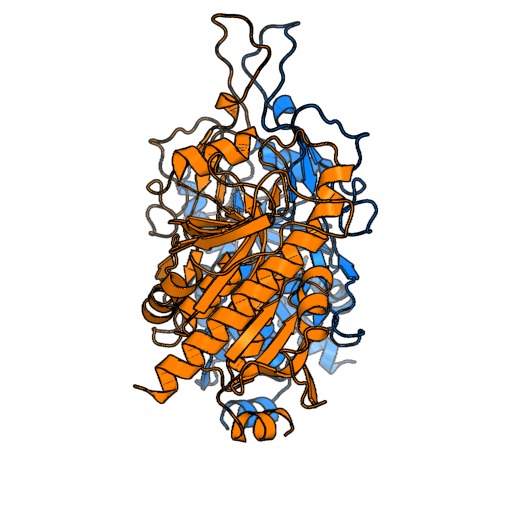TOM 2575 N N . GLY B 1 10 ? -27.188 12.234 5.301 1 93.5 10 GLY B N 1
ATOM 2576 C CA . GLY B 1 10 ? -26.047 12.781 4.59 1 93.5 10 GLY B CA 1
ATOM 2577 C C . GLY B 1 10 ? -26.438 13.852 3.584 1 93.5 10 GLY B C 1
ATOM 2578 O O . GLY B 1 10 ? -27.594 14.281 3.539 1 93.5 10 GLY B O 1
ATOM 2579 N N . PRO B 1 11 ? -25.484 14.328 2.842 1 97.75 11 PRO B N 1
ATOM 2580 C CA . PRO B 1 11 ? -24.094 13.859 2.732 1 97.75 11 PRO B CA 1
ATOM 2581 C C . PRO B 1 11 ? -23.203 14.375 3.854 1 97.75 11 PRO B C 1
ATOM 2583 O O . PRO B 1 11 ? -23.547 15.367 4.512 1 97.75 11 PRO B O 1
ATOM 2586 N N . TYR B 1 12 ? -22.078 13.719 4.148 1 98.75 12 TYR B N 1
ATOM 2587 C CA . TYR B 1 12 ? -21.094 14.078 5.168 1 98.75 12 TYR B CA 1
ATOM 2588 C C . TYR B 1 12 ? -19.766 14.477 4.531 1 98.75 12 TYR B C 1
ATOM 2590 O O . TYR B 1 12 ? -19.469 14.062 3.408 1 98.75 12 TYR B O 1
ATOM 2598 N N . LEU B 1 13 ? -19.062 15.352 5.145 1 98.88 13 LEU B N 1
ATOM 2599 C CA . LEU B 1 13 ? -17.641 15.492 4.891 1 98.88 13 LEU B CA 1
ATOM 2600 C C . LEU B 1 13 ? -16.844 14.43 5.648 1 98.88 13 LEU B C 1
ATOM 2602 O O . LEU B 1 13 ? -16.984 14.297 6.863 1 98.88 13 LEU B O 1
ATOM 2606 N N . GLY B 1 14 ? -16.109 13.617 4.918 1 98.94 14 GLY B N 1
ATOM 2607 C CA . GLY B 1 14 ? -15.289 12.602 5.566 1 98.94 14 GLY B CA 1
ATOM 2608 C C . GLY B 1 14 ? -13.938 13.125 6.035 1 98.94 14 GLY B C 1
ATOM 2609 O O . GLY B 1 14 ? -13.203 13.734 5.254 1 98.94 14 GLY B O 1
ATOM 2610 N N . LEU B 1 15 ? -13.633 12.969 7.281 1 98.94 15 LEU B N 1
ATOM 2611 C CA . LEU B 1 15 ? -12.305 13.234 7.82 1 98.94 15 LEU B CA 1
ATOM 2612 C C . LEU B 1 15 ? -11.539 11.938 8.055 1 98.94 15 LEU B C 1
ATOM 2614 O O . LEU B 1 15 ? -11.953 11.109 8.867 1 98.94 15 LEU B O 1
ATOM 2618 N N . VAL B 1 16 ? -10.461 11.734 7.344 1 98.94 16 VAL B N 1
ATOM 2619 C CA . VAL B 1 16 ? -9.633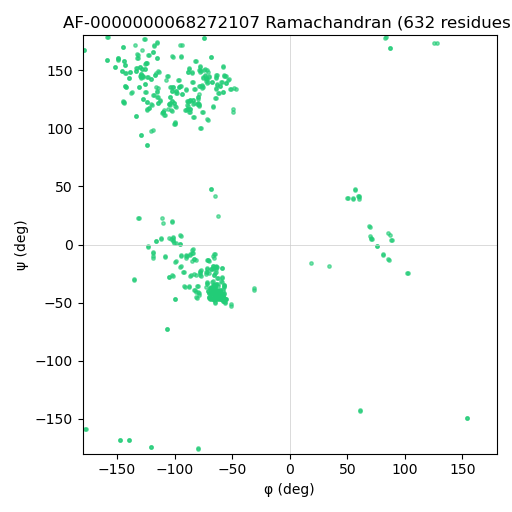 10.539 7.41 1 98.94 16 VAL B CA 1
ATOM 2620 C C . VAL B 1 16 ? -8.344 10.844 8.164 1 98.94 16 VAL B C 1
ATOM 2622 O O . VAL B 1 16 ? -7.594 11.75 7.793 1 98.94 16 VAL B O 1
ATOM 2625 N N . ILE B 1 17 ? -8.094 10.125 9.25 1 98.81 17 ILE B N 1
ATOM 2626 C CA . ILE B 1 17 ? -7.055 10.5 10.203 1 98.81 17 ILE B CA 1
ATOM 2627 C C . ILE B 1 17 ? -6.168 9.297 10.508 1 98.81 17 ILE B C 1
ATOM 2629 O O . ILE B 1 17 ? -6.672 8.195 10.766 1 98.81 17 ILE B O 1
ATOM 2633 N N . PRO B 1 18 ? -4.879 9.406 10.555 1 97 18 PRO B N 1
ATOM 2634 C CA . PRO B 1 18 ? -3.975 8.258 10.594 1 97 18 PRO B CA 1
ATOM 2635 C C . PRO B 1 18 ? -4.012 7.523 11.93 1 97 18 PRO B C 1
ATOM 2637 O O . PRO B 1 18 ? -3.898 6.293 11.969 1 97 18 PRO B O 1
ATOM 2640 N N . ASN B 1 19 ? -4.082 8.227 13.008 1 95 19 ASN B N 1
ATOM 2641 C CA . ASN B 1 19 ? -3.93 7.602 14.32 1 95 19 ASN B CA 1
ATOM 2642 C C . ASN B 1 19 ? -4.551 8.453 15.422 1 95 19 ASN B C 1
ATOM 2644 O O . ASN B 1 19 ? -5.055 9.547 15.164 1 95 19 ASN B O 1
ATOM 2648 N N . SER B 1 20 ? -4.477 7.945 16.656 1 93.88 20 SER B N 1
ATOM 2649 C CA . SER B 1 20 ? -5.145 8.602 17.766 1 93.88 20 SER B CA 1
ATOM 2650 C C . SER B 1 20 ? -4.434 9.891 18.156 1 93.88 20 SER B C 1
ATOM 2652 O O . SER B 1 20 ? -5.07 10.852 18.594 1 93.88 20 SER B O 1
ATOM 2654 N N . TYR B 1 21 ? -3.166 9.906 18 1 91.25 21 TYR B N 1
ATOM 2655 C CA . TYR B 1 21 ? -2.389 11.102 18.297 1 91.25 21 TYR B CA 1
ATOM 2656 C C . TYR B 1 21 ? -2.891 12.289 17.484 1 91.25 21 TYR B C 1
ATOM 2658 O O . TYR B 1 21 ? -2.871 13.43 17.969 1 91.25 21 TYR B O 1
ATOM 2666 N N . GLU B 1 22 ? -3.338 12.094 16.281 1 95.94 22 GLU B N 1
ATOM 2667 C CA . GLU B 1 22 ? -3.805 13.133 15.367 1 95.94 22 GLU B CA 1
ATOM 2668 C C . GLU B 1 22 ? -5.309 13.344 15.492 1 95.94 22 GLU B C 1
ATOM 2670 O O . GLU B 1 22 ? -5.809 14.445 15.258 1 95.94 22 GLU B O 1
ATOM 2675 N N . MET B 1 23 ? -6.023 12.359 15.953 1 97.44 23 MET B N 1
ATOM 2676 C CA . MET B 1 23 ? -7.48 12.43 16.031 1 97.44 23 MET B CA 1
ATOM 2677 C C . MET B 1 23 ? -7.918 13.055 17.359 1 97.44 23 MET B C 1
ATOM 2679 O O . MET B 1 23 ? -8.867 13.836 17.391 1 97.44 23 MET B O 1
ATOM 2683 N N . ASP B 1 24 ? -7.219 12.781 18.438 1 96.94 24 ASP B N 1
ATOM 2684 C CA . ASP B 1 24 ? -7.633 13.156 19.781 1 96.94 24 ASP B CA 1
ATOM 2685 C C . ASP B 1 24 ? -7.766 14.672 19.922 1 96.94 24 ASP B C 1
ATOM 2687 O O . ASP B 1 24 ? -8.727 15.172 20.5 1 96.94 24 ASP B O 1
ATOM 2691 N N . PRO B 1 25 ? -6.793 15.422 19.391 1 96.44 25 PRO B N 1
ATOM 2692 C CA . PRO B 1 25 ? -6.934 16.875 19.5 1 96.44 25 PRO B CA 1
ATOM 2693 C C . PRO B 1 25 ? -8.227 17.391 18.875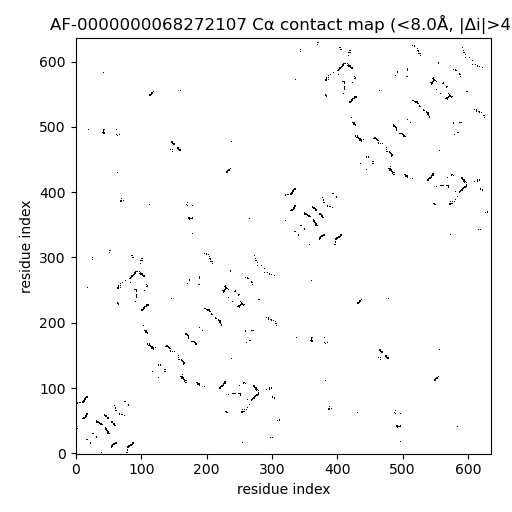 1 96.44 25 PRO B C 1
ATOM 2695 O O . PRO B 1 25 ? -8.82 18.359 19.375 1 96.44 25 PRO B O 1
ATOM 2698 N N . LEU B 1 26 ? -8.688 16.797 17.766 1 98.25 26 LEU B N 1
ATOM 2699 C CA . LEU B 1 26 ? -9.953 17.203 17.156 1 98.25 26 LEU B CA 1
ATOM 2700 C C . LEU B 1 26 ? -11.133 16.797 18.016 1 98.25 26 LEU B C 1
ATOM 2702 O O . LEU B 1 26 ? -12.062 17.578 18.234 1 98.25 26 LEU B O 1
ATOM 2706 N N . LEU B 1 27 ? -11.125 15.57 18.516 1 97.56 27 LEU B N 1
ATOM 2707 C CA . LEU B 1 27 ? -12.203 15.07 19.359 1 97.56 27 LEU B CA 1
ATOM 2708 C C . LEU B 1 27 ? -12.359 15.938 20.609 1 97.56 27 LEU B C 1
ATOM 2710 O O . LEU B 1 27 ? -13.469 16.078 21.141 1 97.56 27 LEU B O 1
ATOM 2714 N N . GLN B 1 28 ? -11.266 16.531 21.016 1 96.19 28 GLN B N 1
ATOM 2715 C CA . GLN B 1 28 ? -11.266 17.344 22.234 1 96.19 28 GLN B CA 1
ATOM 2716 C C . GLN B 1 28 ? -11.492 18.812 21.906 1 96.19 28 GLN B C 1
ATOM 2718 O O . GLN B 1 28 ? -11.648 19.641 22.812 1 96.19 28 GLN B O 1
ATOM 2723 N N . SER B 1 29 ? -11.461 19.141 20.703 1 95.88 29 SER B N 1
ATOM 2724 C CA . SER B 1 29 ? -11.664 20.531 20.281 1 95.88 29 SER B CA 1
ATOM 2725 C C . SER B 1 29 ? -13.094 20.984 20.547 1 95.88 29 SER B C 1
ATOM 2727 O O . SER B 1 29 ? -14.047 20.234 20.344 1 95.88 29 SER B O 1
ATOM 2729 N N . PRO B 1 30 ? -13.281 22.25 21.016 1 96.25 30 PRO B N 1
ATOM 2730 C CA . PRO B 1 30 ? -14.633 22.781 21.203 1 96.25 30 PRO B CA 1
ATOM 2731 C C . PRO B 1 30 ? -15.383 22.969 19.875 1 96.25 30 PRO B C 1
ATOM 2733 O O . PRO B 1 30 ? -16.594 23.188 19.875 1 96.25 30 PRO B O 1
ATOM 2736 N N . ASN B 1 31 ? -14.664 22.828 18.781 1 96.88 31 ASN B N 1
ATOM 2737 C CA . ASN B 1 31 ? -15.273 23.062 17.484 1 96.88 31 ASN B CA 1
ATOM 2738 C C . ASN B 1 31 ? -15.875 21.781 16.906 1 96.88 31 ASN B C 1
ATOM 2740 O O . ASN B 1 31 ? -16.547 21.812 15.875 1 96.88 31 ASN B O 1
ATOM 2744 N N . PHE B 1 32 ? -15.625 20.641 17.531 1 98.06 32 PHE B N 1
ATOM 2745 C CA . PHE B 1 32 ? -16.234 19.375 17.141 1 98.06 32 PHE B CA 1
ATOM 2746 C C . PHE B 1 32 ? -17.359 19.016 18.094 1 98.06 32 PHE B C 1
ATOM 2748 O O . PHE B 1 32 ? -17.172 18.953 19.312 1 98.06 32 PHE B O 1
ATOM 2755 N N . THR B 1 33 ? -18.547 18.812 17.578 1 98.38 33 THR B N 1
ATOM 2756 C CA . THR B 1 33 ? -19.688 18.328 18.359 1 98.38 33 THR B CA 1
ATOM 2757 C C . THR B 1 33 ? -20.047 16.906 17.953 1 98.38 33 THR B C 1
ATOM 2759 O O . THR B 1 33 ? -20.516 16.656 16.844 1 98.38 33 THR B O 1
ATOM 2762 N N . SER B 1 34 ? -19.859 16.016 18.891 1 97.94 34 SER B N 1
ATOM 2763 C CA . SER B 1 34 ? -20.188 14.617 18.625 1 97.94 34 SER B CA 1
ATOM 2764 C C . SER B 1 34 ? -21.703 14.406 18.594 1 97.94 34 SER B C 1
ATOM 2766 O O . SER B 1 34 ? -22.422 14.977 19.406 1 97.94 34 SER B O 1
ATOM 2768 N N . SER B 1 35 ? -22.156 13.531 17.703 1 96.56 35 SER B N 1
ATOM 2769 C CA . SER B 1 35 ? -23.562 13.117 17.719 1 96.56 35 SER B CA 1
ATOM 2770 C C . SER B 1 35 ? -23.781 11.945 18.672 1 96.56 35 SER B C 1
ATOM 2772 O O . SER B 1 35 ? -24.922 11.531 18.906 1 96.56 35 SER B O 1
ATOM 2774 N N . ASN B 1 36 ? -22.719 11.406 19.156 1 95.31 36 ASN B N 1
ATOM 2775 C CA . ASN B 1 36 ? -22.703 10.211 20 1 95.31 36 ASN B CA 1
ATOM 2776 C C . ASN B 1 36 ? -23.078 8.969 19.203 1 95.31 36 ASN B C 1
ATOM 2778 O O . ASN B 1 36 ? -23.5 7.961 19.766 1 95.31 36 ASN B O 1
ATOM 2782 N N . LEU B 1 37 ? -23.047 9.102 17.938 1 95.81 37 LEU B N 1
ATOM 2783 C CA . LEU B 1 37 ? -23.219 7.961 17.047 1 95.81 37 LEU B CA 1
ATOM 2784 C C . LEU B 1 37 ? -21.891 7.488 16.484 1 95.81 37 LEU B C 1
ATOM 2786 O O . LEU B 1 37 ? -21.047 8.305 16.094 1 95.81 37 LEU B O 1
ATOM 2790 N N . PHE B 1 38 ? -21.641 6.234 16.531 1 97.06 38 PHE B N 1
ATOM 2791 C CA . PHE B 1 38 ? -20.547 5.625 15.789 1 97.06 38 PHE B CA 1
ATOM 2792 C C . PHE B 1 38 ? -20.984 4.289 15.188 1 97.06 38 PHE B C 1
ATOM 2794 O O . PHE B 1 38 ? -21.891 3.639 15.703 1 97.06 38 PHE B O 1
ATOM 2801 N N . ILE B 1 39 ? -20.453 3.986 14.125 1 97.88 39 ILE B N 1
ATOM 2802 C CA . ILE B 1 39 ? -20.703 2.723 13.438 1 97.88 39 ILE B CA 1
ATOM 2803 C C . ILE B 1 39 ? -19.391 1.977 13.242 1 97.88 39 ILE B C 1
ATOM 2805 O O . ILE B 1 39 ? -18.453 2.498 12.617 1 97.88 39 ILE B O 1
ATOM 2809 N N . ASP B 1 40 ? -19.266 0.779 13.859 1 97.19 40 ASP B N 1
ATOM 2810 C CA . ASP B 1 40 ? -18.125 -0.103 13.617 1 97.19 40 ASP B CA 1
ATOM 2811 C C . ASP B 1 40 ? -18.375 -0.992 12.398 1 97.19 40 ASP B C 1
ATOM 2813 O O . ASP B 1 40 ? -19.406 -1.658 12.305 1 97.19 40 ASP B O 1
ATOM 2817 N N . PHE B 1 41 ? -17.469 -0.926 11.461 1 96.44 41 PHE B N 1
ATOM 2818 C CA . PHE B 1 41 ? -17.594 -1.703 10.234 1 96.44 41 PHE B CA 1
ATOM 2819 C C . PHE B 1 41 ? -16.219 -2.156 9.742 1 96.44 41 PHE B C 1
ATOM 2821 O O . PHE B 1 41 ? -15.336 -1.332 9.516 1 96.44 41 PHE B O 1
ATOM 2828 N N . SER B 1 42 ? -16.031 -3.508 9.578 1 96.62 42 SER B N 1
ATOM 2829 C CA . SER B 1 42 ? -14.828 -4.113 9.008 1 96.62 42 SER B CA 1
ATOM 2830 C C . SER B 1 42 ? -13.57 -3.66 9.742 1 96.62 42 SER B C 1
ATOM 2832 O O . SER B 1 42 ? -12.57 -3.303 9.117 1 96.62 42 SER B O 1
ATOM 2834 N N . GLY B 1 43 ? -13.625 -3.545 10.977 1 96.31 43 GLY B N 1
ATOM 2835 C CA . GLY B 1 43 ? -12.461 -3.271 11.805 1 96.31 43 GLY B CA 1
ATOM 2836 C C . GLY B 1 43 ? -12.188 -1.789 11.977 1 96.31 43 GLY B C 1
ATOM 2837 O O . GLY B 1 43 ? -11.172 -1.405 12.562 1 96.31 43 GLY B O 1
ATOM 2838 N N . ARG B 1 44 ? -13.102 -0.935 11.422 1 97.69 44 ARG B N 1
ATOM 2839 C CA . ARG B 1 44 ? -12.969 0.513 11.547 1 97.69 44 ARG B CA 1
ATOM 2840 C C . ARG B 1 44 ? -14.141 1.108 12.312 1 97.69 44 ARG B C 1
ATOM 2842 O O . ARG B 1 44 ? -15.258 0.577 12.266 1 97.69 44 ARG B O 1
ATOM 2849 N N . ARG B 1 45 ? -13.914 2.17 13.094 1 98.38 45 ARG B N 1
ATOM 2850 C CA . ARG B 1 45 ? -14.977 2.934 13.75 1 98.38 45 ARG B CA 1
ATOM 2851 C C . ARG B 1 45 ? -15.211 4.262 13.039 1 98.38 45 ARG B C 1
ATOM 2853 O O . ARG B 1 45 ? -14.281 5.059 12.867 1 98.38 45 ARG B O 1
ATOM 2860 N N . PHE B 1 46 ? -16.406 4.438 12.586 1 98.75 46 PHE B N 1
ATOM 2861 C CA . PHE B 1 46 ? -16.844 5.695 11.977 1 98.75 46 PHE B CA 1
ATOM 2862 C C . PHE B 1 46 ? -17.625 6.531 12.984 1 98.75 46 PHE B C 1
ATOM 2864 O O . PHE B 1 46 ? -18.688 6.117 13.453 1 98.75 46 PHE B O 1
ATOM 2871 N N . ARG B 1 47 ? -17.094 7.734 13.266 1 98.5 47 ARG B N 1
ATOM 2872 C CA . ARG B 1 47 ? -17.719 8.625 14.242 1 98.5 47 ARG B CA 1
ATOM 2873 C C . ARG B 1 47 ? -18.453 9.766 13.555 1 98.5 47 ARG B C 1
ATOM 2875 O O . ARG B 1 47 ? -17.922 10.391 12.633 1 98.5 47 ARG B O 1
ATOM 2882 N N . PHE B 1 48 ? -19.609 10.016 14.039 1 98.62 48 PHE B N 1
ATOM 2883 C CA . PHE B 1 48 ? -20.438 11.047 13.43 1 98.62 48 PHE B CA 1
ATOM 2884 C C . PHE B 1 48 ? -20.484 12.297 14.305 1 98.62 48 PHE B C 1
ATOM 2886 O O . PHE B 1 48 ? -20.484 12.203 15.531 1 98.62 48 PHE B O 1
ATOM 2893 N N . GLY B 1 49 ? -20.531 13.484 13.68 1 98.44 49 GLY B N 1
ATOM 2894 C CA . GLY B 1 49 ? -20.625 14.75 14.375 1 98.44 49 GLY B CA 1
ATOM 2895 C C . GLY B 1 49 ? -20.734 15.938 13.445 1 98.44 49 GLY B C 1
ATOM 2896 O O . GLY B 1 49 ? -21.203 15.805 12.312 1 98.44 49 GLY B O 1
ATOM 2897 N N . THR B 1 50 ? -20.375 17.109 14 1 98.44 50 THR B N 1
ATOM 2898 C CA . THR B 1 50 ? -20.375 18.328 13.203 1 98.44 50 THR B CA 1
ATOM 2899 C C . THR B 1 50 ? -19.172 19.188 13.539 1 98.44 50 THR B C 1
ATOM 2901 O O . THR B 1 50 ? -18.656 19.156 14.656 1 98.44 50 THR B O 1
ATOM 2904 N N . ILE B 1 51 ? -18.656 19.812 12.555 1 98.31 51 ILE B N 1
ATOM 2905 C CA . ILE B 1 51 ? -17.688 20.891 12.656 1 98.31 51 ILE B CA 1
ATOM 2906 C C . ILE B 1 51 ? -18.203 22.125 11.922 1 98.31 51 ILE B C 1
ATOM 2908 O O . ILE B 1 51 ? -18.5 22.062 10.727 1 98.31 51 ILE B O 1
ATOM 2912 N N . ALA B 1 52 ? -18.344 23.312 12.602 1 93.19 52 ALA B N 1
ATOM 2913 C CA . ALA B 1 52 ? -18.938 24.516 12.008 1 93.19 52 ALA B CA 1
ATOM 2914 C C . ALA B 1 52 ? -20.281 24.188 11.352 1 93.19 52 ALA B C 1
ATOM 2916 O O . ALA B 1 52 ? -20.516 24.547 10.188 1 93.19 52 ALA B O 1
ATOM 2917 N N . ASN B 1 53 ? -21.047 23.375 11.969 1 91.75 53 ASN B N 1
ATOM 2918 C CA . ASN B 1 53 ? -22.391 22.984 11.57 1 91.75 53 ASN B CA 1
ATOM 2919 C C . ASN B 1 53 ? -22.391 22.094 10.336 1 91.75 53 ASN B C 1
ATOM 2921 O O . ASN B 1 53 ? -23.438 21.797 9.766 1 91.75 53 ASN B O 1
ATOM 2925 N N . LYS B 1 54 ? -21.234 21.734 9.891 1 96.69 54 LYS B N 1
ATOM 2926 C CA . LYS B 1 54 ? -21.109 20.797 8.789 1 96.69 54 LYS B CA 1
ATOM 2927 C C . LYS B 1 54 ? -21.094 19.359 9.289 1 96.69 54 LYS B C 1
ATOM 2929 O O . LYS B 1 54 ? -20.328 19.016 10.188 1 96.69 54 LYS B O 1
ATOM 2934 N N . PRO B 1 55 ? -22.047 18.531 8.789 1 98.38 55 PRO B N 1
ATOM 2935 C CA . PRO B 1 55 ? -22 17.109 9.172 1 98.38 55 PRO B CA 1
ATOM 2936 C C . PRO B 1 55 ? -20.719 16.422 8.719 1 98.38 55 PRO B C 1
ATOM 2938 O O . PRO B 1 55 ? -20.328 16.547 7.559 1 98.38 55 PRO B O 1
ATOM 2941 N N . VAL B 1 56 ? -20.062 15.703 9.641 1 98.88 56 VAL B N 1
ATOM 2942 C CA . VAL B 1 56 ? -18.797 15.062 9.32 1 98.88 56 VAL B CA 1
ATOM 2943 C C . VAL B 1 56 ? -18.797 13.617 9.82 1 98.88 56 VAL B C 1
ATOM 2945 O O . VAL B 1 56 ? -19.578 13.266 10.711 1 98.88 56 VAL B O 1
ATOM 2948 N N . ILE B 1 57 ? -18.062 12.719 9.188 1 98.88 57 ILE B N 1
ATOM 2949 C CA . ILE B 1 57 ? -17.688 11.398 9.672 1 98.88 57 ILE B CA 1
ATOM 2950 C C . ILE B 1 57 ? -16.172 11.344 9.875 1 98.88 57 ILE B C 1
ATOM 2952 O O . ILE B 1 57 ? -15.398 11.656 8.969 1 98.88 57 ILE B O 1
ATOM 2956 N N . LEU B 1 58 ? -15.734 11.047 11.102 1 98.88 58 LEU B N 1
ATOM 2957 C CA . LEU B 1 58 ? -14.32 10.836 11.398 1 98.88 58 LEU B CA 1
ATOM 2958 C C . LEU B 1 58 ? -13.977 9.352 11.375 1 98.88 58 LEU B C 1
ATOM 2960 O O . LEU B 1 58 ? -14.711 8.531 11.922 1 98.88 58 LEU B O 1
ATOM 2964 N N . VAL B 1 59 ? -12.883 9 10.758 1 98.88 59 VAL B N 1
ATOM 2965 C CA . VAL B 1 59 ? -12.43 7.617 10.797 1 98.88 59 VAL B CA 1
ATOM 2966 C C . VAL B 1 59 ? -10.898 7.578 10.867 1 98.88 59 VAL B C 1
ATOM 2968 O O . VAL B 1 59 ? -10.227 8.367 10.203 1 98.88 59 VAL B O 1
ATOM 2971 N N . MET B 1 60 ? -10.375 6.715 11.719 1 98.5 60 MET B N 1
ATOM 2972 C CA . MET B 1 60 ? -8.938 6.488 11.852 1 98.5 60 MET B CA 1
ATOM 2973 C C . MET B 1 60 ? -8.477 5.383 10.906 1 98.5 60 MET B C 1
ATOM 2975 O O . MET B 1 60 ? -9.078 4.312 10.844 1 98.5 60 MET B O 1
ATOM 2979 N N . THR B 1 61 ? -7.418 5.551 10.188 1 97.75 61 THR B N 1
ATOM 2980 C CA . THR B 1 61 ? -6.996 4.598 9.164 1 97.75 61 THR B CA 1
ATOM 2981 C C . THR B 1 61 ? -6.031 3.57 9.75 1 97.75 61 THR B C 1
ATOM 2983 O O . THR B 1 61 ? -6.051 2.4 9.359 1 97.75 61 THR B O 1
ATOM 2986 N N . GLY B 1 62 ? -5.207 3.973 10.641 1 95.25 62 GLY B N 1
ATOM 2987 C CA . GLY B 1 62 ? -3.965 3.268 10.906 1 95.25 62 GLY B CA 1
ATOM 2988 C C . GLY B 1 62 ? -2.826 3.705 10.008 1 95.25 62 GLY B C 1
ATOM 2989 O O . GLY B 1 62 ? -3.055 4.336 8.969 1 95.25 62 GLY B O 1
ATOM 2990 N N . LEU B 1 63 ? -1.681 3.268 10.344 1 95.06 63 LEU B N 1
ATOM 2991 C CA . LEU B 1 63 ? -0.511 3.762 9.625 1 95.06 63 LEU B CA 1
ATOM 2992 C C . LEU B 1 63 ? -0.371 3.068 8.273 1 95.06 63 LEU B C 1
ATOM 2994 O O . LEU B 1 63 ? -0.799 1.923 8.109 1 95.06 63 LEU B O 1
ATOM 2998 N N . SER B 1 64 ? 0.21 3.852 7.359 1 96.25 64 SER B N 1
ATOM 2999 C CA . SER B 1 64 ? 0.817 3.434 6.102 1 96.25 64 SER B CA 1
ATOM 3000 C C . SER B 1 64 ? -0.236 3.258 5.012 1 96.25 64 SER B C 1
ATOM 3002 O O . SER B 1 64 ? -1.421 3.512 5.238 1 96.25 64 SER B O 1
ATOM 3004 N N . MET B 1 65 ? 0.198 2.932 3.838 1 98.62 65 MET B N 1
ATOM 3005 C CA . MET B 1 65 ? -0.508 3.068 2.566 1 98.62 65 MET B CA 1
ATOM 3006 C C . MET B 1 65 ? -1.697 2.117 2.5 1 98.62 65 MET B C 1
ATOM 3008 O O . MET B 1 65 ? -2.789 2.51 2.086 1 98.62 65 MET B O 1
ATOM 3012 N N . ILE B 1 66 ? -1.542 0.881 2.971 1 98.62 66 ILE B N 1
ATOM 3013 C CA . ILE B 1 66 ? -2.559 -0.155 2.828 1 98.62 66 ILE B CA 1
ATOM 3014 C C . ILE B 1 66 ? -3.775 0.194 3.684 1 98.62 66 ILE B C 1
ATOM 3016 O O . ILE B 1 66 ? -4.902 0.217 3.188 1 98.62 66 ILE B O 1
ATOM 3020 N N . ASN B 1 67 ? -3.568 0.568 4.91 1 98.5 67 ASN B N 1
ATOM 3021 C CA . ASN B 1 67 ? -4.66 0.893 5.82 1 98.5 67 ASN B CA 1
ATOM 3022 C C . ASN B 1 67 ? -5.383 2.168 5.398 1 98.5 67 ASN B C 1
ATOM 3024 O O . ASN B 1 67 ? -6.609 2.248 5.484 1 98.5 67 ASN B O 1
ATOM 3028 N N . ALA B 1 68 ? -4.613 3.146 4.988 1 98.81 68 ALA B N 1
ATOM 3029 C CA . ALA B 1 68 ? -5.227 4.391 4.527 1 98.81 68 ALA B CA 1
ATOM 3030 C C . ALA B 1 68 ? -6.137 4.141 3.332 1 98.81 68 ALA B C 1
ATOM 3032 O O . ALA B 1 68 ? -7.238 4.695 3.256 1 98.81 68 ALA B O 1
ATOM 3033 N N . ALA B 1 69 ? -5.695 3.303 2.428 1 98.75 69 ALA B N 1
ATOM 3034 C CA . ALA B 1 69 ? -6.477 2.992 1.233 1 98.75 69 ALA B CA 1
ATOM 3035 C C . ALA B 1 69 ? -7.766 2.26 1.598 1 98.75 69 ALA B C 1
ATOM 3037 O O . ALA B 1 69 ? -8.852 2.645 1.16 1 98.75 69 ALA B O 1
ATOM 3038 N N . ILE B 1 70 ? -7.637 1.232 2.459 1 98.56 70 ILE B N 1
ATOM 3039 C CA . ILE B 1 70 ? -8.773 0.398 2.84 1 98.56 70 ILE B CA 1
ATOM 3040 C C . ILE B 1 70 ? -9.82 1.246 3.562 1 98.56 70 ILE B C 1
ATOM 3042 O O . ILE B 1 70 ? -11.008 1.196 3.232 1 98.56 70 ILE B O 1
ATOM 3046 N N . THR B 1 71 ? -9.367 2.029 4.465 1 98.81 71 THR B N 1
ATOM 3047 C CA . THR B 1 71 ? -10.266 2.816 5.301 1 98.81 71 THR B CA 1
ATOM 3048 C C . THR B 1 71 ? -10.984 3.881 4.473 1 98.81 71 THR B C 1
ATOM 3050 O O . THR B 1 71 ? -12.195 4.07 4.609 1 98.81 71 THR B O 1
ATOM 3053 N N . THR B 1 72 ? -10.219 4.555 3.623 1 98.94 72 THR B N 1
ATOM 3054 C CA . THR B 1 72 ? -10.82 5.566 2.764 1 98.94 72 THR B CA 1
ATOM 3055 C C . THR B 1 72 ? -11.852 4.938 1.829 1 98.94 72 THR B C 1
ATOM 3057 O O . THR B 1 72 ? -12.945 5.469 1.657 1 98.94 72 THR B O 1
ATOM 3060 N N . GLN B 1 73 ? -11.523 3.812 1.251 1 98.81 73 GLN B N 1
ATOM 3061 C CA . GLN B 1 73 ? -12.445 3.117 0.358 1 98.81 73 GLN B CA 1
ATOM 3062 C C . GLN B 1 73 ? -13.711 2.697 1.095 1 98.81 73 GLN B C 1
ATOM 3064 O O . GLN B 1 73 ? -14.812 2.824 0.562 1 98.81 73 GLN B O 1
ATOM 3069 N N . LEU B 1 74 ? -13.57 2.174 2.32 1 98.69 74 LEU B N 1
ATOM 3070 C CA . LEU B 1 74 ? -14.727 1.791 3.119 1 98.69 74 LEU B CA 1
ATOM 3071 C C . LEU B 1 74 ? -15.625 2.994 3.385 1 98.69 74 LEU B C 1
ATOM 3073 O O . LEU B 1 74 ? -16.844 2.902 3.252 1 98.69 74 LEU B O 1
ATOM 3077 N N . LEU B 1 75 ? -14.992 4.102 3.762 1 98.88 75 LEU B N 1
ATOM 3078 C CA . LEU B 1 75 ? -15.742 5.328 4.008 1 98.88 75 LEU B CA 1
ATOM 3079 C C . LEU B 1 75 ? -16.578 5.707 2.797 1 98.88 75 LEU B C 1
ATOM 3081 O O . LEU B 1 75 ? -17.781 5.945 2.924 1 98.88 75 LEU B O 1
ATOM 3085 N N . LEU B 1 76 ? -15.992 5.668 1.612 1 98.75 76 LEU B N 1
ATOM 3086 C CA . LEU B 1 76 ? -16.641 6.152 0.399 1 98.75 76 LEU B CA 1
ATOM 3087 C C . LEU B 1 76 ? -17.656 5.137 -0.119 1 98.75 76 LEU B C 1
ATOM 3089 O O . LEU B 1 76 ? -18.609 5.5 -0.818 1 98.75 76 LEU B O 1
ATOM 3093 N N . SER B 1 77 ? -17.453 3.865 0.241 1 97.75 77 SER B N 1
ATOM 3094 C CA . SER B 1 77 ? -18.344 2.816 -0.247 1 97.75 77 SER B CA 1
ATOM 3095 C C . SER B 1 77 ? -19.562 2.67 0.646 1 97.75 77 SER B C 1
ATOM 3097 O O . SER B 1 77 ? -20.641 2.26 0.182 1 97.75 77 SER B O 1
ATOM 3099 N N . GLN B 1 78 ? -19.438 3.031 1.935 1 97.62 78 GLN B N 1
ATOM 3100 C CA . GLN B 1 78 ? -20.5 2.715 2.893 1 97.62 78 GLN B CA 1
ATOM 3101 C C . GLN B 1 78 ? -21.344 3.941 3.189 1 97.62 78 GLN B C 1
ATOM 3103 O O . GLN B 1 78 ? -22.516 3.814 3.547 1 97.62 78 GLN B O 1
ATOM 3108 N N . PHE B 1 79 ? -20.781 5.125 3.041 1 98.44 79 PHE B N 1
ATOM 3109 C CA . PHE B 1 79 ? -21.5 6.305 3.508 1 98.44 79 PHE B CA 1
ATOM 3110 C C . PHE B 1 79 ? -21.656 7.32 2.383 1 98.44 79 PHE B C 1
ATOM 3112 O O . PHE B 1 79 ? -20.938 7.262 1.379 1 98.44 79 PHE B O 1
ATOM 3119 N N . ASP B 1 80 ? -22.656 8.164 2.496 1 98.5 80 ASP B N 1
ATOM 3120 C CA . ASP B 1 80 ? -22.875 9.273 1.574 1 98.5 80 ASP B CA 1
ATOM 3121 C C . ASP B 1 80 ? -21.922 10.43 1.871 1 98.5 80 ASP B C 1
ATOM 3123 O O . ASP B 1 80 ? -22.188 11.258 2.736 1 98.5 80 ASP B O 1
ATOM 3127 N N . ILE B 1 81 ? -20.828 10.555 1.097 1 98.88 81 ILE B N 1
ATOM 3128 C CA . ILE B 1 81 ? -19.734 11.469 1.371 1 98.88 81 ILE B CA 1
ATOM 3129 C C . ILE B 1 81 ? -19.656 12.531 0.271 1 98.88 81 ILE B C 1
ATOM 3131 O O . ILE B 1 81 ? -19.641 12.195 -0.917 1 98.88 81 ILE B O 1
ATOM 3135 N N . GLU B 1 82 ? -19.562 13.766 0.63 1 98.56 82 GLU B N 1
ATOM 3136 C CA . GLU B 1 82 ? -19.484 14.836 -0.36 1 98.56 82 GLU B CA 1
ATOM 3137 C C . GLU B 1 82 ? -18.031 15.219 -0.652 1 98.56 82 GLU B C 1
ATOM 3139 O O . GLU B 1 82 ? -17.75 15.875 -1.654 1 98.56 82 GLU B O 1
ATOM 3144 N N . GLY B 1 83 ? -17.141 14.883 0.184 1 98.81 83 GLY B N 1
ATOM 3145 C CA . GLY B 1 83 ? -15.719 15.18 0.069 1 98.81 83 GLY B CA 1
ATOM 3146 C C . GLY B 1 83 ? -14.898 14.625 1.217 1 98.81 83 GLY B C 1
ATOM 3147 O O . GLY B 1 83 ? -15.453 14.156 2.215 1 98.81 83 GLY B O 1
ATOM 3148 N N . VAL B 1 84 ? -13.609 14.641 1.029 1 99 84 VAL B N 1
ATOM 3149 C CA . VAL B 1 84 ? -12.711 14.078 2.031 1 99 84 VAL B CA 1
ATOM 3150 C C . VAL B 1 84 ? -11.672 15.125 2.438 1 99 84 VAL B C 1
ATOM 3152 O O . VAL B 1 84 ? -11.109 15.812 1.584 1 99 84 VAL B O 1
ATOM 3155 N N . VAL B 1 85 ? -11.508 15.297 3.727 1 98.94 85 VAL B N 1
ATOM 3156 C CA . VAL B 1 85 ? -10.359 16 4.293 1 98.94 85 VAL B CA 1
ATOM 3157 C C . VAL B 1 85 ? -9.453 15.023 5.02 1 98.94 85 VAL B C 1
ATOM 3159 O O . VAL B 1 85 ? -9.867 14.367 5.977 1 98.94 85 VAL B O 1
ATOM 3162 N N . HIS B 1 86 ? -8.289 14.867 4.48 1 98.94 86 HIS B N 1
ATOM 3163 C CA . HIS B 1 86 ? -7.258 14.125 5.191 1 98.94 86 HIS B CA 1
ATOM 3164 C C . HIS B 1 86 ? -6.285 15.062 5.891 1 98.94 86 HIS B C 1
ATOM 3166 O O . HIS B 1 86 ? -5.82 16.047 5.297 1 98.94 86 HIS B O 1
ATOM 3172 N N . TYR B 1 87 ? -6.023 14.773 7.148 1 98.88 87 TYR B N 1
ATOM 3173 C CA . TYR B 1 87 ? -5.117 15.664 7.863 1 98.88 87 TYR B CA 1
ATOM 3174 C C . TYR B 1 87 ? -4.25 14.891 8.844 1 98.88 87 TYR B C 1
ATOM 3176 O O . TYR B 1 87 ? -4.488 13.703 9.094 1 98.88 87 TYR B O 1
ATOM 3184 N N . GLY B 1 88 ? -3.305 15.539 9.367 1 97.88 88 GLY B N 1
ATOM 3185 C CA . GLY B 1 88 ? -2.375 14.977 10.336 1 97.88 88 GLY B CA 1
ATOM 3186 C C . GLY B 1 88 ? -1.027 15.672 10.344 1 97.88 88 GLY B C 1
ATOM 3187 O O . GLY B 1 88 ? -0.953 16.891 10.195 1 97.88 88 GLY B O 1
ATOM 3188 N N . ILE B 1 89 ? 0.009 14.891 10.672 1 96.31 89 ILE B N 1
ATOM 3189 C CA . ILE B 1 89 ? 1.358 15.445 10.727 1 96.31 89 ILE B CA 1
ATOM 3190 C C . ILE B 1 89 ? 2.229 14.789 9.656 1 96.31 89 ILE B C 1
ATOM 3192 O O . ILE B 1 89 ? 1.866 13.742 9.109 1 96.31 89 ILE B O 1
ATOM 3196 N N . ALA B 1 90 ? 3.281 15.367 9.289 1 96.38 90 ALA B N 1
ATOM 3197 C CA . ALA B 1 90 ? 4.191 14.875 8.258 1 96.38 90 ALA B CA 1
ATOM 3198 C C . ALA B 1 90 ? 5.617 15.352 8.516 1 96.38 90 ALA B C 1
ATOM 3200 O O . ALA B 1 90 ? 5.832 16.359 9.188 1 96.38 90 ALA B O 1
ATOM 3201 N N . GLY B 1 91 ? 6.562 14.531 8.016 1 93.62 91 GLY B N 1
ATOM 3202 C CA . GLY B 1 91 ? 7.895 15.086 7.828 1 93.62 91 GLY B CA 1
ATOM 3203 C C . GLY B 1 91 ? 7.992 16.016 6.637 1 93.62 91 GLY B C 1
ATOM 3204 O O . GLY B 1 91 ? 6.992 16.297 5.969 1 93.62 91 GLY B O 1
ATOM 3205 N N . HIS B 1 92 ? 9.141 16.562 6.465 1 93.44 92 HIS B N 1
ATOM 3206 C CA . HIS B 1 92 ? 9.281 17.438 5.305 1 93.44 92 HIS B CA 1
ATOM 3207 C C . HIS B 1 92 ? 10.703 17.422 4.77 1 93.44 92 HIS B C 1
ATOM 3209 O O . HIS B 1 92 ? 11.633 17 5.461 1 93.44 92 HIS B O 1
ATOM 3215 N N . ALA B 1 93 ? 10.812 17.828 3.498 1 94 93 ALA B N 1
ATOM 3216 C CA . ALA B 1 93 ? 12.094 17.875 2.793 1 94 93 ALA B CA 1
ATOM 3217 C C . ALA B 1 93 ? 12.422 19.297 2.348 1 94 93 ALA B C 1
ATOM 3219 O O . ALA B 1 93 ? 13.516 19.562 1.843 1 94 93 ALA B O 1
ATOM 3220 N N . ASN B 1 94 ? 11.578 20.219 2.49 1 94.25 94 ASN B N 1
ATOM 3221 C CA . ASN B 1 94 ? 11.719 21.594 2.027 1 94.25 94 ASN B CA 1
ATOM 3222 C C . ASN B 1 94 ? 12.391 22.469 3.076 1 94.25 94 ASN B C 1
ATOM 3224 O O . ASN B 1 94 ? 11.812 22.75 4.125 1 94.25 94 ASN B O 1
ATOM 3228 N N . PRO B 1 95 ? 13.578 23.016 2.801 1 92 95 PRO B N 1
ATOM 3229 C CA . PRO B 1 95 ? 14.328 23.766 3.814 1 92 95 PRO B CA 1
ATOM 3230 C C . PRO B 1 95 ? 13.68 25.094 4.164 1 92 95 PRO B C 1
ATOM 3232 O O . PRO B 1 95 ? 14.047 25.734 5.16 1 92 95 PRO B O 1
ATOM 3235 N N . SER B 1 96 ? 12.781 25.547 3.414 1 93.06 96 SER B N 1
ATOM 3236 C CA . SER B 1 96 ? 12.156 26.844 3.666 1 93.06 96 SER B CA 1
ATOM 3237 C C . SER B 1 96 ? 11.016 26.719 4.672 1 93.06 96 SER B C 1
ATOM 3239 O O . SER B 1 96 ? 10.453 27.734 5.102 1 93.06 96 SER B O 1
ATOM 3241 N N . LEU B 1 97 ? 10.641 25.5 5.051 1 94.12 97 LEU B N 1
ATOM 3242 C CA . LEU B 1 97 ? 9.547 25.266 5.984 1 94.12 97 LEU B CA 1
ATOM 3243 C C . LEU B 1 97 ? 10.078 24.953 7.375 1 94.12 97 LEU B C 1
ATOM 3245 O O . LEU B 1 97 ? 11.25 24.578 7.531 1 94.12 97 LEU B O 1
ATOM 3249 N N . SER B 1 98 ? 9.211 25.109 8.352 1 90.56 98 SER B N 1
ATOM 3250 C CA . SER B 1 98 ? 9.641 24.938 9.734 1 90.56 98 SER B CA 1
ATOM 3251 C C . SER B 1 98 ? 8.68 24.047 10.508 1 90.56 98 SER B C 1
ATOM 3253 O O . SER B 1 98 ? 7.547 23.812 10.078 1 90.56 98 SER B O 1
ATOM 3255 N N . LEU B 1 99 ? 9.195 23.609 11.586 1 91.19 99 LEU B N 1
ATOM 3256 C CA . LEU B 1 99 ? 8.414 22.797 12.508 1 91.19 99 LEU B CA 1
ATOM 3257 C C . LEU B 1 99 ? 7.082 23.469 12.836 1 91.19 99 LEU B C 1
ATOM 3259 O O . LEU B 1 99 ? 7.035 24.672 13.07 1 91.19 99 LEU B O 1
ATOM 3263 N N . ALA B 1 100 ? 6.016 22.734 12.797 1 94.06 100 ALA B N 1
ATOM 3264 C CA . ALA B 1 100 ? 4.652 23.094 13.195 1 94.06 100 ALA B CA 1
ATOM 3265 C C . ALA B 1 100 ? 3.992 23.984 12.156 1 94.06 100 ALA B C 1
ATOM 3267 O O . ALA B 1 100 ? 2.822 24.344 12.297 1 94.06 100 ALA B O 1
ATOM 3268 N N . ASP B 1 101 ? 4.711 24.344 11.062 1 96.25 101 ASP B N 1
ATOM 3269 C CA . ASP B 1 101 ? 4.008 24.906 9.914 1 96.25 101 ASP B CA 1
ATOM 3270 C C . ASP B 1 101 ? 2.934 23.953 9.406 1 96.25 101 ASP B C 1
ATOM 3272 O O . ASP B 1 101 ? 3.074 22.734 9.523 1 96.25 101 ASP B O 1
ATOM 3276 N N . VAL B 1 102 ? 1.875 24.516 8.953 1 98.5 102 VAL B N 1
ATOM 3277 C CA . VAL B 1 102 ? 0.868 23.719 8.266 1 98.5 102 VAL B CA 1
ATOM 3278 C C . VAL B 1 102 ? 1.058 23.844 6.754 1 98.5 102 VAL B C 1
ATOM 3280 O O . VAL B 1 102 ? 1.234 24.953 6.23 1 98.5 102 VAL B O 1
ATOM 3283 N N . VAL B 1 103 ? 1.091 22.719 6.074 1 98.69 103 VAL B N 1
ATOM 3284 C CA . VAL B 1 103 ? 1.311 22.719 4.633 1 98.69 103 VAL B CA 1
ATOM 3285 C C . VAL B 1 103 ? 0.12 22.078 3.928 1 98.69 103 VAL B C 1
ATOM 3287 O O . VAL B 1 103 ? -0.457 21.109 4.426 1 98.69 103 VAL B O 1
ATOM 3290 N N . ILE B 1 104 ? -0.261 22.609 2.781 1 98.94 104 ILE B N 1
ATOM 3291 C CA . ILE B 1 104 ? -1.361 22.141 1.949 1 98.94 104 ILE B CA 1
ATOM 3292 C C . ILE B 1 104 ? -0.882 21.969 0.509 1 98.94 104 ILE B C 1
ATOM 3294 O O . ILE B 1 104 ? -0.885 22.922 -0.271 1 98.94 104 ILE B O 1
ATOM 3298 N N . PRO B 1 105 ? -0.481 20.781 0.126 1 98.88 105 PRO B N 1
ATOM 3299 C CA . PRO B 1 105 ? 0.022 20.547 -1.229 1 98.88 105 PRO B CA 1
ATOM 3300 C C . PRO B 1 105 ? -1.09 20.531 -2.277 1 98.88 105 PRO B C 1
ATOM 3302 O O . PRO B 1 105 ? -2.188 20.031 -2.008 1 98.88 105 PRO B O 1
ATOM 3305 N N . GLN B 1 106 ? -0.725 20.938 -3.49 1 98.88 106 GLN B N 1
ATOM 3306 C CA . GLN B 1 106 ? -1.633 20.875 -4.633 1 98.88 106 GLN B CA 1
ATOM 3307 C C . GLN B 1 106 ? -1.69 19.453 -5.211 1 98.88 106 GLN B C 1
ATOM 3309 O O . GLN B 1 106 ? -2.729 19.031 -5.727 1 98.88 106 GLN B O 1
ATOM 3314 N N . TYR B 1 107 ? -0.576 18.719 -5.219 1 98.94 107 TYR B N 1
ATOM 3315 C CA . TYR B 1 107 ? -0.482 17.391 -5.785 1 98.94 107 TYR B CA 1
ATOM 3316 C C . TYR B 1 107 ? 0.115 16.406 -4.777 1 98.94 107 TYR B C 1
ATOM 3318 O O . TYR B 1 107 ? 1 16.766 -4 1 98.94 107 TYR B O 1
ATOM 3326 N N . TRP B 1 108 ? -0.336 15.227 -4.82 1 98.94 108 TRP B N 1
ATOM 3327 C CA . TRP B 1 108 ? 0.229 14.156 -4.008 1 98.94 108 TRP B CA 1
ATOM 3328 C C . TRP B 1 108 ? 0.677 12.984 -4.883 1 98.94 108 TRP B C 1
ATOM 3330 O O . TRP B 1 108 ? 0.004 12.641 -5.855 1 98.94 108 TRP B O 1
ATOM 3340 N N . SER B 1 109 ? 1.759 12.32 -4.527 1 98.88 109 SER B N 1
ATOM 3341 C CA . SER B 1 109 ? 2.236 11.141 -5.238 1 98.88 109 SER B CA 1
ATOM 3342 C C . SER B 1 109 ? 2.588 10.016 -4.273 1 98.88 109 SER B C 1
ATOM 3344 O O . SER B 1 109 ? 2.891 10.266 -3.104 1 98.88 109 SER B O 1
ATOM 3346 N N . HIS B 1 110 ? 2.434 8.789 -4.711 1 98.81 110 HIS B N 1
ATOM 3347 C CA . HIS B 1 110 ? 3.027 7.625 -4.066 1 98.81 110 HIS B CA 1
ATOM 3348 C C . HIS B 1 110 ? 4.445 7.379 -4.574 1 98.81 110 HIS B C 1
ATOM 3350 O O . HIS B 1 110 ? 4.641 7.012 -5.734 1 98.81 110 HIS B O 1
ATOM 3356 N N . SER B 1 111 ? 5.418 7.535 -3.729 1 98.38 111 SER B N 1
ATOM 3357 C CA . SER B 1 111 ? 6.797 7.516 -4.199 1 98.38 111 SER B CA 1
ATOM 3358 C C . SER B 1 111 ? 7.469 6.18 -3.895 1 98.38 111 SER B C 1
ATOM 3360 O O . SER B 1 111 ? 8.695 6.098 -3.82 1 98.38 111 SER B O 1
ATOM 3362 N N . ALA B 1 112 ? 6.645 5.18 -3.658 1 98.31 112 ALA B N 1
ATOM 3363 C CA . ALA B 1 112 ? 7.273 3.896 -3.352 1 98.31 112 ALA B CA 1
ATOM 3364 C C . ALA B 1 112 ? 6.66 2.775 -4.188 1 98.31 112 ALA B C 1
ATOM 3366 O O . ALA B 1 112 ? 6.621 1.622 -3.756 1 98.31 112 ALA B O 1
ATOM 3367 N N . LEU B 1 113 ? 6.07 3.016 -5.273 1 98.62 113 LEU B N 1
ATOM 3368 C CA . LEU B 1 113 ? 5.918 2.047 -6.352 1 98.62 113 LEU B CA 1
ATOM 3369 C C . LEU B 1 113 ? 7.129 2.078 -7.281 1 98.62 113 LEU B C 1
ATOM 3371 O O . LEU B 1 113 ? 7.391 3.094 -7.93 1 98.62 113 LEU B O 1
ATOM 3375 N N . TRP B 1 114 ? 7.836 0.91 -7.293 1 98.69 114 TRP B N 1
ATOM 3376 C CA . TRP B 1 114 ? 9.156 0.963 -7.914 1 98.69 114 TRP B CA 1
ATOM 3377 C C . TRP B 1 114 ? 9.32 -0.154 -8.938 1 98.69 114 TRP B C 1
ATOM 3379 O O . TRP B 1 114 ? 8.703 -1.214 -8.82 1 98.69 114 TRP B O 1
ATOM 3389 N N . SER B 1 115 ? 10.047 0.081 -10 1 97.69 115 SER B N 1
ATOM 3390 C CA . SER B 1 115 ? 10.773 -0.926 -10.766 1 97.69 115 SER B CA 1
ATOM 3391 C C . SER B 1 115 ? 12.25 -0.952 -10.391 1 97.69 115 SER B C 1
ATOM 3393 O O . SER B 1 115 ? 12.984 -0.005 -10.672 1 97.69 115 SER B O 1
ATOM 3395 N N . TRP B 1 116 ? 12.594 -1.944 -9.656 1 97.88 116 TRP B N 1
ATOM 3396 C CA . TRP B 1 116 ? 13.984 -2.057 -9.219 1 97.88 116 TRP B CA 1
ATOM 3397 C C . TRP B 1 116 ? 14.844 -2.711 -10.289 1 97.88 116 TRP B C 1
ATOM 3399 O O . TRP B 1 116 ? 14.773 -3.926 -10.492 1 97.88 116 TRP B O 1
ATOM 3409 N N . GLN B 1 117 ? 15.703 -1.963 -10.906 1 97.19 117 GLN B N 1
ATOM 3410 C CA . GLN B 1 117 ? 16.391 -2.301 -12.148 1 97.19 117 GLN B CA 1
ATOM 3411 C C . GLN B 1 117 ? 17.5 -3.312 -11.898 1 97.19 117 GLN B C 1
ATOM 3413 O O . GLN B 1 117 ? 18.234 -3.215 -10.906 1 97.19 117 GLN B O 1
ATOM 3418 N N . ARG B 1 118 ? 17.672 -4.188 -12.805 1 95.88 118 ARG B N 1
ATOM 3419 C CA . ARG B 1 118 ? 18.766 -5.168 -12.797 1 95.88 118 ARG B CA 1
ATOM 3420 C C . ARG B 1 118 ? 20.125 -4.477 -12.789 1 95.88 118 ARG B C 1
ATOM 3422 O O . ARG B 1 118 ? 20.328 -3.486 -13.492 1 95.88 118 ARG B O 1
ATOM 3429 N N . TYR B 1 119 ? 20.969 -5.066 -12.008 1 96.44 119 TYR B N 1
ATOM 3430 C CA . TYR B 1 119 ? 22.344 -4.559 -12.039 1 96.44 119 TYR B CA 1
ATOM 3431 C C . TYR B 1 119 ? 22.953 -4.754 -13.414 1 96.44 119 TYR B C 1
ATOM 3433 O O . TYR B 1 119 ? 22.797 -5.809 -14.039 1 96.44 119 TYR B O 1
ATOM 3441 N N . GLY B 1 120 ? 23.672 -3.773 -13.906 1 94.69 120 GLY B N 1
ATOM 3442 C CA . GLY B 1 120 ? 24.266 -3.822 -15.234 1 94.69 120 GLY B CA 1
ATOM 3443 C C . GLY B 1 120 ? 23.484 -3.018 -16.266 1 94.69 120 GLY B C 1
ATOM 3444 O O . GLY B 1 120 ? 24.047 -2.619 -17.297 1 94.69 120 GLY B O 1
ATOM 3445 N N . ASN B 1 121 ? 22.172 -2.822 -16.016 1 96.19 121 ASN B N 1
ATOM 3446 C CA . ASN B 1 121 ? 21.375 -1.966 -16.875 1 96.19 121 ASN B CA 1
ATOM 3447 C C . ASN B 1 121 ? 21.438 -0.506 -16.438 1 96.19 121 ASN B C 1
ATOM 3449 O O . ASN B 1 121 ? 21.672 -0.215 -15.266 1 96.19 121 ASN B O 1
ATOM 3453 N N . GLY B 1 122 ? 21.281 0.403 -17.422 1 96.5 122 GLY B N 1
ATOM 3454 C CA . GLY B 1 122 ? 21.266 1.832 -17.156 1 96.5 122 GLY B CA 1
ATOM 3455 C C . GLY B 1 122 ? 19.969 2.5 -17.578 1 96.5 122 GLY B C 1
ATOM 3456 O O . GLY B 1 122 ? 19 1.824 -17.922 1 96.5 122 GLY B O 1
ATOM 3457 N N . PRO B 1 123 ? 19.953 3.838 -17.469 1 96 123 PRO B N 1
ATOM 3458 C CA . PRO B 1 123 ? 18.734 4.613 -17.75 1 96 123 PRO B CA 1
ATOM 3459 C C . PRO B 1 123 ? 18.219 4.41 -19.172 1 96 123 PRO B C 1
ATOM 3461 O O . PRO B 1 123 ? 17.031 4.664 -19.438 1 96 123 PRO B O 1
ATOM 3464 N N . GLU B 1 124 ? 19.047 3.949 -20.109 1 96.75 124 GLU B N 1
ATOM 3465 C CA . GLU B 1 124 ? 18.625 3.803 -21.5 1 96.75 124 GLU B CA 1
ATOM 3466 C C . GLU B 1 124 ? 18.047 2.42 -21.75 1 96.75 124 GLU B C 1
ATOM 3468 O O . GLU B 1 124 ? 17.438 2.18 -22.812 1 96.75 124 GLU B O 1
ATOM 3473 N N . ASP B 1 125 ? 18.219 1.57 -20.781 1 96.81 125 ASP B N 1
ATOM 3474 C CA . ASP B 1 125 ? 17.688 0.214 -20.938 1 96.81 125 ASP B CA 1
ATOM 3475 C C . ASP B 1 125 ? 16.219 0.147 -20.578 1 96.81 125 ASP B C 1
ATOM 3477 O O . ASP B 1 125 ? 15.805 0.645 -19.531 1 96.81 125 ASP B O 1
ATOM 3481 N N . GLU B 1 126 ? 15.445 -0.509 -21.438 1 95.5 126 GLU B N 1
ATOM 3482 C CA . GLU B 1 126 ? 14.008 -0.633 -21.25 1 95.5 126 GLU B CA 1
ATOM 3483 C C . GLU B 1 126 ? 13.688 -1.364 -19.938 1 95.5 126 GLU B C 1
ATOM 3485 O O . GLU B 1 126 ? 14.352 -2.348 -19.594 1 95.5 126 GLU B O 1
ATOM 3490 N N . LEU B 1 127 ? 12.68 -0.817 -19.203 1 94.88 127 LEU B N 1
ATOM 3491 C CA . LEU B 1 127 ? 12.203 -1.49 -18 1 94.88 127 LEU B CA 1
ATOM 3492 C C . LEU B 1 127 ? 11.281 -2.65 -18.359 1 94.88 127 LEU B C 1
ATOM 3494 O O . LEU B 1 127 ? 10.641 -2.637 -19.406 1 94.88 127 LEU B O 1
ATOM 3498 N N . PRO B 1 128 ? 11.242 -3.639 -17.438 1 89.25 128 PRO B N 1
ATOM 3499 C CA . PRO B 1 128 ? 10.188 -4.641 -17.625 1 89.25 128 PRO B CA 1
ATOM 3500 C C . PRO B 1 128 ? 8.797 -4.02 -17.703 1 89.25 128 PRO B C 1
ATOM 3502 O O . PRO B 1 128 ? 8.5 -3.064 -16.969 1 89.25 128 PRO B O 1
ATOM 3505 N N . LEU B 1 129 ? 7.914 -4.5 -18.609 1 88.12 129 LEU B N 1
ATOM 3506 C CA . LEU B 1 129 ? 6.516 -4.117 -18.781 1 88.12 129 LEU B CA 1
ATOM 3507 C C . LEU B 1 129 ? 6.398 -2.697 -19.328 1 88.12 129 LEU B C 1
ATOM 3509 O O . LEU B 1 129 ? 5.305 -2.133 -19.359 1 88.12 129 LEU B O 1
ATOM 3513 N N . GLU B 1 130 ? 7.531 -2.074 -19.703 1 93.25 130 GLU B N 1
ATOM 3514 C CA . GLU B 1 130 ? 7.488 -0.728 -20.266 1 93.25 130 GLU B CA 1
ATOM 3515 C C . GLU B 1 130 ? 6.809 -0.721 -21.625 1 93.25 130 GLU B C 1
ATOM 3517 O O . GLU B 1 130 ? 5.98 0.149 -21.922 1 93.25 130 GLU B O 1
ATOM 3522 N N . LYS B 1 131 ? 7.121 -1.672 -22.422 1 90.06 131 LYS B N 1
ATOM 3523 C CA . LYS B 1 131 ? 6.574 -1.771 -23.781 1 90.06 131 LYS B CA 1
ATOM 3524 C C . LYS B 1 131 ? 5.059 -1.959 -23.734 1 90.06 131 LYS B C 1
ATOM 3526 O O . LYS B 1 131 ? 4.355 -1.523 -24.656 1 90.06 131 LYS B O 1
ATOM 3531 N N . ASP B 1 132 ? 4.609 -2.578 -22.656 1 86.56 132 ASP B N 1
ATOM 3532 C CA . ASP B 1 132 ? 3.182 -2.848 -22.5 1 86.56 132 ASP B CA 1
ATOM 3533 C C . ASP B 1 132 ? 2.453 -1.64 -21.906 1 86.56 132 ASP B C 1
ATOM 3535 O O . ASP B 1 132 ? 1.228 -1.653 -21.781 1 86.56 132 ASP B O 1
ATOM 3539 N N . GLY B 1 133 ? 3.223 -0.577 -21.531 1 89.31 133 GLY B N 1
ATOM 3540 C CA . GLY B 1 133 ? 2.633 0.646 -21.016 1 89.31 133 GLY B CA 1
ATOM 3541 C C . GLY B 1 133 ? 2.41 0.609 -19.516 1 89.31 133 GLY B C 1
ATOM 3542 O O . GLY B 1 133 ? 1.755 1.492 -18.953 1 89.31 133 GLY B O 1
ATOM 3543 N N . ASP B 1 134 ? 2.916 -0.418 -18.859 1 88.88 134 ASP B N 1
ATOM 3544 C CA . ASP B 1 134 ? 2.705 -0.562 -17.422 1 88.88 134 ASP B CA 1
ATOM 3545 C C . ASP B 1 134 ? 3.666 0.326 -16.625 1 88.88 134 ASP B C 1
ATOM 3547 O O . ASP B 1 134 ? 3.285 0.913 -15.617 1 88.88 134 ASP B O 1
ATOM 3551 N N . TYR B 1 135 ? 4.871 0.357 -17.078 1 94.5 135 TYR B N 1
ATOM 3552 C CA . TYR B 1 135 ? 5.891 1.14 -16.391 1 94.5 135 TYR B CA 1
ATOM 3553 C C . TYR B 1 135 ? 6.504 2.178 -17.328 1 94.5 135 TYR B C 1
ATOM 3555 O O . TYR B 1 135 ? 6.328 2.107 -18.547 1 94.5 135 TYR B O 1
ATOM 3563 N N . THR B 1 136 ? 7.16 3.152 -16.781 1 97.62 136 THR B N 1
ATOM 3564 C CA . THR B 1 136 ? 7.727 4.246 -17.562 1 97.62 136 THR B CA 1
ATOM 3565 C C . THR B 1 136 ? 9.07 4.68 -16.984 1 97.62 136 THR B C 1
ATOM 3567 O O . THR B 1 136 ? 9.297 4.574 -15.773 1 97.62 136 THR B O 1
ATOM 3570 N N . ARG B 1 137 ? 9.977 5.125 -17.875 1 97.75 137 ARG B N 1
ATOM 3571 C CA . ARG B 1 137 ? 11.258 5.688 -17.469 1 97.75 137 ARG B CA 1
ATOM 3572 C C . ARG B 1 137 ? 11.188 7.207 -17.375 1 97.75 137 ARG B C 1
ATOM 3574 O O . ARG B 1 137 ? 12.164 7.863 -17.016 1 97.75 137 ARG B O 1
ATOM 3581 N N . GLU B 1 138 ? 9.93 7.754 -17.516 1 97.38 138 GLU B N 1
ATOM 3582 C CA . GLU B 1 138 ? 9.766 9.195 -17.641 1 97.38 138 GLU B CA 1
ATOM 3583 C C . GLU B 1 138 ? 9.797 9.883 -16.281 1 97.38 138 GLU B C 1
ATOM 3585 O O . GLU B 1 138 ? 10.133 11.07 -16.188 1 97.38 138 GLU B O 1
ATOM 3590 N N . ILE B 1 139 ? 9.461 9.25 -15.219 1 98.12 139 ILE B N 1
ATOM 3591 C CA . ILE B 1 139 ? 9.312 9.883 -13.914 1 98.12 139 ILE B CA 1
ATOM 3592 C C . ILE B 1 139 ? 10.68 10.094 -13.273 1 98.12 139 ILE B C 1
ATOM 3594 O O . ILE B 1 139 ? 10.953 11.156 -12.711 1 98.12 139 ILE B O 1
ATOM 3598 N N . GLY B 1 140 ? 11.516 9.07 -13.422 1 97.62 140 GLY B N 1
ATOM 3599 C CA . GLY B 1 140 ? 12.867 9.188 -12.891 1 97.62 140 GLY B CA 1
ATOM 3600 C C . GLY B 1 140 ? 13.242 8.062 -11.953 1 97.62 140 GLY B C 1
ATOM 3601 O O . GLY B 1 140 ? 12.43 7.164 -11.695 1 97.62 140 GLY B O 1
ATOM 3602 N N . TYR B 1 141 ? 14.516 8.055 -11.547 1 98.38 141 TYR B N 1
ATOM 3603 C CA . TYR B 1 141 ? 15.055 6.98 -10.727 1 98.38 141 TYR B CA 1
ATOM 3604 C C . TYR B 1 141 ? 16.062 7.52 -9.711 1 98.38 141 TYR B C 1
ATOM 3606 O O . TYR B 1 141 ? 16.516 8.656 -9.836 1 98.38 141 TYR B O 1
ATOM 3614 N N . LEU B 1 142 ? 16.297 6.82 -8.672 1 98.44 142 LEU B N 1
ATOM 3615 C CA . LEU B 1 142 ? 17.406 6.992 -7.746 1 98.44 142 LEU B CA 1
ATOM 3616 C C . LEU B 1 142 ? 18.516 5.98 -8.031 1 98.44 142 LEU B C 1
ATOM 3618 O O . LEU B 1 142 ? 18.25 4.777 -8.109 1 98.44 142 LEU B O 1
ATOM 3622 N N . ASN B 1 143 ? 19.688 6.449 -8.297 1 98 143 ASN B N 1
ATOM 3623 C CA . ASN B 1 143 ? 20.859 5.574 -8.414 1 98 143 ASN B CA 1
ATOM 3624 C C . ASN B 1 143 ? 21.562 5.395 -7.07 1 98 143 ASN B C 1
ATOM 3626 O O . ASN B 1 143 ? 22.156 6.34 -6.547 1 98 143 ASN B O 1
ATOM 3630 N N . VAL B 1 144 ? 21.594 4.219 -6.547 1 98.06 144 VAL B N 1
ATOM 3631 C CA . VAL B 1 144 ? 22.062 3.932 -5.195 1 98.06 144 VAL B CA 1
ATOM 3632 C C . VAL B 1 144 ? 23.547 4.27 -5.082 1 98.06 144 VAL B C 1
ATOM 3634 O O . VAL B 1 144 ? 24 4.773 -4.051 1 98.06 144 VAL B O 1
ATOM 3637 N N . ALA B 1 145 ? 24.266 4.082 -6.098 1 95.75 145 ALA B N 1
ATOM 3638 C CA . ALA B 1 145 ? 25.719 4.277 -6.078 1 95.75 145 ALA B CA 1
ATOM 3639 C C . ALA B 1 145 ? 26.062 5.746 -5.852 1 95.75 145 ALA B C 1
ATOM 3641 O O . ALA B 1 145 ? 27.141 6.062 -5.348 1 95.75 145 ALA B O 1
ATOM 3642 N N . ASN B 1 146 ? 25.172 6.645 -6.238 1 94.75 146 ASN B N 1
ATOM 3643 C CA . ASN B 1 146 ? 25.438 8.078 -6.16 1 94.75 146 ASN B CA 1
ATOM 3644 C C . ASN B 1 146 ? 25.594 8.539 -4.711 1 94.75 146 ASN B C 1
ATOM 3646 O O . ASN B 1 146 ? 26.031 9.656 -4.461 1 94.75 146 ASN B O 1
ATOM 3650 N N . TYR B 1 147 ? 25.328 7.707 -3.74 1 96 147 TYR B N 1
ATOM 3651 C CA . TYR B 1 147 ? 25.328 8.117 -2.34 1 96 147 TYR B CA 1
ATOM 3652 C C . TYR B 1 147 ? 26.484 7.477 -1.581 1 96 147 TYR B C 1
ATOM 3654 O O . TYR B 1 147 ? 26.562 7.578 -0.354 1 96 147 TYR B O 1
ATOM 3662 N N . THR B 1 148 ? 27.312 6.793 -2.283 1 93.88 148 THR B N 1
ATOM 3663 C CA . THR B 1 148 ? 28.5 6.195 -1.674 1 93.88 148 THR B CA 1
ATOM 3664 C C . THR B 1 148 ? 29.438 7.277 -1.144 1 93.88 148 THR B C 1
ATOM 3666 O O . THR B 1 148 ? 29.641 8.305 -1.795 1 93.88 148 THR B O 1
ATOM 3669 N N . THR B 1 149 ? 29.906 7.047 0.074 1 90.69 149 THR B N 1
ATOM 3670 C CA . THR B 1 149 ? 30.844 7.996 0.681 1 90.69 149 THR B CA 1
ATOM 3671 C C . THR B 1 149 ? 32.094 7.281 1.155 1 90.69 149 THR B C 1
ATOM 3673 O O . THR B 1 149 ? 32.219 6.059 1.043 1 90.69 149 THR B O 1
ATOM 3676 N N . ASN B 1 150 ? 33.031 8.094 1.653 1 84.12 150 ASN B N 1
ATOM 3677 C CA . ASN B 1 150 ? 34.344 7.617 2.1 1 84.12 150 ASN B CA 1
ATOM 3678 C C . ASN B 1 150 ? 35.094 6.949 0.965 1 84.12 150 ASN B C 1
ATOM 3680 O O . ASN B 1 150 ? 35.656 5.863 1.14 1 84.12 150 ASN B O 1
ATOM 3684 N N . VAL B 1 151 ? 34.969 7.582 -0.168 1 76.94 151 VAL B N 1
ATOM 3685 C CA . VAL B 1 151 ? 35.625 7.051 -1.353 1 76.94 151 VAL B CA 1
ATOM 3686 C C . VAL B 1 151 ? 36.906 7.848 -1.632 1 76.94 151 VAL B C 1
ATOM 3688 O O . VAL B 1 151 ? 37 9.023 -1.286 1 76.94 151 VAL B O 1
ATOM 3691 N N . THR B 1 152 ? 37.969 7.074 -1.936 1 68.69 152 THR B N 1
ATOM 3692 C CA . THR B 1 152 ? 39.188 7.742 -2.303 1 68.69 152 THR B CA 1
ATOM 3693 C C . THR B 1 152 ? 39.094 8.383 -3.684 1 68.69 152 THR B C 1
ATOM 3695 O O . THR B 1 152 ? 38.375 7.863 -4.555 1 68.69 152 THR B O 1
ATOM 3698 N N . ASP B 1 153 ? 39.656 9.5 -3.871 1 61.91 153 ASP B N 1
ATOM 3699 C CA . ASP B 1 153 ? 39.625 10.273 -5.105 1 61.91 153 ASP B CA 1
ATOM 3700 C C . ASP B 1 153 ? 39.969 9.398 -6.312 1 61.91 153 ASP B C 1
ATOM 3702 O O . ASP B 1 153 ? 40.875 8.578 -6.262 1 61.91 153 ASP B O 1
ATOM 3706 N N . GLY B 1 154 ? 39.219 9.5 -7.422 1 62.72 154 GLY B N 1
ATOM 3707 C CA . GLY B 1 154 ? 39.438 8.836 -8.695 1 62.72 154 GLY B CA 1
ATOM 3708 C C . GLY B 1 154 ? 38.844 7.457 -8.773 1 62.72 154 GLY B C 1
ATOM 3709 O O . GLY B 1 154 ? 38.875 6.812 -9.82 1 62.72 154 GLY B O 1
ATOM 3710 N N . SER B 1 155 ? 38.438 6.906 -7.629 1 60.91 155 SER B N 1
ATOM 3711 C CA . SER B 1 155 ? 37.875 5.559 -7.664 1 60.91 155 SER B CA 1
ATOM 3712 C C . SER B 1 155 ? 36.406 5.57 -8.125 1 60.91 155 SER B C 1
ATOM 3714 O O . SER B 1 155 ? 35.688 6.527 -7.852 1 60.91 155 SER B O 1
ATOM 3716 N N . SER B 1 156 ? 36.219 4.738 -9.203 1 69.88 156 SER B N 1
ATOM 3717 C CA . SER B 1 156 ? 34.844 4.582 -9.641 1 69.88 156 SER B CA 1
ATOM 3718 C C . SER B 1 156 ? 34.094 3.604 -8.75 1 69.88 156 SER B C 1
ATOM 3720 O O . SER B 1 156 ? 34.625 2.557 -8.375 1 69.88 156 SER B O 1
ATOM 3722 N N . TYR B 1 157 ? 33.062 4.043 -8.117 1 82.44 157 TYR B N 1
ATOM 3723 C CA . TYR B 1 157 ? 32.25 3.154 -7.281 1 82.44 157 TYR B CA 1
ATOM 3724 C C . TYR B 1 157 ? 30.906 2.852 -7.941 1 82.44 157 TYR B C 1
ATOM 3726 O O . TYR B 1 157 ? 30.422 3.629 -8.766 1 82.44 157 TYR B O 1
ATOM 3734 N N . ASP B 1 158 ? 30.578 1.614 -7.73 1 92.31 158 ASP B N 1
ATOM 3735 C CA . ASP B 1 158 ? 29.266 1.141 -8.164 1 92.31 158 ASP B CA 1
ATOM 3736 C C . ASP B 1 158 ? 28.531 0.448 -7.027 1 92.31 158 ASP B C 1
ATOM 3738 O O . ASP B 1 158 ? 29.047 0.354 -5.91 1 92.31 158 ASP B O 1
ATOM 3742 N N . ASN B 1 159 ? 27.281 0.183 -7.16 1 96.69 159 ASN B N 1
ATOM 3743 C CA . ASN B 1 159 ? 26.453 -0.481 -6.152 1 96.69 159 ASN B CA 1
ATOM 3744 C C . ASN B 1 159 ? 25.547 -1.525 -6.781 1 96.69 159 ASN B C 1
ATOM 3746 O O . ASN B 1 159 ? 24.828 -1.234 -7.742 1 96.69 159 ASN B O 1
ATOM 3750 N N . LEU B 1 160 ? 25.5 -2.746 -6.246 1 97.62 160 LEU B N 1
ATOM 3751 C CA . LEU B 1 160 ? 24.766 -3.875 -6.805 1 97.62 160 LEU B CA 1
ATOM 3752 C C . LEU B 1 160 ? 23.266 -3.607 -6.789 1 97.62 160 LEU B C 1
ATOM 3754 O O . LEU B 1 160 ? 22.516 -4.258 -7.512 1 97.62 160 LEU B O 1
ATOM 3758 N N . LEU B 1 161 ? 22.781 -2.662 -5.973 1 98.25 161 LEU B N 1
ATOM 3759 C CA . LEU B 1 161 ? 21.359 -2.342 -5.887 1 98.25 161 LEU B CA 1
ATOM 3760 C C . LEU B 1 161 ? 20.922 -1.492 -7.074 1 98.25 161 LEU B C 1
ATOM 3762 O O . LEU B 1 161 ? 19.734 -1.42 -7.387 1 98.25 161 LEU B O 1
ATOM 3766 N N . ASN B 1 162 ? 21.797 -0.81 -7.734 1 98.06 162 ASN B N 1
ATOM 3767 C CA . ASN B 1 162 ? 21.578 -0.148 -9.016 1 98.06 162 ASN B CA 1
ATOM 3768 C C . ASN B 1 162 ? 20.484 0.906 -8.93 1 98.06 162 ASN B C 1
ATOM 3770 O O . ASN B 1 162 ? 20.438 1.679 -7.973 1 98.06 162 ASN B O 1
ATOM 3774 N N . ASN B 1 163 ? 19.641 1.073 -9.992 1 98.5 163 ASN B N 1
ATOM 3775 C CA . ASN B 1 163 ? 18.656 2.143 -10.094 1 98.5 163 ASN B CA 1
ATOM 3776 C C . ASN B 1 163 ? 17.297 1.689 -9.609 1 98.5 163 ASN B C 1
ATOM 3778 O O . ASN B 1 163 ? 16.859 0.574 -9.906 1 98.5 163 ASN B O 1
ATOM 3782 N N . ILE B 1 164 ? 16.641 2.525 -8.844 1 98.62 164 ILE B N 1
ATOM 3783 C CA . ILE B 1 164 ? 15.25 2.355 -8.422 1 98.62 164 ILE B CA 1
ATOM 3784 C C . ILE B 1 164 ? 14.367 3.363 -9.148 1 98.62 164 ILE B C 1
ATOM 3786 O O . ILE B 1 164 ? 14.43 4.566 -8.883 1 98.62 164 ILE B O 1
ATOM 3790 N N . TRP B 1 165 ? 13.516 2.865 -10.047 1 98.75 165 TRP B N 1
ATOM 3791 C CA . TRP B 1 165 ? 12.68 3.717 -10.883 1 98.75 165 TRP B CA 1
ATOM 3792 C C . TRP B 1 165 ? 11.312 3.926 -10.242 1 98.75 165 TRP B C 1
ATOM 3794 O O . TRP B 1 165 ? 10.641 2.963 -9.867 1 98.75 165 TRP B O 1
ATOM 3804 N N . PHE B 1 166 ? 10.891 5.195 -10.133 1 98.81 166 PHE B N 1
ATOM 3805 C CA . PHE B 1 166 ? 9.555 5.52 -9.633 1 98.81 166 PHE B CA 1
ATOM 3806 C C . PHE B 1 166 ? 8.5 5.25 -10.695 1 98.81 166 PHE B C 1
ATOM 3808 O O . PHE B 1 166 ? 8.711 5.543 -11.875 1 98.81 166 PHE B O 1
ATOM 3815 N N . GLN B 1 167 ? 7.371 4.648 -10.297 1 98.75 167 GLN B N 1
ATOM 3816 C CA . GLN B 1 167 ? 6.316 4.285 -11.234 1 98.75 167 GLN B CA 1
ATOM 3817 C C . GLN B 1 167 ? 4.973 4.859 -10.805 1 98.75 167 GLN B C 1
ATOM 3819 O O . GLN B 1 167 ? 4.734 5.062 -9.609 1 98.75 167 GLN B O 1
ATOM 3824 N N . PRO B 1 168 ? 4.082 5.145 -11.75 1 98.44 168 PRO B N 1
ATOM 3825 C CA . PRO B 1 168 ? 2.725 5.566 -11.406 1 98.44 168 PRO B CA 1
ATOM 3826 C C . PRO B 1 168 ? 1.832 4.402 -10.977 1 98.44 168 PRO B C 1
ATOM 3828 O O . PRO B 1 168 ? 1.988 3.287 -11.484 1 98.44 168 PRO B O 1
ATOM 3831 N N . GLU B 1 169 ? 0.894 4.672 -10.117 1 98.25 169 GLU B N 1
ATOM 3832 C CA . GLU B 1 169 ? -0.091 3.672 -9.719 1 98.25 169 GLU B CA 1
ATOM 3833 C C . GLU B 1 169 ? -1.105 3.416 -10.828 1 98.25 169 GLU B C 1
ATOM 3835 O O . GLU B 1 169 ? -1.428 4.32 -11.602 1 98.25 169 GLU B O 1
ATOM 3840 N N . GLU B 1 170 ? -1.535 2.143 -10.891 1 97.5 170 GLU B N 1
ATOM 3841 C CA . GLU B 1 170 ? -2.754 1.896 -11.656 1 97.5 170 GLU B CA 1
ATOM 3842 C C . GLU B 1 170 ? -3.982 2.42 -10.922 1 97.5 170 GLU B C 1
ATOM 3844 O O . GLU B 1 170 ? -4.07 2.311 -9.695 1 97.5 170 GLU B O 1
ATOM 3849 N N . VAL B 1 171 ? -4.848 3 -11.648 1 97.75 171 VAL B N 1
ATOM 3850 C CA . VAL B 1 171 ? -6.098 3.467 -11.055 1 97.75 171 VAL B CA 1
ATOM 3851 C C . VAL B 1 171 ? -7.281 2.969 -11.875 1 97.75 171 VAL B C 1
ATOM 3853 O O . VAL B 1 171 ? -7.184 2.848 -13.102 1 97.75 171 VAL B O 1
ATOM 3856 N N . PHE B 1 172 ? -8.367 2.67 -11.211 1 97.56 172 PHE B N 1
ATOM 3857 C CA . PHE B 1 172 ? -9.609 2.172 -11.805 1 97.56 172 PHE B CA 1
ATOM 3858 C C . PHE B 1 172 ? -10.781 3.068 -11.438 1 97.56 172 PHE B C 1
ATOM 3860 O O . PHE B 1 172 ? -11.523 2.777 -10.492 1 97.56 172 PHE B O 1
ATOM 3867 N N . PRO B 1 173 ? -10.992 4.113 -12.203 1 97.06 173 PRO B N 1
ATOM 3868 C CA . PRO B 1 173 ? -12.031 5.09 -11.867 1 97.06 173 PRO B CA 1
ATOM 3869 C C . PRO B 1 173 ? -13.43 4.488 -11.891 1 97.06 173 PRO B C 1
ATOM 3871 O O . PRO B 1 173 ? -13.734 3.658 -12.75 1 97.06 173 PRO B O 1
ATOM 3874 N N . ILE B 1 174 ? -14.297 4.953 -11.008 1 96.69 174 ILE B N 1
ATOM 3875 C CA . ILE B 1 174 ? -15.648 4.434 -10.836 1 96.69 174 ILE B CA 1
ATOM 3876 C C . ILE B 1 174 ? -16.469 4.691 -12.102 1 96.69 174 ILE B C 1
ATOM 3878 O O . ILE B 1 174 ? -17.406 3.951 -12.398 1 96.69 174 ILE B O 1
ATOM 3882 N N . ASP B 1 175 ? -16.078 5.668 -12.844 1 95.81 175 ASP B N 1
ATOM 3883 C CA . ASP B 1 175 ? -16.797 6.02 -14.062 1 95.81 175 ASP B CA 1
ATOM 3884 C C . ASP B 1 175 ? -16.078 5.48 -15.297 1 95.81 175 ASP B C 1
ATOM 3886 O O . ASP B 1 175 ? -16.438 5.836 -16.422 1 95.81 175 ASP B O 1
ATOM 3890 N N . GLY B 1 176 ? -15.039 4.688 -15.102 1 93.5 176 GLY B N 1
ATOM 3891 C CA . GLY B 1 176 ? -14.344 4.039 -16.203 1 93.5 176 GLY B CA 1
ATOM 3892 C C . GLY B 1 176 ? -14.828 2.627 -16.469 1 93.5 176 GLY B C 1
ATOM 3893 O O . GLY B 1 176 ? -15.719 2.131 -15.766 1 93.5 176 GLY B O 1
ATOM 3894 N N . THR B 1 177 ? -14.352 2.018 -17.578 1 94.06 177 THR B N 1
ATOM 3895 C CA . THR B 1 177 ? -14.578 0.594 -17.797 1 94.06 177 THR B CA 1
ATOM 3896 C C . THR B 1 177 ? -13.828 -0.24 -16.766 1 94.06 177 THR B C 1
ATOM 3898 O O . THR B 1 177 ? -12.602 -0.148 -16.656 1 94.06 177 THR B O 1
ATOM 3901 N N . PRO B 1 178 ? -14.695 -1.001 -16.016 1 92 178 PRO B N 1
ATOM 3902 C CA . PRO B 1 178 ? -13.977 -1.832 -15.047 1 92 178 PRO B CA 1
ATOM 3903 C C . PRO B 1 178 ? -12.891 -2.684 -15.688 1 92 178 PRO B C 1
ATOM 3905 O O . PRO B 1 178 ? -13.055 -3.143 -16.828 1 92 178 PRO B O 1
ATOM 3908 N N . GLU B 1 179 ? -11.727 -2.832 -15 1 93.19 179 GLU B N 1
ATOM 3909 C CA . GLU B 1 179 ? -10.617 -3.691 -15.406 1 93.19 179 GLU B CA 1
ATOM 3910 C C . GLU B 1 179 ? -9.75 -3.012 -16.469 1 93.19 179 GLU B C 1
ATOM 3912 O O . GLU B 1 179 ? -8.719 -3.553 -16.859 1 93.19 179 GLU B O 1
ATOM 3917 N N . GLU B 1 180 ? -10.195 -1.881 -16.969 1 93.62 180 GLU B N 1
ATOM 3918 C CA . GLU B 1 180 ? -9.312 -1.044 -17.781 1 93.62 180 GLU B CA 1
ATOM 3919 C C . GLU B 1 180 ? -8.539 -0.063 -16.906 1 93.62 180 GLU B C 1
ATOM 3921 O O . GLU B 1 180 ? -9.125 0.847 -16.312 1 93.62 180 GLU B O 1
ATOM 3926 N N . ARG B 1 181 ? -7.32 -0.174 -16.953 1 93.31 181 ARG B N 1
ATOM 3927 C CA . ARG B 1 181 ? -6.48 0.581 -16.031 1 93.31 181 ARG B CA 1
ATOM 3928 C C . ARG B 1 181 ? -6.141 1.954 -16.594 1 93.31 181 ARG B C 1
ATOM 3930 O O . ARG B 1 181 ? -6.074 2.131 -17.812 1 93.31 181 ARG B O 1
ATOM 3937 N N . GLN B 1 182 ? -5.965 2.938 -15.836 1 96.38 182 GLN B N 1
ATOM 3938 C CA . GLN B 1 182 ? -5.262 4.199 -16.031 1 96.38 182 GLN B CA 1
ATOM 3939 C C . GLN B 1 182 ? -4.062 4.312 -15.094 1 96.38 182 GLN B C 1
ATOM 3941 O O . GLN B 1 182 ? -3.789 3.398 -14.32 1 96.38 182 GLN B O 1
ATOM 3946 N N . HIS B 1 183 ? -3.301 5.371 -15.289 1 97.5 183 HIS B N 1
ATOM 3947 C CA . HIS B 1 183 ? -2.133 5.555 -14.43 1 97.5 183 HIS B CA 1
ATOM 3948 C C . HIS B 1 183 ? -2.119 6.945 -13.812 1 97.5 183 HIS B C 1
ATOM 3950 O O . HIS B 1 183 ? -2.537 7.918 -14.445 1 97.5 183 HIS B O 1
ATOM 3956 N N . ALA B 1 184 ? -1.661 7.012 -12.625 1 98.38 184 ALA B N 1
ATOM 3957 C CA . ALA B 1 184 ? -1.522 8.297 -11.938 1 98.38 184 ALA B CA 1
ATOM 3958 C C . ALA B 1 184 ? -0.281 8.312 -11.055 1 98.38 184 ALA B C 1
ATOM 3960 O O . ALA B 1 184 ? -0.125 7.461 -10.18 1 98.38 184 ALA B O 1
ATOM 3961 N N . PHE B 1 185 ? 0.611 9.266 -11.305 1 98.56 185 PHE B N 1
ATOM 3962 C CA . PHE B 1 185 ? 1.716 9.523 -10.391 1 98.56 185 PHE B CA 1
ATOM 3963 C C . PHE B 1 185 ? 1.414 10.727 -9.5 1 98.56 185 PHE B C 1
ATOM 3965 O O . PHE B 1 185 ? 1.576 10.656 -8.281 1 98.56 185 PHE B O 1
ATOM 3972 N N . TRP B 1 186 ? 0.955 11.789 -10.078 1 98.81 186 TRP B N 1
ATOM 3973 C CA . TRP B 1 186 ? 0.508 12.969 -9.352 1 98.81 186 TRP B CA 1
ATOM 3974 C C . TRP B 1 186 ? -1.015 13.047 -9.32 1 98.81 186 TRP B C 1
ATOM 3976 O O . TRP B 1 186 ? -1.669 12.969 -10.359 1 98.81 186 TRP B O 1
ATOM 3986 N N . VAL B 1 187 ? -1.577 13.18 -8.172 1 98.94 187 VAL B N 1
ATOM 3987 C CA . VAL B 1 187 ? -3.012 13.367 -7.992 1 98.94 187 VAL B CA 1
ATOM 3988 C C . VAL B 1 187 ? -3.283 14.773 -7.461 1 98.94 187 VAL B C 1
ATOM 3990 O O . VAL B 1 187 ? -2.803 15.141 -6.387 1 98.94 187 VAL B O 1
ATOM 3993 N N . ALA B 1 188 ? -4.066 15.516 -8.117 1 98.88 188 ALA B N 1
ATOM 3994 C CA . ALA B 1 188 ? -4.375 16.891 -7.723 1 98.88 188 ALA B CA 1
ATOM 3995 C C . ALA B 1 188 ? -5.5 16.922 -6.691 1 98.88 188 ALA B C 1
ATOM 3997 O O . ALA B 1 188 ? -6.469 16.172 -6.797 1 98.88 188 ALA B O 1
ATOM 3998 N N . VAL B 1 189 ? -5.363 17.812 -5.699 1 98.88 189 VAL B N 1
ATOM 3999 C CA . VAL B 1 189 ? -6.484 18.062 -4.797 1 98.88 189 VAL B CA 1
ATOM 4000 C C . VAL B 1 189 ? -7.609 18.766 -5.551 1 98.88 189 VAL B C 1
ATOM 4002 O O . VAL B 1 189 ? -7.395 19.297 -6.637 1 98.88 189 VAL B O 1
ATOM 4005 N N . ASP B 1 190 ? -8.781 18.719 -4.996 1 98.81 190 ASP B N 1
ATOM 4006 C CA . ASP B 1 190 ? -9.93 19.359 -5.617 1 98.81 190 ASP B CA 1
ATOM 4007 C C . ASP B 1 190 ? -9.688 20.859 -5.82 1 98.81 190 ASP B C 1
ATOM 4009 O O . ASP B 1 190 ? -9.258 21.547 -4.895 1 98.81 190 ASP B O 1
ATOM 4013 N N . PRO B 1 191 ? -9.961 21.344 -7.043 1 98.56 191 PRO B N 1
ATOM 4014 C CA . PRO B 1 191 ? -9.648 22.75 -7.32 1 98.56 191 PRO B CA 1
ATOM 4015 C C . PRO B 1 191 ? -10.398 23.703 -6.402 1 98.56 191 PRO B C 1
ATOM 4017 O O . PRO B 1 191 ? -9.844 24.719 -5.973 1 98.56 191 PRO B O 1
ATOM 4020 N N . LEU B 1 192 ? -11.625 23.438 -6.105 1 98.56 192 LEU B N 1
ATOM 4021 C CA . LEU B 1 192 ? -12.391 24.297 -5.203 1 98.56 192 LEU B CA 1
ATOM 4022 C C . LEU B 1 192 ? -11.82 24.234 -3.791 1 98.56 192 LEU B C 1
ATOM 4024 O O . LEU B 1 192 ? -11.664 25.281 -3.141 1 98.56 192 LEU B O 1
ATOM 4028 N N . TYR B 1 193 ? -11.562 22.984 -3.318 1 98.88 193 TYR B N 1
ATOM 4029 C CA . TYR B 1 193 ? -10.961 22.844 -1.995 1 98.88 193 TYR B CA 1
ATOM 4030 C C . TYR B 1 193 ? -9.641 23.609 -1.909 1 98.88 193 TYR B C 1
ATOM 4032 O O . TYR B 1 193 ? -9.367 24.281 -0.915 1 98.88 193 TYR B O 1
ATOM 4040 N N . TYR B 1 194 ? -8.891 23.469 -2.961 1 98.81 194 TYR B N 1
ATOM 4041 C CA . TYR B 1 194 ? -7.598 24.141 -2.973 1 98.81 194 TYR B CA 1
ATOM 4042 C C . TYR B 1 194 ? -7.773 25.656 -2.961 1 98.81 194 TYR B C 1
ATOM 4044 O O . TYR B 1 194 ? -7.027 26.359 -2.285 1 98.81 194 TYR B O 1
ATOM 4052 N N . GLU B 1 195 ? -8.688 26.141 -3.699 1 98.5 195 GLU B N 1
ATOM 4053 C CA . GLU B 1 195 ? -8.984 27.578 -3.705 1 98.5 195 GLU B CA 1
ATOM 4054 C C . GLU B 1 195 ? -9.391 28.062 -2.316 1 98.5 195 GLU B C 1
ATOM 4056 O O . GLU B 1 195 ? -8.898 29.094 -1.844 1 98.5 195 GLU B O 1
ATOM 4061 N N . ILE B 1 196 ? -10.219 27.375 -1.677 1 98.31 196 ILE B N 1
ATOM 4062 C CA . ILE B 1 196 ? -10.688 27.734 -0.343 1 98.31 196 ILE B CA 1
ATOM 4063 C C . ILE B 1 196 ? -9.516 27.734 0.633 1 98.31 196 ILE B C 1
ATOM 4065 O O . ILE B 1 196 ? -9.453 28.578 1.535 1 98.31 196 ILE B O 1
ATOM 4069 N N . SER B 1 197 ? -8.555 26.828 0.426 1 98.69 197 SER B N 1
ATOM 4070 C CA . SER B 1 197 ? -7.418 26.703 1.333 1 98.69 197 SER B CA 1
ATOM 4071 C C . SER B 1 197 ? -6.566 27.969 1.329 1 98.69 197 SER B C 1
ATOM 4073 O O . SER B 1 197 ? -5.781 28.188 2.252 1 98.69 197 SER B O 1
ATOM 4075 N N . GLN B 1 198 ? -6.688 28.797 0.303 1 98.31 198 GLN B N 1
ATOM 4076 C CA . GLN B 1 198 ? -5.965 30.078 0.255 1 98.31 198 GLN B CA 1
ATOM 4077 C C . GLN B 1 198 ? -6.324 30.953 1.446 1 98.31 198 GLN B C 1
ATOM 4079 O O . GLN B 1 198 ? -5.477 31.688 1.955 1 98.31 198 GLN B O 1
ATOM 4084 N N . LYS B 1 199 ? -7.48 30.859 1.901 1 97 199 LYS B N 1
ATOM 4085 C CA . LYS B 1 199 ? -7.984 31.672 3 1 97 199 LYS B CA 1
ATOM 4086 C C . LYS B 1 199 ? -7.355 31.266 4.328 1 97 199 LYS B C 1
ATOM 4088 O O . LYS B 1 199 ? -7.457 31.984 5.32 1 97 199 LYS B O 1
ATOM 4093 N N . LEU B 1 200 ? -6.707 30.125 4.348 1 98.38 200 LEU B N 1
ATOM 4094 C CA . LEU B 1 200 ? -6.094 29.641 5.57 1 98.38 200 LEU B CA 1
ATOM 4095 C C . LEU B 1 200 ? -4.723 30.266 5.789 1 98.38 200 LEU B C 1
ATOM 4097 O O . LEU B 1 200 ? -4.164 30.188 6.887 1 98.38 200 LEU B O 1
ATOM 4101 N N . GLU B 1 201 ? -4.191 30.906 4.809 1 97.38 201 GLU B N 1
ATOM 4102 C CA . GLU B 1 201 ? -2.824 31.422 4.875 1 97.38 201 GLU B CA 1
ATOM 4103 C C . GLU B 1 201 ? -2.688 32.5 5.945 1 97.38 201 GLU B C 1
ATOM 4105 O O . GLU B 1 201 ? -1.5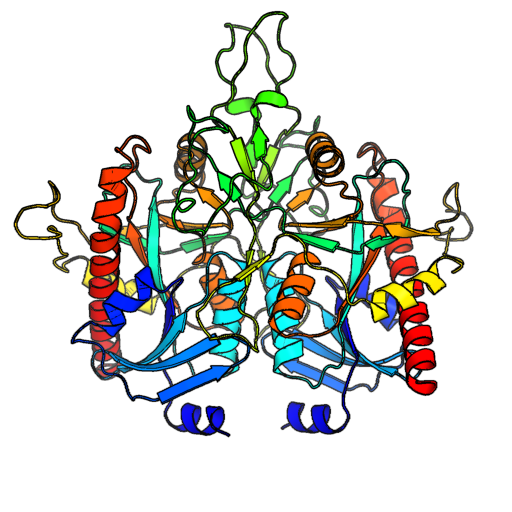95 32.719 6.473 1 97.38 201 GLU B O 1
ATOM 4110 N N . ASP B 1 202 ? -3.77 33.125 6.402 1 95.5 202 ASP B N 1
ATOM 4111 C CA . ASP B 1 202 ? -3.744 34.188 7.414 1 95.5 202 ASP B CA 1
ATOM 4112 C C . ASP B 1 202 ? -4.117 33.625 8.789 1 95.5 202 ASP B C 1
ATOM 4114 O O . ASP B 1 202 ? -4.207 34.375 9.766 1 95.5 202 ASP B O 1
ATOM 4118 N N . LEU B 1 203 ? -4.355 32.344 8.836 1 97.69 203 LEU B N 1
ATOM 4119 C CA . LEU B 1 203 ? -4.738 31.734 10.094 1 97.69 203 LEU B CA 1
ATOM 4120 C C . LEU B 1 203 ? -3.607 31.828 11.117 1 97.69 203 LEU B C 1
ATOM 4122 O O . LEU B 1 203 ? -2.459 31.5 10.805 1 97.69 203 LEU B O 1
ATOM 4126 N N . GLU B 1 204 ? -3.887 32.375 12.289 1 95.75 204 GLU B N 1
ATOM 4127 C CA . GLU B 1 204 ? -2.908 32.406 13.367 1 95.75 204 GLU B CA 1
ATOM 4128 C C . GLU B 1 204 ? -2.77 31.031 14.031 1 95.75 204 GLU B C 1
ATOM 4130 O O . GLU B 1 204 ? -3.701 30.562 14.68 1 95.75 204 GLU B O 1
ATOM 4135 N N . LEU B 1 205 ? -1.611 30.422 13.883 1 97.25 205 LEU B N 1
ATOM 4136 C CA . LEU B 1 205 ? -1.345 29.109 14.445 1 97.25 205 LEU B CA 1
ATOM 4137 C C . LEU B 1 205 ? -0.67 29.234 15.812 1 97.25 205 LEU B C 1
ATOM 4139 O O . LEU B 1 205 ? -0.187 30.297 16.172 1 97.25 205 LEU B O 1
ATOM 4143 N N . GLU B 1 206 ? -0.75 28.172 16.484 1 94.94 206 GLU B N 1
ATOM 4144 C CA . GLU B 1 206 ? -0.142 28.141 17.812 1 94.94 206 GLU B CA 1
ATOM 4145 C C . GLU B 1 206 ? 1.375 28.016 17.734 1 94.94 206 GLU B C 1
ATOM 4147 O O . GLU B 1 206 ? 1.887 27.188 16.969 1 94.94 206 GLU B O 1
ATOM 4152 N N . ARG B 1 207 ? 2.016 28.812 18.531 1 94.06 207 ARG B N 1
ATOM 4153 C CA . ARG B 1 207 ? 3.475 28.828 18.562 1 94.06 207 ARG B CA 1
ATOM 4154 C C . ARG B 1 207 ? 4.004 28.125 19.797 1 94.06 207 ARG B C 1
ATOM 4156 O O . ARG B 1 207 ? 5.129 27.609 19.797 1 94.06 207 ARG B O 1
ATOM 4163 N N . CYS B 1 208 ? 3.191 28.141 20.844 1 93 208 CYS B N 1
ATOM 4164 C CA . CYS B 1 208 ? 3.656 27.672 22.141 1 93 208 CYS B CA 1
ATOM 4165 C C . CYS B 1 208 ? 2.891 26.422 22.562 1 93 208 CYS B C 1
ATOM 4167 O O . CYS B 1 208 ? 1.676 26.344 22.375 1 93 208 CYS B O 1
ATOM 4169 N N . LEU B 1 209 ? 3.646 25.438 23.047 1 86.88 209 LEU B N 1
ATOM 4170 C CA . LEU B 1 209 ? 3.033 24.266 23.641 1 86.88 209 LEU B CA 1
ATOM 4171 C C . LEU B 1 209 ? 2.379 24.594 24.969 1 86.88 209 LEU B C 1
ATOM 4173 O O . LEU B 1 209 ? 1.323 24.047 25.312 1 86.88 209 LEU B O 1
ATOM 4177 N N . ASN B 1 210 ? 3.131 25.312 25.703 1 85.44 210 ASN B N 1
ATOM 4178 C CA . ASN B 1 210 ? 2.693 25.891 26.969 1 85.44 210 ASN B CA 1
ATOM 4179 C C . ASN B 1 210 ? 3.361 27.234 27.234 1 85.44 210 ASN B C 1
ATOM 4181 O O . ASN B 1 210 ? 3.977 27.812 26.328 1 85.44 210 ASN B O 1
ATOM 4185 N N . SER B 1 211 ? 3.209 27.703 28.469 1 87.56 211 SER B N 1
ATOM 4186 C CA . SER B 1 211 ? 3.629 29.062 28.781 1 87.56 211 SER B CA 1
ATOM 4187 C C . SER B 1 211 ? 5.145 29.219 28.688 1 87.56 211 SER B C 1
ATOM 4189 O O . SER B 1 211 ? 5.656 30.328 28.531 1 87.56 211 SER B O 1
ATOM 4191 N N . THR B 1 212 ? 5.902 28.094 28.734 1 88 212 THR B N 1
ATOM 4192 C CA . THR B 1 212 ? 7.352 28.203 28.828 1 88 212 THR B CA 1
ATOM 4193 C C . THR B 1 212 ? 8.023 27.562 27.625 1 88 212 THR B C 1
ATOM 4195 O O . THR B 1 212 ? 9.242 27.656 27.453 1 88 212 THR B O 1
ATOM 4198 N N . THR B 1 213 ? 7.27 26.859 26.828 1 88.38 213 THR B N 1
ATOM 4199 C CA . THR B 1 213 ? 7.848 26.125 25.703 1 88.38 213 THR B CA 1
ATOM 4200 C C . THR B 1 213 ? 7.246 26.609 24.375 1 88.38 213 THR B C 1
ATOM 4202 O O . THR B 1 213 ? 6.168 26.156 23.984 1 88.38 213 THR B O 1
ATOM 4205 N N . CYS B 1 214 ? 8.07 27.516 23.766 1 91.75 214 CYS B N 1
ATOM 4206 C CA . CYS B 1 214 ? 7.586 28.094 22.516 1 91.75 214 CYS B CA 1
ATOM 4207 C C . CYS B 1 214 ? 8.617 27.969 21.406 1 91.75 214 CYS B C 1
ATOM 4209 O O . CYS B 1 214 ? 9.82 27.906 21.672 1 91.75 214 CYS B O 1
ATOM 4211 N N . LEU B 1 215 ? 8.055 27.891 20.203 1 89.75 215 LEU B N 1
ATOM 4212 C CA . LEU B 1 215 ? 8.922 27.953 19.031 1 89.75 215 LEU B CA 1
ATOM 4213 C C . LEU B 1 215 ? 9.484 29.359 18.828 1 89.75 215 LEU B C 1
ATOM 4215 O O . LEU B 1 215 ? 8.852 30.344 19.234 1 89.75 215 LEU B O 1
ATOM 4219 N N . PRO B 1 216 ? 10.758 29.375 18.25 1 87.69 216 PRO B N 1
ATOM 4220 C CA . PRO B 1 216 ? 11.352 30.688 18.016 1 87.69 216 PRO B CA 1
ATOM 4221 C C . PRO B 1 216 ? 10.594 31.484 16.953 1 87.69 216 PRO B C 1
ATOM 4223 O O . PRO B 1 216 ? 10.727 32.719 16.891 1 87.69 216 PRO B O 1
ATOM 4226 N N . HIS B 1 217 ? 9.836 30.891 16.125 1 88.56 217 HIS B N 1
ATOM 4227 C CA . HIS B 1 217 ? 9.031 31.531 15.094 1 88.56 217 HIS B CA 1
ATOM 4228 C C . HIS B 1 217 ? 7.566 31.125 15.195 1 88.56 217 HIS B C 1
ATOM 4230 O O . HIS B 1 217 ? 7.254 30.062 15.75 1 88.56 217 HIS B O 1
ATOM 4236 N N . THR B 1 218 ? 6.707 31.984 14.68 1 93.12 218 THR B N 1
ATOM 4237 C CA . THR B 1 218 ? 5.297 31.625 14.625 1 93.12 218 THR B CA 1
ATOM 4238 C C . THR B 1 218 ? 5.004 30.781 13.391 1 93.12 218 THR B C 1
ATOM 4240 O O . THR B 1 218 ? 5.258 31.203 12.258 1 93.12 218 THR B O 1
ATOM 4243 N N . PRO B 1 219 ? 4.492 29.578 13.625 1 96.06 219 PRO B N 1
ATOM 4244 C CA . PRO B 1 219 ? 4.152 28.734 12.477 1 96.06 219 PRO B CA 1
ATOM 4245 C C . PRO B 1 219 ? 3.148 29.391 11.531 1 96.06 219 PRO B C 1
ATOM 4247 O O . PRO B 1 219 ? 2.33 30.203 11.969 1 96.06 219 PRO B O 1
ATOM 4250 N N . LYS B 1 220 ? 3.162 29.031 10.266 1 97.44 220 LYS B N 1
ATOM 4251 C CA . LYS B 1 220 ? 2.271 29.578 9.242 1 97.44 220 LYS B CA 1
ATOM 4252 C C . LYS B 1 220 ? 1.661 28.469 8.398 1 97.44 220 LYS B C 1
ATOM 4254 O O . LYS B 1 220 ? 2.16 27.328 8.391 1 97.44 220 LYS B O 1
ATOM 4259 N N . VAL B 1 221 ? 0.565 28.812 7.727 1 98.62 221 VAL B N 1
ATOM 4260 C CA . VAL B 1 221 ? -0.003 27.922 6.719 1 98.62 221 VAL B CA 1
ATOM 4261 C C . VAL B 1 221 ? 0.628 28.219 5.359 1 98.62 221 VAL B C 1
ATOM 4263 O O . VAL B 1 221 ? 0.65 29.375 4.914 1 98.62 221 VAL B O 1
ATOM 4266 N N . ASN B 1 222 ? 1.188 27.219 4.781 1 98.25 222 ASN B N 1
ATOM 4267 C CA . ASN B 1 222 ? 1.81 27.344 3.469 1 98.25 222 ASN B CA 1
ATOM 4268 C C . ASN B 1 222 ? 1.155 26.422 2.445 1 98.25 222 ASN B C 1
ATOM 4270 O O . ASN B 1 222 ? 1.09 25.203 2.652 1 98.25 222 ASN B O 1
ATOM 4274 N N . ARG B 1 223 ? 0.612 27.016 1.375 1 98.38 223 ARG B N 1
ATOM 4275 C CA . ARG B 1 223 ? 0.252 26.203 0.218 1 98.38 223 ARG B CA 1
ATOM 4276 C C . ARG B 1 223 ? 1.48 25.875 -0.621 1 98.38 223 ARG B C 1
ATOM 4278 O O . ARG B 1 223 ? 2.248 26.766 -0.989 1 98.38 223 ARG B O 1
ATOM 4285 N N . VAL B 1 224 ? 1.764 24.578 -0.783 1 98.38 224 VAL B N 1
ATOM 4286 C CA . VAL B 1 224 ? 2.945 24.141 -1.513 1 98.38 224 VAL B CA 1
ATOM 4287 C C . VAL B 1 224 ? 2.523 23.328 -2.734 1 98.38 224 VAL B C 1
ATOM 4289 O O . VAL B 1 224 ? 1.345 23 -2.891 1 98.38 224 VAL B O 1
ATOM 4292 N N . GLU B 1 225 ? 3.475 23 -3.604 1 98.56 225 GLU B N 1
ATOM 4293 C CA . GLU B 1 225 ? 3.127 22.375 -4.875 1 98.56 225 GLU B CA 1
ATOM 4294 C C . GLU B 1 225 ? 2.875 20.875 -4.703 1 98.56 225 GLU B C 1
ATOM 4296 O O . GLU B 1 225 ? 1.896 20.344 -5.227 1 98.56 225 GLU B O 1
ATOM 4301 N N . ARG B 1 226 ? 3.824 20.219 -3.945 1 98.88 226 ARG B N 1
ATOM 4302 C CA . ARG B 1 226 ? 3.789 18.766 -4.027 1 98.88 226 ARG B CA 1
ATOM 4303 C C . ARG B 1 226 ? 4.082 18.125 -2.67 1 98.88 226 ARG B C 1
ATOM 4305 O O . ARG B 1 226 ? 4.953 18.609 -1.936 1 98.88 226 ARG B O 1
ATOM 4312 N N . GLY B 1 227 ? 3.328 17.141 -2.32 1 98.75 227 GLY B N 1
ATOM 4313 C CA . GLY B 1 227 ? 3.625 16.203 -1.257 1 98.75 227 GLY B CA 1
ATOM 4314 C C . GLY B 1 227 ? 3.738 14.766 -1.744 1 98.75 227 GLY B C 1
ATOM 4315 O O . GLY B 1 227 ? 3.389 14.461 -2.887 1 98.75 227 GLY B O 1
ATOM 4316 N N . THR B 1 228 ? 4.289 13.898 -0.917 1 98.81 228 THR B N 1
ATOM 4317 C CA . THR B 1 228 ? 4.363 12.484 -1.284 1 98.81 228 THR B CA 1
ATOM 4318 C C . THR B 1 228 ? 4.141 11.594 -0.064 1 98.81 228 THR B C 1
ATOM 4320 O O . THR B 1 228 ? 4.27 12.047 1.074 1 98.81 228 THR B O 1
ATOM 4323 N N . SER B 1 229 ? 3.689 10.438 -0.319 1 98.75 229 SER B N 1
ATOM 4324 C CA . SER B 1 229 ? 3.549 9.414 0.714 1 98.75 229 SER B CA 1
ATOM 4325 C C . SER B 1 229 ? 4.164 8.094 0.271 1 98.75 229 SER B C 1
ATOM 4327 O O . SER B 1 229 ? 4.242 7.812 -0.926 1 98.75 229 SER B O 1
ATOM 4329 N N . ALA B 1 230 ? 4.586 7.316 1.18 1 98.5 230 ALA B N 1
ATOM 4330 C CA . ALA B 1 230 ? 5.066 5.945 1.021 1 98.5 230 ALA B CA 1
ATOM 4331 C C . ALA B 1 230 ? 4.98 5.18 2.338 1 98.5 230 ALA B C 1
ATOM 4333 O O . ALA B 1 230 ? 4.852 5.781 3.406 1 98.5 230 ALA B O 1
ATOM 4334 N N . GLY B 1 231 ? 4.965 3.814 2.219 1 98 231 GLY B N 1
ATOM 4335 C CA . GLY B 1 231 ? 5.141 3.018 3.422 1 98 231 GLY B CA 1
ATOM 4336 C C . GLY B 1 231 ? 6.539 3.121 4.004 1 98 231 GLY B C 1
ATOM 4337 O O . GLY B 1 231 ? 7.184 2.104 4.27 1 98 231 GLY B O 1
ATOM 4338 N N . ILE B 1 232 ? 7.035 4.32 4.133 1 97.88 232 ILE B N 1
ATOM 4339 C CA . ILE B 1 232 ? 8.383 4.582 4.625 1 97.88 232 ILE B CA 1
ATOM 4340 C C . ILE B 1 232 ? 8.352 5.691 5.672 1 97.88 232 ILE B C 1
ATOM 4342 O O . ILE B 1 232 ? 7.961 6.824 5.371 1 97.88 232 ILE B O 1
ATOM 4346 N N . PHE B 1 233 ? 8.602 5.352 6.91 1 96.88 233 PHE B N 1
ATOM 4347 C CA . PHE B 1 233 ? 8.977 6.391 7.863 1 96.88 233 PHE B CA 1
ATOM 4348 C C . PHE B 1 233 ? 10.383 6.914 7.574 1 96.88 233 PHE B C 1
ATOM 4350 O O . PHE B 1 233 ? 11.367 6.234 7.859 1 96.88 233 PHE B O 1
ATOM 4357 N N . LEU B 1 234 ? 10.477 8.109 7.059 1 95.88 234 LEU B N 1
ATOM 4358 C CA . LEU B 1 234 ? 11.703 8.578 6.426 1 95.88 234 LEU B CA 1
ATOM 4359 C C . LEU B 1 234 ? 12.5 9.469 7.375 1 95.88 234 LEU B C 1
ATOM 4361 O O . LEU B 1 234 ? 12.164 10.641 7.555 1 95.88 234 LEU B O 1
ATOM 4365 N N . SER B 1 235 ? 13.516 8.953 7.93 1 93.88 235 SER B N 1
ATOM 4366 C CA . SER B 1 235 ? 14.438 9.719 8.766 1 93.88 235 SER B CA 1
ATOM 4367 C C . SER B 1 235 ? 15.789 9.891 8.078 1 93.88 235 SER B C 1
ATOM 4369 O O . SER B 1 235 ? 16.797 10.164 8.727 1 93.88 235 SER B O 1
ATOM 4371 N N . ASN B 1 236 ? 15.914 9.727 6.84 1 95.88 236 ASN B N 1
ATOM 4372 C CA . ASN B 1 236 ? 17.156 9.805 6.082 1 95.88 236 ASN B CA 1
ATOM 4373 C C . ASN B 1 236 ? 17.234 11.094 5.262 1 95.88 236 ASN B C 1
ATOM 4375 O O . ASN B 1 236 ? 16.469 11.273 4.309 1 95.88 236 ASN B O 1
ATOM 4379 N N . ALA B 1 237 ? 18.188 11.922 5.559 1 95.31 237 ALA B N 1
ATOM 4380 C CA . ALA B 1 237 ? 18.297 13.258 4.965 1 95.31 237 ALA B CA 1
ATOM 4381 C C . ALA B 1 237 ? 18.641 13.172 3.482 1 95.31 237 ALA B C 1
ATOM 4383 O O . ALA B 1 237 ? 18.203 13.992 2.682 1 95.31 237 ALA B O 1
ATOM 4384 N N . ALA B 1 238 ? 19.5 12.203 3.092 1 97.31 238 ALA B N 1
ATOM 4385 C CA . ALA B 1 238 ? 19.922 12.078 1.701 1 97.31 238 ALA B CA 1
ATOM 4386 C C . ALA B 1 238 ? 18.734 11.758 0.793 1 97.31 238 ALA B C 1
ATOM 4388 O O . ALA B 1 238 ? 18.578 12.359 -0.269 1 97.31 238 ALA B O 1
ATOM 4389 N N . TYR B 1 239 ? 17.922 10.852 1.21 1 97.56 239 TYR B N 1
ATOM 4390 C CA . TYR B 1 239 ? 16.75 10.492 0.415 1 97.56 239 TYR B CA 1
ATOM 4391 C C . 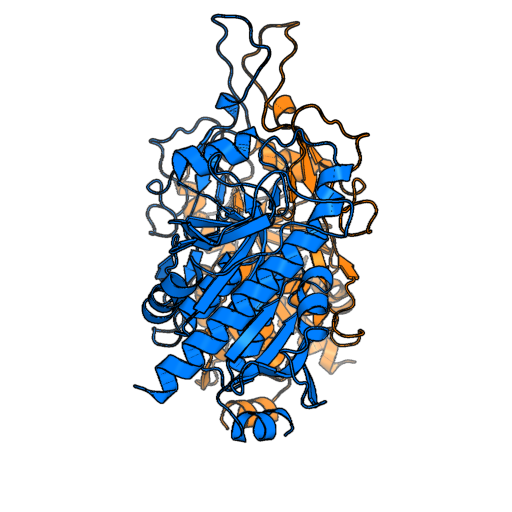TYR B 1 239 ? 15.734 11.625 0.393 1 97.56 239 TYR B C 1
ATOM 4393 O O . TYR B 1 239 ? 15.117 11.883 -0.638 1 97.56 239 TYR B O 1
ATOM 4401 N N . ARG B 1 240 ? 15.57 12.336 1.498 1 96.56 240 ARG B N 1
ATOM 4402 C CA . ARG B 1 240 ? 14.688 13.492 1.54 1 96.56 240 ARG B CA 1
ATOM 4403 C C . ARG B 1 240 ? 15.125 14.555 0.54 1 96.56 240 ARG B C 1
ATOM 4405 O O . ARG B 1 240 ? 14.297 15.117 -0.182 1 96.56 240 ARG B O 1
ATOM 4412 N N . SER B 1 241 ? 16.391 14.805 0.569 1 96.69 241 SER B N 1
ATOM 4413 C CA . SER B 1 241 ? 16.938 15.812 -0.34 1 96.69 241 SER B CA 1
ATOM 4414 C C . SER B 1 241 ? 16.719 15.406 -1.796 1 96.69 241 SER B C 1
ATOM 4416 O O . SER B 1 241 ? 16.422 16.25 -2.641 1 96.69 241 SER B O 1
ATOM 4418 N N . PHE B 1 242 ? 16.891 14.156 -2.064 1 98.12 242 PHE B N 1
ATOM 4419 C CA . PHE B 1 242 ? 16.625 13.664 -3.412 1 98.12 242 PHE B CA 1
ATOM 4420 C C . PHE B 1 242 ? 15.195 13.961 -3.834 1 98.12 242 PHE B C 1
ATOM 4422 O O . PHE B 1 242 ? 14.961 14.461 -4.934 1 98.12 242 PHE B O 1
ATOM 4429 N N . LEU B 1 243 ? 14.227 13.633 -2.957 1 98 243 LEU B N 1
ATOM 4430 C CA . LEU B 1 243 ? 12.812 13.836 -3.262 1 98 243 LEU B CA 1
ATOM 4431 C C . LEU B 1 243 ? 12.516 15.312 -3.502 1 98 243 LEU B C 1
ATOM 4433 O O . LEU B 1 243 ? 11.742 15.656 -4.398 1 98 243 LEU B O 1
ATOM 4437 N N . PHE B 1 244 ? 13.102 16.141 -2.693 1 97.81 244 PHE B N 1
ATOM 4438 C CA . PHE B 1 244 ? 12.906 17.578 -2.855 1 97.81 244 PHE B CA 1
ATOM 4439 C C . PHE B 1 244 ? 13.484 18.062 -4.18 1 97.81 244 PHE B C 1
ATOM 4441 O O . PHE B 1 244 ? 12.805 18.734 -4.957 1 97.81 244 PHE B O 1
ATOM 4448 N N . ASP B 1 245 ? 14.75 17.672 -4.457 1 97.88 245 ASP B N 1
ATOM 4449 C CA . ASP B 1 245 ? 15.469 18.156 -5.637 1 97.88 245 ASP B CA 1
ATOM 4450 C C . ASP B 1 245 ? 14.828 17.641 -6.918 1 97.88 245 ASP B C 1
ATOM 4452 O O . ASP B 1 245 ? 14.688 18.375 -7.895 1 97.88 245 ASP B O 1
ATOM 4456 N N . LYS B 1 246 ? 14.422 16.406 -6.855 1 97.56 246 LYS B N 1
ATOM 4457 C CA . LYS B 1 246 ? 13.914 15.766 -8.062 1 97.56 246 LYS B CA 1
ATOM 4458 C C . LYS B 1 246 ? 12.453 16.125 -8.312 1 97.56 246 LYS B C 1
ATOM 4460 O O . LYS B 1 246 ? 12.039 16.297 -9.461 1 97.56 246 LYS B O 1
ATOM 4465 N N . PHE B 1 247 ? 11.625 16.203 -7.234 1 98.31 247 PHE B N 1
ATOM 4466 C CA . PHE B 1 247 ? 10.18 16.234 -7.426 1 98.31 247 PHE B CA 1
ATOM 4467 C C . PHE B 1 247 ? 9.57 17.469 -6.781 1 98.31 247 PHE B C 1
ATOM 4469 O O . PHE B 1 247 ? 8.352 17.672 -6.84 1 98.31 247 PHE B O 1
ATOM 4476 N N . ASN B 1 248 ? 10.352 18.297 -6.148 1 98.06 248 ASN B N 1
ATOM 4477 C CA . ASN B 1 248 ? 9.875 19.484 -5.441 1 98.06 248 ASN B CA 1
ATOM 4478 C C . ASN B 1 248 ? 8.891 19.125 -4.336 1 98.06 248 ASN B C 1
ATOM 4480 O O . ASN B 1 248 ? 7.863 19.781 -4.176 1 98.06 248 ASN B O 1
ATOM 4484 N N . ILE B 1 249 ? 9.25 18.062 -3.656 1 98.12 249 ILE B N 1
ATOM 4485 C CA . ILE B 1 249 ? 8.414 17.578 -2.559 1 98.12 249 ILE B CA 1
ATOM 4486 C C . ILE B 1 249 ? 8.656 18.438 -1.315 1 98.12 249 ILE B C 1
ATOM 4488 O O . ILE B 1 249 ? 9.805 18.719 -0.969 1 98.12 249 ILE B O 1
ATOM 4492 N N . SER B 1 250 ? 7.578 18.797 -0.655 1 97.44 250 SER B N 1
ATOM 4493 C CA . SER B 1 250 ? 7.711 19.469 0.636 1 97.44 250 SER B CA 1
ATOM 4494 C C . SER B 1 250 ? 7.34 18.531 1.782 1 97.44 250 SER B C 1
ATOM 4496 O O . SER B 1 250 ? 8.219 17.906 2.395 1 97.44 250 SER B O 1
ATOM 4498 N N . PRO B 1 251 ? 6.004 18.188 1.995 1 97.88 251 PRO B N 1
ATOM 4499 C CA . PRO B 1 251 ? 5.73 17.203 3.053 1 97.88 251 PRO B CA 1
ATOM 4500 C C . PRO B 1 251 ? 5.852 15.766 2.568 1 97.88 251 PRO B C 1
ATOM 4502 O O . PRO B 1 251 ? 5.629 15.484 1.388 1 97.88 251 PRO B O 1
ATOM 4505 N N . LEU B 1 252 ? 6.246 14.922 3.416 1 97.38 252 LEU B N 1
ATOM 4506 C CA . LEU B 1 252 ? 6.293 13.477 3.225 1 97.38 252 LEU B CA 1
ATOM 4507 C C . LEU B 1 252 ? 5.578 12.75 4.359 1 97.38 252 LEU B C 1
ATOM 4509 O O . LEU B 1 252 ? 5.852 13.008 5.535 1 97.38 252 LEU B O 1
ATOM 4513 N N . ASP B 1 253 ? 4.688 11.961 4.047 1 97.5 253 ASP B N 1
ATOM 4514 C CA . ASP B 1 253 ? 3.982 11.203 5.074 1 97.5 253 ASP B CA 1
ATOM 4515 C C . ASP B 1 253 ? 3.734 9.766 4.617 1 97.5 253 ASP B C 1
ATOM 4517 O O . ASP B 1 253 ? 4.41 9.273 3.715 1 97.5 253 ASP B O 1
ATOM 4521 N N . MET B 1 254 ? 2.908 9.062 5.355 1 98.19 254 MET B N 1
ATOM 4522 C CA . MET B 1 254 ? 2.807 7.625 5.098 1 98.19 254 MET B CA 1
ATOM 4523 C C . MET B 1 254 ? 1.406 7.258 4.621 1 98.19 254 MET B C 1
ATOM 4525 O O . MET B 1 254 ? 1.108 6.078 4.414 1 98.19 254 MET B O 1
ATOM 4529 N N . GLU B 1 255 ? 0.479 8.289 4.434 1 98.69 255 GLU B N 1
ATOM 4530 C CA . GLU B 1 255 ? -0.9 7.879 4.188 1 98.69 255 GLU B CA 1
ATOM 4531 C C . GLU B 1 255 ? -1.517 8.68 3.041 1 98.69 255 GLU B C 1
ATOM 4533 O O . GLU B 1 255 ? -2.396 8.18 2.336 1 98.69 255 GLU B O 1
ATOM 4538 N N . SER B 1 256 ? -1.162 9.891 2.764 1 98.94 256 SER B N 1
ATOM 4539 C CA . SER B 1 256 ? -1.938 10.883 2.025 1 98.94 256 SER B CA 1
ATOM 4540 C C . SER B 1 256 ? -2.154 10.445 0.579 1 98.94 256 SER B C 1
ATOM 4542 O O . SER B 1 256 ? -3.24 10.633 0.025 1 98.94 256 SER B O 1
ATOM 4544 N N . ALA B 1 257 ? -1.144 9.891 0.009 1 98.94 257 ALA B N 1
ATOM 4545 C CA . ALA B 1 257 ? -1.253 9.508 -1.396 1 98.94 257 ALA B CA 1
ATOM 4546 C C . ALA B 1 257 ? -2.301 8.414 -1.585 1 98.94 257 ALA B C 1
ATOM 4548 O O . ALA B 1 257 ? -2.979 8.367 -2.613 1 98.94 257 ALA B O 1
ATOM 4549 N N . SER B 1 258 ? -2.412 7.516 -0.628 1 98.81 258 SER B N 1
ATOM 4550 C CA . SER B 1 258 ? -3.451 6.492 -0.704 1 98.81 258 SER B CA 1
ATOM 4551 C C . SER B 1 258 ? -4.844 7.117 -0.685 1 98.81 258 SER B C 1
ATOM 4553 O O . SER B 1 258 ? -5.715 6.723 -1.464 1 98.81 258 SER B O 1
ATOM 4555 N N . VAL B 1 259 ? -5.031 8.062 0.244 1 98.94 259 VAL B N 1
ATOM 4556 C CA . VAL B 1 259 ? -6.305 8.773 0.314 1 98.94 259 VAL B CA 1
ATOM 4557 C C . VAL B 1 259 ? -6.586 9.461 -1.019 1 98.94 259 VAL B C 1
ATOM 4559 O O . VAL B 1 259 ? -7.691 9.359 -1.556 1 98.94 259 VAL B O 1
ATOM 4562 N N . ALA B 1 260 ? -5.5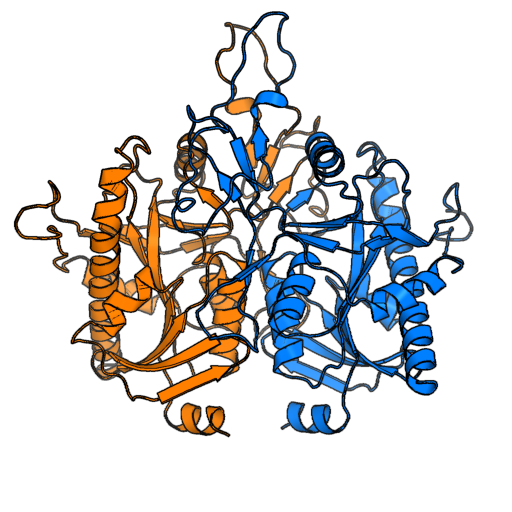82 10.125 -1.572 1 98.94 260 ALA B N 1
ATOM 4563 C CA . ALA B 1 260 ? -5.699 10.844 -2.84 1 98.94 260 ALA B CA 1
ATOM 4564 C C . ALA B 1 260 ? -6.082 9.891 -3.973 1 98.94 260 ALA B C 1
ATOM 4566 O O . ALA B 1 260 ? -6.98 10.188 -4.762 1 98.94 260 ALA B O 1
ATOM 4567 N N . LEU B 1 261 ? -5.41 8.758 -4.027 1 98.88 261 LEU B N 1
ATOM 4568 C CA . LEU B 1 261 ? -5.629 7.793 -5.102 1 98.88 261 LEU B CA 1
ATOM 4569 C C . LEU B 1 261 ? -7.039 7.219 -5.035 1 98.88 261 LEU B C 1
ATOM 4571 O O . LEU B 1 261 ? -7.688 7.039 -6.066 1 98.88 261 LEU B O 1
ATOM 4575 N N . VAL B 1 262 ? -7.504 6.906 -3.814 1 98.88 262 VAL B N 1
ATOM 4576 C CA . VAL B 1 262 ? -8.859 6.379 -3.658 1 98.88 262 VAL B CA 1
ATOM 4577 C C . VAL B 1 262 ? -9.875 7.441 -4.066 1 98.88 262 VAL B C 1
ATOM 4579 O O . VAL B 1 262 ? -10.836 7.145 -4.781 1 98.88 262 VAL B O 1
ATOM 4582 N N . CYS B 1 263 ? -9.672 8.688 -3.654 1 98.94 263 CYS B N 1
ATOM 4583 C CA . CYS B 1 263 ? -10.586 9.766 -4.016 1 98.94 263 CYS B CA 1
ATOM 4584 C C . CYS B 1 263 ? -10.594 9.992 -5.523 1 98.94 263 CYS B C 1
ATOM 4586 O O . CYS B 1 263 ? -11.641 10.242 -6.113 1 98.94 263 CYS B O 1
ATOM 4588 N N . LEU B 1 264 ? -9.398 9.914 -6.129 1 98.88 264 LEU B N 1
ATOM 4589 C CA . LEU B 1 264 ? -9.305 10.016 -7.582 1 98.88 264 LEU B CA 1
ATOM 4590 C C . LEU B 1 264 ? -10.156 8.953 -8.258 1 98.88 264 LEU B C 1
ATOM 4592 O O . LEU B 1 264 ? -10.945 9.258 -9.156 1 98.88 264 LEU B O 1
ATOM 4596 N N . GLN B 1 265 ? -10.016 7.699 -7.812 1 98.56 265 GLN B N 1
ATOM 4597 C CA . GLN B 1 265 ? -10.711 6.57 -8.414 1 98.56 265 GLN B CA 1
ATOM 4598 C C . GLN B 1 265 ? -12.219 6.688 -8.211 1 98.56 265 GLN B C 1
ATOM 4600 O O . GLN B 1 265 ? -13.008 6.289 -9.078 1 98.56 265 GLN B O 1
ATOM 4605 N N . GLN B 1 266 ? -12.641 7.227 -7.086 1 98.62 266 GLN B N 1
ATOM 4606 C CA . GLN B 1 266 ? -14.055 7.281 -6.727 1 98.62 266 GLN B CA 1
ATOM 4607 C C . GLN B 1 266 ? -14.664 8.617 -7.125 1 98.62 266 GLN B C 1
ATOM 4609 O O . GLN B 1 266 ? -15.867 8.836 -6.941 1 98.62 266 GLN B O 1
ATOM 4614 N N . ARG B 1 267 ? -13.883 9.531 -7.723 1 98.38 267 ARG B N 1
ATOM 4615 C CA . ARG B 1 267 ? -14.328 10.852 -8.172 1 98.38 267 ARG B CA 1
ATOM 4616 C C . ARG B 1 267 ? -14.93 11.648 -7.02 1 98.38 267 ARG B C 1
ATOM 4618 O O . ARG B 1 267 ? -16.016 12.219 -7.152 1 98.38 267 ARG B O 1
ATOM 4625 N N . VAL B 1 268 ? -14.219 11.656 -5.887 1 98.88 268 VAL B N 1
ATOM 4626 C CA . VAL B 1 268 ? -14.625 12.414 -4.707 1 98.88 268 VAL B CA 1
ATOM 4627 C C . VAL B 1 268 ? -13.609 13.523 -4.434 1 98.88 268 VAL B C 1
ATOM 4629 O O . VAL B 1 268 ? -12.398 13.281 -4.414 1 98.88 268 VAL B O 1
ATOM 4632 N N . PRO B 1 269 ? -14.078 14.789 -4.301 1 98.88 269 PRO B N 1
ATOM 4633 C CA . PRO B 1 269 ? -13.141 15.859 -3.949 1 98.88 269 PRO B CA 1
ATOM 4634 C C . PRO B 1 269 ? -12.375 15.562 -2.66 1 98.88 269 PRO B C 1
ATOM 4636 O O . PRO B 1 269 ? -12.938 15.008 -1.717 1 98.88 269 PRO B O 1
ATOM 4639 N N . PHE B 1 270 ? -11.117 16 -2.635 1 98.94 270 PHE B N 1
ATOM 4640 C CA . PHE B 1 270 ? -10.344 15.805 -1.415 1 98.94 270 PHE B CA 1
ATOM 4641 C C . PHE B 1 270 ? -9.328 16.922 -1.233 1 98.94 270 PHE B C 1
ATOM 4643 O O . PHE B 1 270 ? -9.016 17.656 -2.182 1 98.94 270 PHE B O 1
ATOM 4650 N N . ILE B 1 271 ? -8.875 17.094 -0.065 1 98.94 271 ILE B N 1
ATOM 4651 C CA . ILE B 1 271 ? -7.742 17.938 0.278 1 98.94 271 ILE B CA 1
ATOM 4652 C C . ILE B 1 271 ? -6.965 17.328 1.439 1 98.94 271 ILE B C 1
ATOM 4654 O O . ILE B 1 271 ? -7.52 16.562 2.229 1 98.94 271 ILE B O 1
ATOM 4658 N N . VAL B 1 272 ? -5.676 17.578 1.439 1 98.94 272 VAL B N 1
ATOM 4659 C CA . VAL B 1 272 ? -4.809 17.094 2.51 1 98.94 272 VAL B CA 1
ATOM 4660 C C . VAL B 1 272 ? -4.176 18.281 3.234 1 98.94 272 VAL B C 1
ATOM 4662 O O . VAL B 1 272 ? -3.613 19.172 2.6 1 98.94 272 VAL B O 1
ATOM 4665 N N . ILE B 1 273 ? -4.297 18.281 4.539 1 98.94 273 ILE B N 1
ATOM 4666 C CA . ILE B 1 273 ? -3.738 19.312 5.398 1 98.94 273 ILE B CA 1
ATOM 4667 C C . ILE B 1 273 ? -2.818 18.688 6.441 1 98.94 273 ILE B C 1
ATOM 4669 O O . ILE B 1 273 ? -3.27 17.922 7.297 1 98.94 273 ILE B O 1
ATOM 4673 N N . LYS B 1 274 ? -1.555 19 6.383 1 98.69 274 LYS B N 1
ATOM 4674 C CA . LYS B 1 274 ? -0.581 18.391 7.285 1 98.69 274 LYS B CA 1
ATOM 4675 C C . LYS B 1 274 ? 0.216 19.453 8.039 1 98.69 274 LYS B C 1
ATOM 4677 O O . LYS B 1 274 ? 0.6 20.469 7.457 1 98.69 274 LYS B O 1
ATOM 4682 N N . ALA B 1 275 ? 0.426 19.219 9.305 1 97.62 275 ALA B N 1
ATOM 4683 C CA . ALA B 1 275 ? 1.398 20.016 10.047 1 97.62 275 ALA B CA 1
ATOM 4684 C C . ALA B 1 275 ? 2.746 19.312 10.125 1 97.62 275 ALA B C 1
ATOM 4686 O O . ALA B 1 275 ? 2.805 18.094 10.312 1 97.62 275 ALA B O 1
ATOM 4687 N N . LEU B 1 276 ? 3.803 20.094 10.008 1 95.25 276 LEU B N 1
ATOM 4688 C CA . LEU B 1 276 ? 5.141 19.516 9.977 1 95.25 276 LEU B CA 1
ATOM 4689 C C . LEU B 1 276 ? 5.617 19.172 11.383 1 95.25 276 LEU B C 1
ATOM 4691 O O . LEU B 1 276 ? 5.586 20.016 12.273 1 95.25 276 LEU B O 1
ATOM 4695 N N . SER B 1 277 ? 6.051 17.906 11.586 1 89 277 SER B N 1
ATOM 4696 C CA . SER B 1 277 ? 6.328 17.391 12.93 1 89 277 SER B CA 1
ATOM 4697 C C . SER B 1 277 ? 7.828 17.219 13.148 1 89 277 SER B C 1
ATOM 4699 O O . SER B 1 277 ? 8.258 16.797 14.227 1 89 277 SER B O 1
ATOM 4701 N N . SER B 1 278 ? 8.602 17.312 12.164 1 76.56 278 SER B N 1
ATOM 4702 C CA . SER B 1 278 ? 10.031 17.094 12.352 1 76.56 278 SER B CA 1
ATOM 4703 C C . SER B 1 278 ? 10.836 18.25 11.758 1 76.56 278 SER B C 1
ATOM 4705 O O . SER B 1 278 ? 10.352 18.969 10.875 1 76.56 278 SER B O 1
ATOM 4707 N N . SER B 1 279 ? 11.914 18.5 12.508 1 61.12 279 SER B N 1
ATOM 4708 C CA . SER B 1 279 ? 12.867 19.422 11.914 1 61.12 279 SER B CA 1
ATOM 4709 C C . SER B 1 279 ? 13.586 18.797 10.727 1 61.12 279 SER B C 1
ATOM 4711 O O . SER B 1 279 ? 13.625 17.578 10.594 1 61.12 279 SER B O 1
ATOM 4713 N N . LEU B 1 280 ? 13.875 19.719 9.68 1 53.94 280 LEU B N 1
ATOM 4714 C CA . LEU B 1 280 ? 14.578 19.25 8.492 1 53.94 280 LEU B CA 1
ATOM 4715 C C . LEU B 1 280 ? 15.844 18.484 8.883 1 53.94 280 LEU B C 1
ATOM 4717 O O . LEU B 1 280 ? 16.203 17.5 8.219 1 53.94 280 LEU B O 1
ATOM 4721 N N . SER B 1 281 ? 16.641 19.234 9.734 1 49.5 281 SER B N 1
ATOM 4722 C CA . SER B 1 281 ? 18 18.766 9.938 1 49.5 281 SER B CA 1
ATOM 4723 C C . SER B 1 281 ? 18.016 17.391 10.586 1 49.5 281 SER B C 1
ATOM 4725 O O . SER B 1 281 ? 19.047 16.719 10.609 1 49.5 281 SER B O 1
ATOM 4727 N N . GLY B 1 282 ? 17.016 16.578 10.469 1 48.97 282 GLY B N 1
ATOM 4728 C CA . GLY B 1 282 ? 17.156 15.312 11.164 1 48.97 282 GLY B CA 1
ATOM 4729 C C . GLY B 1 282 ? 17.922 15.438 12.469 1 48.97 282 GLY B C 1
ATOM 4730 O O . GLY B 1 282 ? 18.188 14.438 13.141 1 48.97 282 GLY B O 1
ATOM 4731 N N . THR B 1 283 ? 18.703 16.562 12.664 1 41.78 283 THR B N 1
ATOM 4732 C CA . THR B 1 283 ? 19.672 16.766 13.734 1 41.78 283 THR B CA 1
ATOM 4733 C C . THR B 1 283 ? 18.969 17.203 15.016 1 41.78 283 THR B C 1
ATOM 4735 O O . THR B 1 283 ? 19.625 17.422 16.031 1 41.78 283 THR B O 1
ATOM 4738 N N . SER B 1 284 ? 17.797 17.547 14.82 1 46.97 284 SER B N 1
ATOM 4739 C CA . SER B 1 284 ? 17.344 18.047 16.125 1 46.97 284 SER B CA 1
ATOM 4740 C C . SER B 1 284 ? 17.344 16.938 17.172 1 46.97 284 SER B C 1
ATOM 4742 O O . SER B 1 284 ? 17.172 15.766 16.844 1 46.97 284 SER B O 1
ATOM 4744 N N . GLU B 1 285 ? 17.672 17.25 18.328 1 46.38 285 GLU B N 1
ATOM 4745 C CA . GLU B 1 285 ? 17.578 16.328 19.453 1 46.38 285 GLU B CA 1
ATOM 4746 C C . GLU B 1 285 ? 16.219 15.656 19.516 1 46.38 285 GLU B C 1
ATOM 4748 O O . GLU B 1 285 ? 15.188 16.312 19.344 1 46.38 285 GLU B O 1
ATOM 4753 N N . PRO B 1 286 ? 16.219 14.289 19.344 1 48.84 286 PRO B N 1
ATOM 4754 C CA . PRO B 1 286 ? 14.992 13.477 19.391 1 48.84 286 PRO B CA 1
ATOM 4755 C C . PRO B 1 286 ? 13.938 14.055 20.328 1 48.84 286 PRO B C 1
ATOM 4757 O O . PRO B 1 286 ? 12.742 13.984 20.047 1 48.84 286 PRO B O 1
ATOM 4760 N N . SER B 1 287 ? 14.414 14.578 21.469 1 48.22 287 SER B N 1
ATOM 4761 C CA . SER B 1 287 ? 13.531 15.102 22.516 1 48.22 287 SER B CA 1
ATOM 4762 C C . SER B 1 287 ? 12.719 16.281 22 1 48.22 287 SER B C 1
ATOM 4764 O O . SER B 1 287 ? 11.531 16.422 22.312 1 48.22 287 SER B O 1
ATOM 4766 N N . GLU B 1 288 ? 13.383 17.109 21.344 1 51.12 288 GLU B N 1
ATOM 4767 C CA . GLU B 1 288 ? 12.695 18.297 20.844 1 51.12 288 GLU B CA 1
ATOM 4768 C C . GLU B 1 288 ? 11.641 17.922 19.812 1 51.12 288 GLU B C 1
ATOM 4770 O O . GLU B 1 288 ? 10.539 18.484 19.812 1 51.12 288 GLU B O 1
ATOM 4775 N N . ALA B 1 289 ? 11.969 17.016 19.141 1 55.88 289 ALA B N 1
ATOM 4776 C CA . ALA B 1 289 ? 11.039 16.609 18.094 1 55.88 289 ALA B CA 1
ATOM 4777 C C . ALA B 1 289 ? 9.766 16.016 18.688 1 55.88 289 ALA B C 1
ATOM 4779 O O . ALA B 1 289 ? 8.664 16.297 18.219 1 55.88 289 ALA B O 1
ATOM 4780 N N . ALA B 1 290 ? 10.039 15.43 19.766 1 61.66 290 ALA B N 1
ATOM 4781 C CA . ALA B 1 290 ? 8.898 14.758 20.391 1 61.66 290 ALA B CA 1
ATOM 4782 C C . ALA B 1 290 ? 7.938 15.773 21 1 61.66 290 ALA B C 1
ATOM 4784 O O . ALA B 1 290 ? 6.719 15.594 20.938 1 61.66 290 ALA B O 1
ATOM 4785 N N . ASN B 1 291 ? 8.484 16.766 21.516 1 62.66 291 ASN B N 1
ATOM 4786 C CA . ASN B 1 291 ? 7.668 17.766 22.188 1 62.66 291 ASN B CA 1
ATOM 4787 C C . ASN B 1 291 ? 6.82 18.578 21.203 1 62.66 291 ASN B C 1
ATOM 4789 O O . ASN B 1 291 ? 5.684 18.938 21.516 1 62.66 291 ASN B O 1
ATOM 4793 N N . PHE B 1 292 ? 7.281 18.609 20.062 1 78.88 292 PHE B N 1
ATOM 4794 C CA . PHE B 1 292 ? 6.555 19.531 19.203 1 78.88 292 PHE B CA 1
ATOM 4795 C C . PHE B 1 292 ? 5.629 18.766 18.266 1 78.88 292 PHE B C 1
ATOM 4797 O O . PHE B 1 292 ? 4.934 19.359 17.438 1 78.88 292 PHE B O 1
ATOM 4804 N N . ILE B 1 293 ? 5.609 17.5 18.484 1 84.44 293 ILE B N 1
ATOM 4805 C CA . ILE B 1 293 ? 4.664 16.672 17.719 1 84.44 293 ILE B CA 1
ATOM 4806 C C . ILE B 1 293 ? 3.236 17.031 18.141 1 84.44 293 ILE B C 1
ATOM 4808 O O . ILE B 1 293 ? 2.34 17.094 17.297 1 84.44 293 ILE B O 1
ATOM 4812 N N . SER B 1 294 ? 3.072 17.312 19.422 1 89.06 294 SER B N 1
ATOM 4813 C CA . SER B 1 294 ? 1.749 17.688 19.906 1 89.06 294 SER B CA 1
ATOM 4814 C C . SER B 1 294 ? 1.317 19.031 19.359 1 89.06 294 SER B C 1
ATOM 4816 O O . SER B 1 294 ? 0.146 19.234 19.031 1 89.06 294 SER B O 1
ATOM 4818 N N . LEU B 1 295 ? 2.268 19.938 19.328 1 92.81 295 LEU B N 1
ATOM 4819 C CA . LEU B 1 295 ? 1.981 21.266 18.781 1 92.81 295 LEU B CA 1
ATOM 4820 C C . LEU B 1 295 ? 1.586 21.156 17.312 1 92.81 295 LEU B C 1
ATOM 4822 O O . LEU B 1 295 ? 0.644 21.828 16.875 1 92.81 295 LEU B O 1
ATOM 4826 N N . ALA B 1 296 ? 2.291 20.344 16.578 1 94.44 296 ALA B N 1
ATOM 4827 C CA . ALA B 1 296 ? 1.974 20.125 15.164 1 94.44 296 ALA B CA 1
ATOM 4828 C C . ALA B 1 296 ? 0.565 19.562 14.992 1 94.44 296 ALA B C 1
ATOM 4830 O O . ALA B 1 296 ? -0.199 20.031 14.148 1 94.44 296 ALA B O 1
ATOM 4831 N N . SER B 1 297 ? 0.24 18.609 15.789 1 94.94 297 SER B N 1
ATOM 4832 C CA . SER B 1 297 ? -1.087 18 15.719 1 94.94 297 SER B CA 1
ATOM 4833 C C . SER B 1 297 ? -2.178 19.031 16.016 1 94.94 297 SER B C 1
ATOM 4835 O O . SER B 1 297 ? -3.209 19.047 15.336 1 94.94 297 SER B O 1
ATOM 4837 N N . LYS B 1 298 ? -1.966 19.859 17 1 94.88 298 LYS B N 1
ATOM 4838 C CA . LYS B 1 298 ? -2.914 20.922 17.344 1 94.88 298 LYS B CA 1
ATOM 4839 C C . LYS B 1 298 ? -3.084 21.891 16.172 1 94.88 298 LYS B C 1
ATOM 4841 O O . LYS B 1 298 ? -4.207 22.281 15.844 1 94.88 298 LYS B O 1
ATOM 4846 N N . ASN B 1 299 ? -1.975 22.312 15.578 1 97.25 299 ASN B N 1
ATOM 4847 C CA . ASN B 1 299 ? -2.016 23.25 14.461 1 97.25 299 ASN B CA 1
ATOM 4848 C C . ASN B 1 299 ? -2.732 22.656 13.25 1 97.25 299 ASN B C 1
ATOM 4850 O O . ASN B 1 299 ? -3.434 23.359 12.531 1 97.25 299 ASN B O 1
ATOM 4854 N N . SER B 1 300 ? -2.498 21.375 13.008 1 98.06 300 SER B N 1
ATOM 4855 C CA . SER B 1 300 ? -3.225 20.719 11.93 1 98.06 300 SER B CA 1
ATOM 4856 C C . SER B 1 300 ? -4.73 20.781 12.148 1 98.06 300 SER B C 1
ATOM 4858 O O . SER B 1 300 ? -5.492 21.047 11.219 1 98.06 300 SER B O 1
ATOM 4860 N N . VAL B 1 301 ? -5.168 20.547 13.398 1 98.19 301 VAL B N 1
ATOM 4861 C CA . VAL B 1 301 ? -6.586 20.578 13.727 1 98.19 301 VAL B CA 1
ATOM 4862 C C . VAL B 1 301 ? -7.133 22 13.555 1 98.19 301 VAL B C 1
ATOM 4864 O O . VAL B 1 301 ? -8.227 22.188 13.016 1 98.19 301 VAL B O 1
ATOM 4867 N N . MET B 1 302 ? -6.383 23 13.977 1 97.94 302 MET B N 1
ATOM 4868 C CA . MET B 1 302 ? -6.809 24.375 13.805 1 97.94 302 MET B CA 1
ATOM 4869 C C . MET B 1 302 ? -7.051 24.703 12.336 1 97.94 302 MET B C 1
ATOM 4871 O O . MET B 1 302 ? -8.062 25.312 11.984 1 97.94 302 MET B O 1
ATOM 4875 N N . ALA B 1 303 ? -6.141 24.281 11.5 1 98.75 303 ALA B N 1
ATOM 4876 C CA . ALA B 1 303 ? -6.258 24.531 10.07 1 98.75 303 ALA B CA 1
ATOM 4877 C C . ALA B 1 303 ? -7.465 23.812 9.477 1 98.75 303 ALA B C 1
ATOM 4879 O O . ALA B 1 303 ? -8.195 24.359 8.656 1 98.75 303 ALA B O 1
ATOM 4880 N N . VAL B 1 304 ? -7.688 22.578 9.875 1 98.81 304 VAL B N 1
ATOM 4881 C CA . VAL B 1 304 ? -8.781 21.781 9.359 1 98.81 304 VAL B CA 1
ATOM 4882 C C . VAL B 1 304 ? -10.117 22.406 9.75 1 98.81 304 VAL B C 1
ATOM 4884 O O . VAL B 1 304 ? -11.031 22.516 8.922 1 98.81 304 VAL B O 1
ATOM 4887 N N . VAL B 1 305 ? -10.273 22.797 11.008 1 98.56 305 VAL B N 1
ATOM 4888 C CA . VAL B 1 305 ? -11.508 23.406 11.492 1 98.56 305 VAL B CA 1
ATOM 4889 C C . VAL B 1 305 ? -11.797 24.688 10.703 1 98.56 305 VAL B C 1
ATOM 4891 O O . VAL B 1 305 ? -12.922 24.906 10.25 1 98.56 305 VAL B O 1
ATOM 4894 N N . GLU B 1 306 ? -10.797 25.5 10.531 1 98.56 306 GLU B N 1
ATOM 4895 C CA . GLU B 1 306 ? -10.977 26.734 9.766 1 98.56 306 GLU B CA 1
ATOM 4896 C C . GLU B 1 306 ? -11.344 26.438 8.312 1 98.56 306 GLU B C 1
ATOM 4898 O O . GLU B 1 306 ? -12.18 27.125 7.73 1 98.56 306 GLU B O 1
ATOM 4903 N N . PHE B 1 307 ? -10.672 25.438 7.688 1 98.81 307 PHE B N 1
ATOM 4904 C CA . PHE B 1 307 ? -11 25.047 6.32 1 98.81 307 PHE B CA 1
ATOM 4905 C C . PHE B 1 307 ? -12.469 24.672 6.199 1 98.81 307 PHE B C 1
ATOM 4907 O O . PHE B 1 307 ? -13.156 25.109 5.273 1 98.81 307 PHE B O 1
ATOM 4914 N N . ILE B 1 308 ? -12.898 23.812 7.09 1 98.69 308 ILE B N 1
ATOM 4915 C CA . ILE B 1 308 ? -14.266 23.312 7.039 1 98.69 308 ILE B CA 1
ATOM 4916 C C . ILE B 1 308 ? -15.242 24.469 7.234 1 98.69 308 ILE B C 1
ATOM 4918 O O . ILE B 1 308 ? -16.297 24.531 6.582 1 98.69 308 ILE B O 1
ATOM 4922 N N . ARG B 1 309 ? -14.938 25.422 8.156 1 97.81 309 ARG B N 1
ATOM 4923 C CA . ARG B 1 309 ? -15.75 26.625 8.336 1 97.81 309 ARG B CA 1
ATOM 4924 C C . ARG B 1 309 ? -15.883 27.391 7.031 1 97.81 309 ARG B C 1
ATOM 4926 O O . ARG B 1 309 ? -16.984 27.781 6.641 1 97.81 309 ARG B O 1
ATOM 4933 N N . ARG B 1 310 ? -14.75 27.578 6.34 1 97.75 310 ARG B N 1
ATOM 4934 C CA . ARG B 1 310 ? -14.742 28.328 5.082 1 97.75 310 ARG B CA 1
ATOM 4935 C C . ARG B 1 310 ? -15.5 27.578 3.996 1 97.75 310 ARG B C 1
ATOM 4937 O O . ARG B 1 310 ? -16.172 28.188 3.162 1 97.75 310 ARG B O 1
ATOM 4944 N N . LEU B 1 311 ? -15.328 26.266 4.012 1 97.69 311 LEU B N 1
ATOM 4945 C CA . LEU B 1 311 ? -16.047 25.438 3.053 1 97.69 311 LEU B CA 1
ATOM 4946 C C . LEU B 1 311 ? -17.562 25.562 3.248 1 97.69 311 LEU B C 1
ATOM 4948 O O . LEU B 1 311 ? -18.297 25.703 2.277 1 97.69 311 LEU B O 1
ATOM 4952 N N . SER B 1 312 ? -17.984 25.516 4.496 1 95.56 312 SER B N 1
ATOM 4953 C CA . SER B 1 312 ? -19.391 25.641 4.828 1 95.56 312 SER B CA 1
ATOM 4954 C C . SER B 1 312 ? -19.938 26.984 4.387 1 95.56 312 SER B C 1
ATOM 4956 O O . SER B 1 312 ? -21.047 27.078 3.844 1 95.56 312 SER B O 1
ATOM 4958 N N . LEU B 1 313 ? -19.234 28.031 4.629 1 94.38 313 LEU B N 1
ATOM 4959 C CA . LEU B 1 313 ? -19.641 29.375 4.23 1 94.38 313 LEU B CA 1
ATOM 4960 C C . LEU B 1 313 ? -19.766 29.484 2.715 1 94.38 313 LEU B C 1
ATOM 4962 O O . LEU B 1 313 ? -20.703 30.109 2.205 1 94.38 313 LEU B O 1
ATOM 4966 N N . HIS B 1 314 ? -18.828 28.875 2.006 1 93.5 314 HIS B N 1
ATOM 4967 C CA . HIS B 1 314 ? -18.859 28.906 0.547 1 93.5 314 HIS B CA 1
ATOM 4968 C C . HIS B 1 314 ? -20.094 28.188 0.011 1 93.5 314 HIS B C 1
ATOM 4970 O O . HIS B 1 314 ? -20.734 28.656 -0.933 1 93.5 314 HIS B O 1
ATOM 4976 N N . GLN B 1 315 ? -20.438 27.047 0.598 1 90.31 315 GLN B N 1
ATOM 4977 C CA . GLN B 1 315 ? -21.547 26.234 0.121 1 90.31 315 GLN B CA 1
ATOM 4978 C C . GLN B 1 315 ? -22.891 26.891 0.435 1 90.31 315 GLN B C 1
ATOM 4980 O O . GLN B 1 315 ? -23.891 26.625 -0.235 1 90.31 315 GLN B O 1
ATOM 4985 N N . GLN B 1 316 ? -22.859 27.734 1.429 1 86.62 316 GLN B N 1
ATOM 4986 C CA . GLN B 1 316 ? -24.078 28.469 1.77 1 86.62 316 GLN B CA 1
ATOM 4987 C C . GLN B 1 316 ? -24.312 29.625 0.803 1 86.62 316 GLN B C 1
ATOM 4989 O O . GLN B 1 316 ? -25.453 30.047 0.582 1 86.62 316 GLN B O 1
ATOM 4994 N N . THR B 1 317 ? -23.25 30.109 0.238 1 85.75 317 THR B N 1
ATOM 4995 C CA . THR B 1 317 ? -23.359 31.297 -0.597 1 85.75 317 THR B CA 1
ATOM 4996 C C . THR B 1 317 ? -23.406 30.922 -2.074 1 85.75 317 THR B C 1
ATOM 4998 O O . THR B 1 317 ? -23.688 31.766 -2.928 1 85.75 317 THR B O 1
ATOM 5001 N N . HIS B 1 318 ? -23.078 29.75 -2.449 1 81.38 318 HIS B N 1
ATOM 5002 C CA . HIS B 1 318 ? -23.109 29.297 -3.834 1 81.38 318 HIS B CA 1
ATOM 5003 C C . HIS B 1 318 ? -23.953 28.031 -3.982 1 81.38 318 HIS B C 1
ATOM 5005 O O . HIS B 1 318 ? -24.625 27.859 -4.996 1 81.38 318 HIS B O 1
#

Sequence (636 aa):
MLIEEANMSGPYLGLVIPNSYEMDPLLQSPNFTSSNLFIDFSGRRFRFGTIANKPVILVMTGLSMINAAITTQLLLSQFDIEGVVHYGIAGHANPSLSLADVVIPQYWSHSALWSWQRYGNGPEDELPLEKDGDYTREIGYLNVANYTTNVTDGSSYDNLLNNIWFQPEEVFPIDGTPEERQHAFWVAVDPLYYEISQKLEDLELERCLNSTTCLPHTPKVNRVERGTSAGIFLSNAAYRSFLFDKFNISPLDMESASVALVCLQQRVPFIVIKALSSSLSGTSEPSEAANFISLASKNSVMAVVEFIRRLSLHQQTHMLIEEANMSGPYLGLVIPNSYEMDPLLQSPNFTSSNLFIDFSGRRFRFGTIANKPVILVMTGLSMINAAITTQLLLSQFDIEGVVHYGIAGHANPSLSLADVVIPQYWSHSALWSWQRYGNGPEDELPLEKDGDYTREIGYLNVANYTTNVTDGSSYDNLLNNIWFQPEEVFPIDGTPEERQHAFWVAVDPLYYEISQKLEDLELERCLNSTTCLPHTPKVNRVERGTSAGIFLSNAAYRSFLFDKFNISPLDMESASVALVCLQQRVPFIVIKALSSSLSGTSEPSEAANFISLASKNSVMAVVEFIRRLSLHQQTH

pLDDT: mean 93.82, std 10.26, range [41.78, 99.0]